Protein AF-A0A7V3W325-F1 (afdb_monomer_lite)

Structure (mmCIF, N/CA/C/O backbone):
data_AF-A0A7V3W325-F1
#
_entry.id   AF-A0A7V3W325-F1
#
loop_
_atom_site.group_PDB
_atom_site.id
_atom_site.type_symbol
_atom_site.label_atom_id
_atom_site.label_alt_id
_atom_site.label_comp_id
_atom_site.label_asym_id
_atom_site.label_entity_id
_atom_site.label_seq_id
_atom_site.pdbx_PDB_ins_code
_atom_site.Cartn_x
_atom_site.Cartn_y
_atom_site.Cartn_z
_atom_site.occupancy
_atom_site.B_iso_or_equiv
_atom_site.auth_seq_id
_atom_site.auth_comp_id
_atom_site.auth_asym_id
_atom_site.auth_atom_id
_atom_site.pdbx_PDB_model_num
ATOM 1 N N . MET A 1 1 ? 2.554 -42.390 23.838 1.00 28.98 1 MET A N 1
ATOM 2 C CA . MET A 1 1 ? 3.824 -42.019 23.165 1.00 28.98 1 MET A CA 1
ATOM 3 C C . MET A 1 1 ? 3.473 -41.106 21.996 1.00 28.98 1 MET A C 1
ATOM 5 O O . MET A 1 1 ? 2.766 -41.558 21.116 1.00 28.98 1 MET A O 1
ATOM 9 N N . LYS A 1 2 ? 3.597 -39.782 22.186 1.00 25.23 2 LYS A N 1
ATOM 10 C CA . LYS A 1 2 ? 4.631 -38.888 21.597 1.00 25.23 2 LYS A CA 1
ATOM 11 C C . LYS A 1 2 ? 4.415 -38.633 20.087 1.00 25.23 2 LYS A C 1
ATOM 13 O O . LYS A 1 2 ? 4.609 -39.554 19.315 1.00 25.23 2 LYS A O 1
ATOM 18 N N . LEU A 1 3 ? 3.896 -37.439 19.730 1.00 23.66 3 LEU A N 1
ATOM 19 C CA . LEU A 1 3 ? 4.595 -36.311 19.038 1.00 23.66 3 LEU A CA 1
ATOM 20 C C . LEU A 1 3 ? 4.677 -36.535 17.504 1.00 23.66 3 LEU A C 1
ATOM 22 O O . LEU A 1 3 ? 4.983 -37.639 17.100 1.00 23.66 3 LEU A O 1
ATOM 26 N N . SER A 1 4 ? 4.444 -35.606 16.566 1.00 24.75 4 SER A N 1
ATOM 27 C CA . SER A 1 4 ? 4.439 -34.134 16.561 1.00 24.75 4 SER A CA 1
ATOM 28 C C . SER A 1 4 ? 4.049 -33.579 15.166 1.00 24.75 4 SER A C 1
ATOM 30 O O . SER A 1 4 ? 4.417 -34.190 14.172 1.00 24.75 4 SER A O 1
ATOM 32 N N . LYS A 1 5 ? 3.475 -32.359 15.139 1.00 27.66 5 LYS A N 1
ATOM 33 C CA . LYS A 1 5 ? 3.610 -31.275 14.124 1.00 27.66 5 LYS A CA 1
ATOM 34 C C . LYS A 1 5 ? 3.146 -31.501 12.666 1.00 27.66 5 LYS A C 1
ATOM 36 O O . LYS A 1 5 ? 3.879 -32.075 11.876 1.00 27.66 5 LYS A O 1
ATOM 41 N N . ALA A 1 6 ? 2.033 -30.852 12.299 1.00 23.52 6 ALA A N 1
ATOM 42 C CA . ALA A 1 6 ? 1.934 -29.870 11.197 1.00 23.52 6 ALA A CA 1
ATOM 43 C C . ALA A 1 6 ? 0.483 -29.347 11.095 1.00 23.52 6 ALA A C 1
ATOM 45 O O . ALA A 1 6 ? -0.369 -29.966 10.472 1.00 23.52 6 ALA A O 1
ATOM 46 N N . PHE A 1 7 ? 0.196 -28.214 11.741 1.00 24.30 7 PHE A N 1
ATOM 47 C CA . PHE A 1 7 ? -1.019 -27.421 11.517 1.00 24.30 7 PHE A CA 1
ATOM 48 C C . PHE A 1 7 ? -0.564 -25.991 11.220 1.00 24.30 7 PHE A C 1
ATOM 50 O O . PHE A 1 7 ? -0.247 -25.228 12.129 1.00 24.30 7 PHE A O 1
ATOM 57 N N . SER A 1 8 ? -0.438 -25.662 9.939 1.00 26.31 8 SER A N 1
ATOM 58 C CA . SER A 1 8 ? -0.272 -24.308 9.403 1.00 26.31 8 SER A CA 1
ATOM 59 C C . SER A 1 8 ? -0.612 -24.362 7.913 1.00 26.31 8 SER A C 1
ATOM 61 O O . SER A 1 8 ? -0.212 -25.309 7.245 1.00 26.31 8 SER A O 1
ATOM 63 N N . LEU A 1 9 ? -1.310 -23.332 7.428 1.00 25.83 9 LEU A N 1
ATOM 64 C CA . LEU A 1 9 ? -1.808 -23.125 6.061 1.00 25.83 9 LEU A CA 1
ATOM 65 C C . LEU A 1 9 ? -3.007 -23.985 5.636 1.00 25.83 9 LEU A C 1
ATOM 67 O O . LEU A 1 9 ? -2.837 -25.030 5.023 1.00 25.83 9 LEU A O 1
ATOM 71 N N . LEU A 1 10 ? -4.222 -23.465 5.850 1.00 26.70 10 LEU A N 1
ATOM 72 C CA . LEU A 1 10 ? -5.262 -23.470 4.811 1.00 26.70 10 LEU A CA 1
ATOM 73 C C . LEU A 1 10 ? -6.407 -22.508 5.186 1.00 26.70 10 LEU A C 1
ATOM 75 O O . LEU A 1 10 ? -7.402 -22.904 5.782 1.00 26.70 10 LEU A O 1
ATOM 79 N N . ALA A 1 11 ? -6.255 -21.228 4.853 1.00 25.11 11 ALA A N 1
ATOM 80 C CA . ALA A 1 11 ? -7.369 -20.322 4.580 1.00 25.11 11 ALA A CA 1
ATOM 81 C C . ALA A 1 11 ? -6.819 -19.091 3.851 1.00 25.11 11 ALA A C 1
ATOM 83 O O . ALA A 1 11 ? -5.850 -18.493 4.304 1.00 25.11 11 ALA A O 1
ATOM 84 N N . VAL A 1 12 ? -7.484 -18.719 2.756 1.00 27.16 12 VAL A N 1
ATOM 85 C CA . VAL A 1 12 ? -7.246 -17.536 1.909 1.00 27.16 12 VAL A CA 1
ATOM 86 C C . VAL A 1 12 ? -6.139 -17.688 0.855 1.00 27.16 12 VAL A C 1
ATOM 88 O O . VAL A 1 12 ? -5.097 -17.047 0.893 1.00 27.16 12 VAL A O 1
ATOM 91 N N . VAL A 1 13 ? -6.425 -18.493 -0.168 1.00 26.89 13 VAL A N 1
ATOM 92 C CA . VAL A 1 13 ? -5.959 -18.232 -1.539 1.00 26.89 13 VAL A CA 1
ATOM 93 C C . VAL A 1 13 ? -7.190 -18.349 -2.441 1.00 26.89 13 VAL A C 1
ATOM 95 O O . VAL A 1 13 ? -7.964 -19.287 -2.271 1.00 26.89 13 VAL A O 1
ATOM 98 N N . LEU A 1 14 ? -7.321 -17.409 -3.387 1.00 26.42 14 LEU A N 1
ATOM 99 C CA . LEU A 1 14 ? -8.343 -17.259 -4.445 1.00 26.42 14 LEU A CA 1
ATOM 100 C C . LEU A 1 14 ? -9.492 -16.271 -4.167 1.00 26.42 14 LEU A C 1
ATOM 102 O O . LEU A 1 14 ? -10.631 -16.670 -3.954 1.00 26.42 14 LEU A O 1
ATOM 106 N N . ALA A 1 15 ? -9.185 -14.973 -4.293 1.00 23.42 15 ALA A N 1
ATOM 107 C CA . ALA A 1 15 ? -9.812 -14.105 -5.305 1.00 23.42 15 ALA A CA 1
ATOM 108 C C . ALA A 1 15 ? -9.054 -12.760 -5.430 1.00 23.42 15 ALA A C 1
ATOM 110 O O . ALA A 1 15 ? -9.415 -11.795 -4.761 1.00 23.42 15 ALA A O 1
ATOM 111 N N . PRO A 1 16 ? -7.995 -12.650 -6.253 1.00 33.56 16 PRO A N 1
ATOM 112 C CA . PRO A 1 16 ? -7.491 -11.354 -6.684 1.00 33.56 16 PRO A CA 1
ATOM 113 C C . PRO A 1 16 ? -8.158 -10.959 -8.016 1.00 33.56 16 PRO A C 1
ATOM 115 O O . PRO A 1 16 ? -8.592 -11.831 -8.765 1.00 33.56 16 PRO A O 1
ATOM 118 N N . TRP A 1 17 ? -8.167 -9.660 -8.330 1.00 32.72 17 TRP A N 1
ATOM 119 C CA . TRP A 1 17 ? -8.527 -9.064 -9.634 1.00 32.72 17 TRP A CA 1
ATOM 120 C C . TRP A 1 17 ? -10.021 -8.741 -9.862 1.00 32.72 17 TRP A C 1
ATOM 122 O O . TRP A 1 17 ? -10.727 -9.503 -10.512 1.00 32.72 17 TRP A O 1
ATOM 132 N N . LEU A 1 18 ? -10.463 -7.576 -9.340 1.00 28.17 18 LEU A N 1
ATOM 133 C CA . LEU A 1 18 ? -11.352 -6.561 -9.980 1.00 28.17 18 LEU A CA 1
ATOM 134 C C . LEU A 1 18 ? -12.060 -5.578 -9.008 1.00 28.17 18 LEU A C 1
ATOM 136 O O . LEU A 1 18 ? -12.894 -4.794 -9.447 1.00 28.17 18 LEU A O 1
ATOM 140 N N . LEU A 1 19 ? -11.728 -5.541 -7.714 1.00 31.95 19 LEU A N 1
ATOM 141 C CA . LEU A 1 19 ? -12.351 -4.613 -6.750 1.00 31.95 19 LEU A CA 1
ATOM 142 C C . LEU A 1 19 ? -11.320 -3.681 -6.100 1.00 31.95 19 LEU A C 1
ATOM 144 O O . LEU A 1 19 ? -11.159 -3.665 -4.886 1.00 31.95 19 LEU A O 1
ATOM 148 N N . SER A 1 20 ? -10.596 -2.900 -6.900 1.00 45.09 20 SER A N 1
ATOM 149 C CA . SER A 1 20 ? -9.891 -1.731 -6.370 1.00 45.09 20 SER A CA 1
ATOM 150 C C . SER A 1 20 ? -10.936 -0.645 -6.092 1.00 45.09 20 SER A C 1
ATOM 152 O O . SER A 1 20 ? -11.499 -0.097 -7.039 1.00 45.09 20 SER A O 1
ATOM 154 N N . PHE A 1 21 ? -11.195 -0.358 -4.812 1.00 49.50 21 PHE A N 1
ATOM 155 C CA . PHE A 1 21 ? -12.005 0.776 -4.338 1.00 49.50 21 PHE A CA 1
ATOM 156 C C . PHE A 1 21 ? -13.526 0.711 -4.580 1.00 49.50 21 PHE A C 1
ATOM 158 O O . PHE A 1 21 ? -14.136 1.682 -5.028 1.00 49.50 21 PHE A O 1
ATOM 165 N N . ALA A 1 22 ? -14.167 -0.416 -4.255 1.00 41.31 22 ALA A N 1
ATOM 166 C CA . ALA A 1 22 ? -15.630 -0.498 -4.169 1.00 41.31 22 ALA A CA 1
ATOM 167 C C . ALA A 1 22 ? -16.089 -0.527 -2.696 1.00 41.31 22 ALA A C 1
ATOM 169 O O . ALA A 1 22 ? -15.417 -1.152 -1.878 1.00 41.31 22 ALA A O 1
ATOM 170 N N . PRO A 1 23 ? -17.234 0.092 -2.337 1.00 50.06 23 PRO A N 1
ATOM 171 C CA . PRO A 1 23 ? -17.772 0.008 -0.981 1.00 50.06 23 PRO A CA 1
ATOM 172 C C . PRO A 1 23 ? -18.016 -1.455 -0.584 1.00 50.06 23 PRO A C 1
ATOM 174 O O . PRO A 1 23 ? -18.707 -2.202 -1.282 1.00 50.06 23 PRO A O 1
ATOM 177 N N . HIS A 1 24 ? -17.458 -1.867 0.552 1.00 54.59 24 HIS A N 1
ATOM 178 C CA . HIS A 1 24 ? -17.595 -3.220 1.075 1.00 54.59 24 HIS A CA 1
ATOM 179 C C . HIS A 1 24 ? -18.985 -3.400 1.714 1.00 54.59 24 HIS A C 1
ATOM 181 O O . HIS A 1 24 ? -19.189 -3.096 2.887 1.00 54.59 24 HIS A O 1
ATOM 187 N N . GLN A 1 25 ? -19.949 -3.927 0.948 1.00 52.50 25 GLN A N 1
ATOM 188 C CA . GLN A 1 25 ? -21.160 -4.590 1.475 1.00 52.50 25 GLN A CA 1
ATOM 189 C C . GLN A 1 25 ? -20.967 -6.108 1.550 1.00 52.50 25 GLN A C 1
ATOM 191 O O . GLN A 1 25 ? -21.835 -6.890 1.160 1.00 52.50 25 GLN A O 1
ATOM 196 N N . THR A 1 26 ? -19.784 -6.564 1.940 1.00 59.22 26 THR A N 1
ATOM 197 C CA . THR A 1 26 ? -19.436 -7.975 1.813 1.00 59.22 26 THR A CA 1
ATOM 198 C C . THR A 1 26 ? -20.134 -8.792 2.899 1.00 59.22 26 THR A C 1
ATOM 200 O O . THR A 1 26 ? -19.628 -8.949 4.006 1.00 59.22 26 THR A O 1
ATOM 203 N N . ILE A 1 27 ? -21.312 -9.335 2.571 1.00 66.81 27 ILE A N 1
ATOM 204 C CA . ILE A 1 27 ? -21.925 -10.434 3.325 1.00 66.81 27 ILE A CA 1
ATOM 205 C C . ILE A 1 27 ? -20.873 -11.539 3.484 1.00 66.81 27 ILE A C 1
ATOM 207 O O . ILE A 1 27 ? -20.213 -11.916 2.515 1.00 66.81 27 ILE A O 1
ATOM 211 N N . GLY A 1 28 ? -20.689 -12.035 4.705 1.00 69.19 28 GLY A N 1
ATOM 212 C CA . GLY A 1 28 ? -19.658 -13.019 5.031 1.00 69.19 28 GLY A CA 1
ATOM 213 C C . GLY A 1 28 ? -18.254 -12.441 5.251 1.00 69.19 28 GLY A C 1
ATOM 214 O O . GLY A 1 28 ? -17.339 -13.205 5.558 1.00 69.19 28 GLY A O 1
ATOM 215 N N . SER A 1 29 ? -18.062 -11.121 5.123 1.00 79.81 29 SER A N 1
ATOM 216 C CA . SER A 1 29 ? -16.813 -10.448 5.502 1.00 79.81 29 SER A CA 1
ATOM 217 C C . SER A 1 29 ? -16.547 -10.622 6.986 1.00 79.81 29 SER A C 1
ATOM 219 O O . SER A 1 29 ? -17.478 -10.532 7.776 1.00 79.81 29 SER A O 1
ATOM 221 N N . PRO A 1 30 ? -15.291 -10.790 7.420 1.00 76.00 30 PRO A N 1
ATOM 222 C CA . PRO A 1 30 ? -15.019 -10.690 8.832 1.00 76.00 30 PRO A CA 1
ATOM 223 C C . PRO A 1 30 ? -15.231 -9.257 9.336 1.00 76.00 30 PRO A C 1
ATOM 225 O O . PRO A 1 30 ? -15.452 -9.138 10.524 1.00 76.00 30 PRO A O 1
ATOM 228 N N . PHE A 1 31 ? -15.132 -8.194 8.526 1.00 88.19 31 PHE A N 1
ATOM 229 C CA . PHE A 1 31 ? -15.140 -6.773 8.943 1.00 88.19 31 PHE A CA 1
ATOM 230 C C . PHE A 1 31 ? -16.527 -6.110 8.911 1.00 88.19 31 PHE A C 1
ATOM 232 O O . PHE A 1 31 ? -17.443 -6.610 8.261 1.00 88.19 31 PHE A O 1
ATOM 239 N N . LEU A 1 32 ? -16.650 -4.946 9.560 1.00 91.31 32 LEU A N 1
ATOM 240 C CA . LEU A 1 32 ? -17.841 -4.099 9.489 1.00 91.31 32 LEU A CA 1
ATOM 241 C C . LEU A 1 32 ? -18.121 -3.649 8.041 1.00 91.31 32 LEU A C 1
ATOM 243 O O . LEU A 1 32 ? -17.187 -3.249 7.339 1.00 91.31 32 LEU A O 1
ATOM 247 N N . PRO A 1 33 ? -19.392 -3.641 7.597 1.00 91.88 33 PRO A N 1
ATOM 248 C CA . PRO A 1 33 ? -19.772 -3.054 6.315 1.00 91.88 33 PRO A CA 1
ATOM 249 C C . PRO A 1 33 ? -19.432 -1.562 6.256 1.00 91.88 33 PRO A C 1
ATOM 251 O O . PRO A 1 33 ? -19.813 -0.805 7.144 1.00 91.88 33 PRO A O 1
ATOM 254 N N . SER A 1 34 ? -18.783 -1.103 5.184 1.00 91.62 34 SER A N 1
ATOM 255 C CA . SER A 1 34 ? -18.386 0.308 5.036 1.00 91.62 34 SER A CA 1
ATOM 256 C C . SER A 1 34 ? -19.514 1.220 4.537 1.00 91.62 34 SER A C 1
ATOM 258 O O . SER A 1 34 ? -19.274 2.379 4.199 1.00 91.62 34 SER A O 1
ATOM 260 N N . CYS A 1 35 ? -20.749 0.720 4.475 1.00 92.00 35 CYS A N 1
ATOM 261 C CA . CYS A 1 35 ? -21.951 1.505 4.216 1.00 92.00 35 CYS A CA 1
ATOM 262 C C . CYS A 1 35 ? -23.197 0.835 4.815 1.00 92.00 35 CYS A C 1
ATOM 264 O O . CYS A 1 35 ? -23.180 -0.341 5.174 1.00 92.00 35 CYS A O 1
ATOM 266 N N . GLY A 1 36 ? -24.289 1.590 4.899 1.00 93.00 36 GLY A N 1
ATOM 267 C CA . GLY A 1 36 ? -25.503 1.197 5.595 1.00 93.00 36 GLY A CA 1
ATOM 268 C C . GLY A 1 36 ? -25.403 1.406 7.104 1.00 93.00 36 GLY A C 1
ATOM 269 O O . GLY A 1 36 ? -24.554 2.145 7.608 1.00 93.00 36 GLY A O 1
ATOM 270 N N . LYS A 1 37 ? -26.319 0.760 7.822 1.00 94.88 37 LYS A N 1
ATOM 271 C CA . LYS A 1 37 ? -26.404 0.824 9.277 1.00 94.88 37 LYS A CA 1
ATOM 272 C C . LYS A 1 37 ? -25.491 -0.222 9.908 1.00 94.88 37 LYS A C 1
ATOM 274 O O . LYS A 1 37 ? -25.583 -1.397 9.564 1.00 94.88 37 LYS A O 1
ATOM 279 N N . VAL A 1 38 ? -24.666 0.211 10.856 1.00 95.56 38 VAL A N 1
ATOM 280 C CA . VAL A 1 38 ? -23.755 -0.635 11.629 1.00 95.56 38 VAL A CA 1
ATOM 281 C C . VAL A 1 38 ? -24.128 -0.556 13.105 1.00 95.56 38 VAL A C 1
ATOM 283 O O . VAL A 1 38 ? -24.116 0.519 13.698 1.00 95.56 38 VAL A O 1
ATOM 286 N N . ASN A 1 39 ? -24.446 -1.701 13.703 1.00 97.12 39 ASN A N 1
ATOM 287 C CA . ASN A 1 39 ? -24.758 -1.851 15.116 1.00 97.12 39 ASN A CA 1
ATOM 288 C C . ASN A 1 39 ? -23.515 -2.273 15.905 1.00 97.12 39 ASN A C 1
ATOM 290 O O . ASN A 1 39 ? -22.938 -3.332 15.654 1.00 97.12 39 ASN A O 1
ATOM 294 N N . LEU A 1 40 ? -23.152 -1.472 16.905 1.00 98.44 40 LEU A N 1
ATOM 295 C CA . LEU A 1 40 ? -22.073 -1.755 17.844 1.00 98.44 40 LEU A CA 1
ATOM 296 C C . LEU A 1 40 ? -22.623 -2.226 19.194 1.00 98.44 40 LEU A C 1
ATOM 298 O O . LEU A 1 40 ? -23.566 -1.637 19.730 1.00 98.44 40 LEU A O 1
ATOM 302 N N . LEU A 1 41 ? -21.994 -3.245 19.774 1.00 98.19 41 LEU A N 1
ATOM 303 C CA . LEU A 1 41 ? -22.171 -3.610 21.174 1.00 98.19 41 LEU A CA 1
ATOM 304 C C . LEU A 1 41 ? -21.027 -3.004 21.976 1.00 98.19 41 LEU A C 1
ATOM 306 O O . LEU A 1 41 ? -19.878 -3.416 21.822 1.00 98.19 41 LEU A O 1
ATOM 310 N N . VAL A 1 42 ? -21.346 -2.043 22.837 1.00 98.69 42 VAL A N 1
ATOM 311 C CA . VAL A 1 42 ? -20.361 -1.338 23.656 1.00 98.69 42 VAL A CA 1
ATOM 312 C C . VAL A 1 42 ? -20.517 -1.760 25.110 1.00 98.69 42 VAL A C 1
ATOM 314 O O . VAL A 1 42 ? -21.559 -1.535 25.723 1.00 98.69 42 VAL A O 1
ATOM 317 N N . LEU A 1 43 ? -19.480 -2.375 25.668 1.00 98.75 43 LEU A N 1
ATOM 318 C CA . LEU A 1 43 ? -19.461 -2.860 27.045 1.00 98.75 43 LEU A CA 1
ATOM 319 C C . LEU A 1 43 ? -18.540 -1.971 27.884 1.00 98.75 43 LEU A C 1
ATOM 321 O O . LEU A 1 43 ? -17.335 -1.919 27.639 1.00 98.75 43 LEU A O 1
ATOM 325 N N . LEU A 1 44 ? -19.099 -1.273 28.870 1.00 98.75 44 LEU A N 1
ATOM 326 C CA . LEU A 1 44 ? -18.344 -0.461 29.821 1.00 98.75 44 LEU A CA 1
ATOM 327 C C . LEU A 1 44 ? -17.863 -1.336 30.984 1.00 98.75 44 LEU A C 1
ATOM 329 O O . LEU A 1 44 ? -18.673 -2.027 31.610 1.00 98.75 44 LEU A O 1
ATOM 333 N N . VAL A 1 45 ? -16.567 -1.298 31.298 1.00 98.69 45 VAL A N 1
ATOM 334 C CA . VAL A 1 45 ? -15.946 -2.157 32.322 1.00 98.69 45 VAL A CA 1
ATOM 335 C C . VAL A 1 45 ? -15.154 -1.353 33.350 1.00 98.69 45 VAL A C 1
ATOM 337 O O . VAL A 1 45 ? -14.221 -0.632 33.008 1.00 98.69 45 VAL A O 1
ATOM 340 N N . SER A 1 46 ? -15.526 -1.479 34.621 1.00 98.38 46 SER A N 1
ATOM 341 C CA . SER A 1 46 ? -14.846 -0.861 35.758 1.00 98.38 46 SER A CA 1
ATOM 342 C C . SER A 1 46 ? -13.930 -1.861 36.451 1.00 98.38 46 SER A C 1
ATOM 344 O O . SER A 1 46 ? -14.162 -3.067 36.398 1.00 98.38 46 SER A O 1
ATOM 346 N N . PHE A 1 47 ? -12.899 -1.366 37.130 1.00 98.56 47 PHE A N 1
ATOM 347 C CA . PHE A 1 47 ? -12.000 -2.193 37.934 1.00 98.56 47 PHE A CA 1
ATOM 348 C C . PHE A 1 47 ? -12.258 -1.960 39.430 1.00 98.56 47 PHE A C 1
ATOM 350 O O . PHE A 1 47 ? -12.744 -0.885 39.797 1.00 98.56 47 PHE A O 1
ATOM 357 N N . PRO A 1 48 ? -11.909 -2.911 40.319 1.00 97.88 48 PRO A N 1
ATOM 358 C CA . PRO A 1 48 ? -12.070 -2.745 41.765 1.00 97.88 48 PRO A CA 1
ATOM 359 C C . PRO A 1 48 ? -11.377 -1.498 42.337 1.00 97.88 48 PRO A C 1
ATOM 361 O O . PRO A 1 48 ? -11.844 -0.929 43.320 1.00 97.88 48 PRO A O 1
ATOM 364 N N . ASP A 1 49 ? -10.274 -1.069 41.723 1.00 95.75 49 ASP A N 1
ATOM 365 C CA . ASP A 1 49 ? -9.473 0.101 42.096 1.00 95.75 49 ASP A CA 1
ATOM 366 C C . ASP A 1 49 ? -9.744 1.338 41.221 1.00 95.75 49 ASP A C 1
ATOM 368 O O . ASP A 1 49 ? -9.188 2.409 41.471 1.00 95.75 49 ASP A O 1
ATOM 372 N N . GLN A 1 50 ? -10.599 1.212 40.202 1.00 96.06 50 GLN A N 1
ATOM 373 C CA . GLN A 1 50 ? -10.829 2.254 39.207 1.00 96.06 50 GLN A CA 1
ATOM 374 C C . GLN A 1 50 ? -12.276 2.211 38.688 1.00 96.06 50 GLN A C 1
ATOM 376 O O . GLN A 1 50 ? -12.561 1.552 37.680 1.00 96.06 50 GLN A O 1
ATOM 381 N N . PRO A 1 51 ? -13.212 2.904 39.365 1.00 96.19 51 PRO A N 1
ATOM 382 C CA . PRO A 1 51 ? -14.586 3.017 38.895 1.00 96.19 51 PRO A CA 1
ATOM 383 C C . PRO A 1 51 ? -14.661 3.859 37.615 1.00 96.19 51 PRO A C 1
ATOM 385 O O . PRO A 1 51 ? -13.871 4.786 37.416 1.00 96.19 51 PRO A O 1
ATOM 388 N N . GLY A 1 52 ? -15.641 3.547 36.765 1.00 96.12 52 GLY A N 1
ATOM 389 C CA . GLY A 1 52 ? -15.983 4.380 35.615 1.00 96.12 52 GLY A CA 1
ATOM 390 C C . GLY A 1 52 ? -16.517 5.744 36.053 1.00 96.12 52 GLY A C 1
ATOM 391 O O . GLY A 1 52 ? -17.161 5.863 37.097 1.00 96.12 52 GLY A O 1
ATOM 392 N N . LYS A 1 53 ? -16.225 6.775 35.265 1.00 96.94 53 LYS A N 1
ATOM 393 C CA . LYS A 1 53 ? -16.610 8.167 35.519 1.00 96.94 53 LYS A CA 1
ATOM 394 C C . LYS A 1 53 ? -17.809 8.620 34.683 1.00 96.94 53 LYS A C 1
ATOM 396 O O . LYS A 1 53 ? -18.599 9.415 35.179 1.00 96.94 53 LYS A O 1
ATOM 401 N N . ALA A 1 54 ? -17.937 8.157 33.441 1.00 95.94 54 ALA A N 1
ATOM 402 C CA . ALA A 1 54 ? -19.080 8.451 32.583 1.00 95.94 54 ALA A CA 1
ATOM 403 C C . ALA A 1 54 ? -20.304 7.642 33.018 1.00 95.94 54 ALA A C 1
ATOM 405 O O . ALA A 1 54 ? -20.219 6.442 33.279 1.00 95.94 54 ALA A O 1
ATOM 406 N N . SER A 1 55 ? -21.469 8.273 33.027 1.00 96.75 55 SER A N 1
ATOM 407 C CA . SER A 1 55 ? -22.744 7.558 33.032 1.00 96.75 55 SER A CA 1
ATOM 408 C C . SER A 1 55 ? -22.971 6.813 31.707 1.00 96.75 55 SER A C 1
ATOM 410 O O . SER A 1 55 ? -22.351 7.117 30.684 1.00 96.75 55 SER A O 1
ATOM 412 N N . LEU A 1 56 ? -23.898 5.846 31.708 1.00 95.94 56 LEU A N 1
ATOM 413 C CA . LEU A 1 56 ? -24.319 5.163 30.478 1.00 95.94 56 LEU A CA 1
ATOM 414 C C . LEU A 1 56 ? -24.845 6.151 29.435 1.00 95.94 56 LEU A C 1
ATOM 416 O O . LEU A 1 56 ? -24.462 6.065 28.275 1.00 95.94 56 LEU A O 1
ATOM 420 N N . GLU A 1 57 ? -25.658 7.121 29.857 1.00 95.75 57 GLU A N 1
ATOM 421 C CA . GLU A 1 57 ? -26.207 8.142 28.964 1.00 95.75 57 GLU A CA 1
ATOM 422 C C . GLU A 1 57 ? -25.098 9.014 28.359 1.00 95.75 57 GLU A C 1
ATOM 424 O O . GLU A 1 57 ? -25.100 9.272 27.158 1.00 95.75 57 GLU A O 1
ATOM 429 N N . GLU A 1 58 ? -24.102 9.435 29.145 1.00 96.06 58 GLU A N 1
ATOM 430 C CA . GLU A 1 58 ? -22.964 10.195 28.614 1.00 96.06 58 GLU A CA 1
ATOM 431 C C . GLU A 1 58 ? -22.152 9.383 27.599 1.00 96.06 58 GLU A C 1
ATOM 433 O O . GLU A 1 58 ? -21.753 9.932 26.567 1.00 96.06 58 GLU A O 1
ATOM 438 N N . ALA A 1 59 ? -21.936 8.088 27.858 1.00 97.06 59 ALA A N 1
ATOM 439 C CA . ALA A 1 59 ? -21.290 7.176 26.918 1.00 97.06 59 ALA A CA 1
ATOM 440 C C . ALA A 1 59 ? -22.114 7.005 25.632 1.00 97.06 59 ALA A C 1
ATOM 442 O O . ALA A 1 59 ? -21.575 7.148 24.534 1.00 97.06 59 ALA A O 1
ATOM 443 N N . GLU A 1 60 ? -23.425 6.796 25.744 1.00 96.88 60 GLU A N 1
ATOM 444 C CA . GLU A 1 60 ? -24.340 6.743 24.600 1.00 96.88 60 GLU A CA 1
ATOM 445 C C . GLU A 1 60 ? -24.311 8.040 23.791 1.00 96.88 60 GLU A C 1
ATOM 447 O O . GLU A 1 60 ? -24.226 7.997 22.563 1.00 96.88 60 GLU A O 1
ATOM 452 N N . GLN A 1 61 ? -24.308 9.204 24.448 1.00 96.06 61 GLN A N 1
ATOM 453 C CA . GLN A 1 61 ? -24.184 10.478 23.748 1.00 96.06 61 GLN A CA 1
ATOM 454 C C . GLN A 1 61 ? -22.825 10.585 23.041 1.00 96.06 61 GLN A C 1
ATOM 456 O O . GLN A 1 61 ? -22.780 11.035 21.895 1.00 96.06 61 GLN A O 1
ATOM 461 N N . MET A 1 62 ? -21.721 10.180 23.679 1.00 96.38 62 MET A N 1
ATOM 462 C CA . MET A 1 62 ? -20.379 10.193 23.074 1.00 96.38 62 MET A CA 1
ATOM 463 C C . MET A 1 62 ? -20.288 9.348 21.803 1.00 96.38 62 MET A C 1
ATOM 465 O O . MET A 1 62 ? -19.561 9.722 20.883 1.00 96.38 62 MET A O 1
ATOM 469 N N . ILE A 1 63 ? -21.030 8.245 21.731 1.00 97.75 63 ILE A N 1
ATOM 470 C CA . ILE A 1 63 ? -20.902 7.278 20.639 1.00 97.75 63 ILE A CA 1
ATOM 471 C C . ILE A 1 63 ? -21.984 7.497 19.576 1.00 97.75 63 ILE A C 1
ATOM 473 O O . ILE A 1 63 ? -21.660 7.633 18.401 1.00 97.75 63 ILE A O 1
ATOM 477 N N . PHE A 1 64 ? -23.257 7.578 19.967 1.00 97.88 64 PHE A N 1
ATOM 478 C CA . PHE A 1 64 ? -24.396 7.439 19.050 1.00 97.88 64 PHE A CA 1
ATOM 479 C C . PHE A 1 64 ? -25.205 8.724 18.812 1.00 97.88 64 PHE A C 1
ATOM 481 O O . PHE A 1 64 ? -26.124 8.723 17.993 1.00 97.88 64 PHE A O 1
ATOM 488 N N . SER A 1 65 ? -24.919 9.832 19.507 1.00 95.88 65 SER A N 1
ATOM 489 C CA . SER A 1 65 ? -25.669 11.080 19.273 1.00 95.88 65 SER A CA 1
ATOM 490 C C . SER A 1 65 ? -25.365 11.702 17.904 1.00 95.88 65 SER A C 1
ATOM 492 O O . SER A 1 65 ? -24.315 11.452 17.325 1.00 95.88 65 SER A O 1
ATOM 494 N N . ARG A 1 66 ? -26.277 12.524 17.371 1.00 94.00 66 ARG A N 1
ATOM 495 C CA . ARG A 1 66 ? -26.115 13.218 16.081 1.00 94.00 66 ARG A CA 1
ATOM 496 C C . ARG A 1 66 ? -26.409 14.706 16.235 1.00 94.00 66 ARG A C 1
ATOM 498 O O . ARG A 1 66 ? -27.525 15.062 16.608 1.00 94.00 66 ARG A O 1
ATOM 505 N N . GLY A 1 67 ? -25.428 15.568 15.979 1.00 89.69 67 GLY A N 1
ATOM 506 C CA . GLY A 1 67 ? -25.559 17.028 16.025 1.00 89.69 67 GLY A CA 1
ATOM 507 C C . GLY A 1 67 ? -25.846 17.606 17.416 1.00 89.69 67 GLY A C 1
ATOM 508 O O . GLY A 1 67 ? -26.349 18.722 17.518 1.00 89.69 67 GLY A O 1
ATOM 509 N N . ARG A 1 68 ? -25.576 16.850 18.490 1.00 87.12 68 ARG A N 1
ATOM 510 C CA . ARG A 1 68 ? -25.893 17.248 19.878 1.00 87.12 68 ARG A CA 1
ATOM 511 C C . ARG A 1 68 ? -24.676 17.661 20.696 1.00 87.12 68 ARG A C 1
ATOM 513 O O . ARG A 1 68 ? -24.825 18.388 21.673 1.00 87.12 68 ARG A O 1
ATOM 520 N N . ARG A 1 69 ? -23.482 17.183 20.333 1.00 88.00 69 ARG A N 1
ATOM 521 C CA . ARG A 1 69 ? -22.262 17.356 21.128 1.00 88.00 69 ARG A CA 1
ATOM 522 C C . ARG A 1 69 ? -21.308 18.355 20.498 1.00 88.00 69 ARG A C 1
ATOM 524 O O . ARG A 1 69 ? -20.927 18.228 19.336 1.00 88.00 69 ARG A O 1
ATOM 531 N N . THR A 1 70 ? -20.829 19.290 21.309 1.00 81.50 70 THR A N 1
ATOM 532 C CA . THR A 1 70 ? -19.677 20.125 20.961 1.00 81.50 70 THR A CA 1
ATOM 533 C C . THR A 1 70 ? -18.449 19.232 20.773 1.00 81.50 70 THR A C 1
ATOM 535 O O . THR A 1 70 ? -18.098 18.470 21.669 1.00 81.50 70 THR A O 1
ATOM 538 N N . GLY A 1 71 ? -17.815 19.304 19.601 1.00 79.50 71 GLY A N 1
ATOM 539 C CA . GLY A 1 71 ? -16.704 18.420 19.217 1.00 79.50 71 GLY A CA 1
ATOM 540 C C . GLY A 1 71 ? -17.121 17.140 18.479 1.00 79.50 71 GLY A C 1
ATOM 541 O O . GLY A 1 71 ? -16.256 16.510 17.881 1.00 79.50 71 GLY A O 1
ATOM 542 N N . GLY A 1 72 ? -18.420 16.818 18.437 1.00 91.19 72 GLY A N 1
ATOM 543 C CA . GLY A 1 72 ? -18.973 15.644 17.753 1.00 91.19 72 GLY A CA 1
ATOM 544 C C . GLY A 1 72 ? -18.926 14.351 18.579 1.00 91.19 72 GLY A C 1
ATOM 545 O O . GLY A 1 72 ? -18.107 14.187 19.485 1.00 91.19 72 GLY A O 1
ATOM 546 N N . SER A 1 73 ? -19.852 13.440 18.290 1.00 96.12 73 SER A N 1
ATOM 547 C CA . SER A 1 73 ? -19.806 12.029 18.694 1.00 96.12 73 SER A CA 1
ATOM 548 C C . SER A 1 73 ? -19.064 11.159 17.660 1.00 96.12 73 SER A C 1
ATOM 550 O O . SER A 1 73 ? -18.706 11.625 16.575 1.00 96.12 73 SER A O 1
ATOM 552 N N . VAL A 1 74 ? -18.903 9.865 17.951 1.00 97.44 74 VAL A N 1
ATOM 553 C CA . VAL A 1 74 ? -18.436 8.873 16.960 1.00 97.44 74 VAL A CA 1
ATOM 554 C C . VAL A 1 74 ? -19.387 8.820 15.751 1.00 97.44 74 VAL A C 1
ATOM 556 O O . VAL A 1 74 ? -18.943 8.883 14.605 1.00 97.44 74 VAL A O 1
ATOM 559 N N . ALA A 1 75 ? -20.702 8.791 15.976 1.00 97.75 75 ALA A N 1
ATOM 560 C CA . ALA A 1 75 ? -21.703 8.830 14.909 1.00 97.75 75 ALA A CA 1
ATOM 561 C C . ALA A 1 75 ? -21.726 10.166 14.137 1.00 97.75 75 ALA A C 1
ATOM 563 O O . ALA A 1 75 ? -22.073 10.188 12.954 1.00 97.75 75 ALA A O 1
ATOM 564 N N . ASP A 1 76 ? -21.347 11.287 14.759 1.00 96.56 76 ASP A N 1
ATOM 565 C CA . ASP A 1 76 ? -21.125 12.554 14.055 1.00 96.56 76 ASP A CA 1
ATOM 566 C C . ASP A 1 76 ? -19.974 12.444 13.065 1.00 96.56 76 ASP A C 1
ATOM 568 O O . ASP A 1 76 ? -20.147 12.763 11.886 1.00 96.56 76 ASP A O 1
ATOM 572 N N . TYR A 1 77 ? -18.844 11.929 13.546 1.00 96.38 77 TYR A N 1
ATOM 573 C CA . TYR A 1 77 ? -17.632 11.743 12.765 1.00 96.38 77 TYR A CA 1
ATOM 574 C C . TYR A 1 77 ? -17.857 10.852 11.539 1.00 96.38 77 TYR A C 1
ATOM 576 O O . TYR A 1 77 ? -17.708 11.324 10.412 1.00 96.38 77 TYR A O 1
ATOM 584 N N . PHE A 1 78 ? -18.276 9.595 11.732 1.00 97.00 78 PHE A N 1
ATOM 585 C CA . PHE A 1 78 ? -18.378 8.628 10.630 1.00 97.00 78 PHE A CA 1
ATOM 586 C C . PHE A 1 78 ? -19.429 9.002 9.588 1.00 97.00 78 PHE A C 1
ATOM 588 O O . PHE A 1 78 ? -19.224 8.765 8.400 1.00 97.00 78 PHE A O 1
ATOM 595 N N . PHE A 1 79 ? -20.534 9.626 9.988 1.00 95.62 79 PHE A N 1
ATOM 596 C CA . PHE A 1 79 ? -21.519 10.102 9.021 1.00 95.62 79 PHE A CA 1
ATOM 597 C C . PHE A 1 79 ? -20.970 11.258 8.176 1.00 95.62 79 PHE A C 1
ATOM 599 O O . PHE A 1 79 ? -21.233 11.299 6.979 1.00 95.62 79 PHE A O 1
ATOM 606 N N . GLU A 1 80 ? -20.220 12.198 8.767 1.00 94.81 80 GLU A N 1
ATOM 607 C CA . GLU A 1 80 ? -19.624 13.305 8.011 1.00 94.81 80 GLU A CA 1
ATOM 608 C C . GLU A 1 80 ? -18.584 12.778 7.014 1.00 94.81 80 GLU A C 1
ATOM 610 O O . GLU A 1 80 ? -18.724 12.993 5.810 1.00 94.81 80 GLU A O 1
ATOM 615 N N . VAL A 1 81 ? -17.587 12.025 7.491 1.00 94.88 81 VAL A N 1
ATOM 616 C CA . VAL A 1 81 ? -16.444 11.606 6.658 1.00 94.88 81 VAL A CA 1
ATOM 617 C C . VAL A 1 81 ? -16.800 10.531 5.625 1.00 94.88 81 VAL A C 1
ATOM 619 O O . VAL A 1 81 ? -16.087 10.372 4.634 1.00 94.88 81 VAL A O 1
ATOM 622 N N . SER A 1 82 ? -17.917 9.815 5.819 1.00 94.88 82 SER A N 1
ATOM 623 C CA . SER A 1 82 ? -18.459 8.867 4.835 1.00 94.88 82 SER A CA 1
ATOM 624 C C . SER A 1 82 ? -19.445 9.495 3.842 1.00 94.88 82 SER A C 1
ATOM 626 O O . SER A 1 82 ? -19.932 8.801 2.942 1.00 94.88 82 SER A O 1
ATOM 628 N N . GLY A 1 83 ? -19.781 10.783 3.990 1.00 93.19 83 GLY A N 1
ATOM 629 C CA . GLY A 1 83 ? -20.826 11.441 3.199 1.00 93.19 83 GLY A CA 1
ATOM 630 C C . GLY A 1 83 ? -22.219 10.837 3.427 1.00 93.19 83 GLY A C 1
ATOM 631 O O . GLY A 1 83 ? -23.012 10.742 2.493 1.00 93.19 83 GLY A O 1
ATOM 632 N N . GLY A 1 84 ? -22.494 10.366 4.645 1.00 93.38 84 GLY A N 1
ATOM 633 C CA . GLY A 1 84 ? -23.747 9.716 5.035 1.00 93.38 84 GLY A CA 1
ATOM 634 C C . GLY A 1 84 ? -23.888 8.262 4.578 1.00 93.38 84 GLY A C 1
ATOM 635 O O . GLY A 1 84 ? -24.975 7.700 4.686 1.00 93.38 84 GLY A O 1
ATOM 636 N N . ARG A 1 85 ? -22.821 7.639 4.058 1.00 93.56 85 ARG A N 1
ATOM 637 C CA . ARG A 1 85 ? -22.862 6.235 3.620 1.00 93.56 85 ARG A CA 1
ATOM 638 C C . ARG A 1 85 ? -22.914 5.260 4.785 1.00 93.56 85 ARG A C 1
ATOM 640 O O . ARG A 1 85 ? -23.500 4.201 4.609 1.00 93.56 85 ARG A O 1
ATOM 647 N N . VAL A 1 86 ? -22.315 5.593 5.929 1.00 94.69 86 VAL A N 1
ATOM 648 C CA . VAL A 1 86 ? -22.343 4.775 7.151 1.00 94.69 86 VAL A CA 1
ATOM 649 C C . VAL A 1 86 ? -23.153 5.474 8.230 1.00 94.69 86 VAL A C 1
ATOM 651 O O . VAL A 1 86 ? -22.946 6.654 8.514 1.00 94.69 86 VAL A O 1
ATOM 654 N N . GLU A 1 87 ? -24.024 4.712 8.881 1.00 95.88 87 GLU A N 1
ATOM 655 C CA . GLU A 1 87 ? -24.733 5.121 10.087 1.00 95.88 87 GLU A CA 1
ATOM 656 C C . GLU A 1 87 ? -24.291 4.242 11.264 1.00 95.88 87 GLU A C 1
ATOM 658 O O . GLU A 1 87 ? -24.553 3.039 11.282 1.00 95.88 87 GLU A O 1
ATOM 663 N N . ILE A 1 88 ? -23.613 4.842 12.248 1.00 97.81 88 ILE A N 1
ATOM 664 C CA . ILE A 1 88 ? -23.184 4.150 13.470 1.00 97.81 88 ILE A CA 1
ATOM 665 C C . ILE A 1 88 ? -24.311 4.192 14.500 1.00 97.81 88 ILE A C 1
ATOM 667 O O . ILE A 1 88 ? -24.699 5.261 14.972 1.00 97.81 88 ILE A O 1
ATOM 671 N N . THR A 1 89 ? -24.797 3.019 14.885 1.00 97.19 89 THR A N 1
ATOM 672 C CA . THR A 1 89 ? -25.803 2.817 15.931 1.00 97.19 89 THR A CA 1
ATOM 673 C C . THR A 1 89 ? -25.377 1.682 16.854 1.00 97.19 89 THR A C 1
ATOM 675 O O . THR A 1 89 ? -24.338 1.061 16.644 1.00 97.19 89 THR A O 1
ATOM 678 N N . GLY A 1 90 ? -26.149 1.382 17.895 1.00 97.12 90 GLY A N 1
ATOM 679 C CA . GLY A 1 90 ? -25.801 0.279 18.781 1.00 97.12 90 GLY A CA 1
ATOM 680 C C . GLY A 1 90 ? -26.406 0.393 20.165 1.00 97.12 90 GLY A C 1
ATOM 681 O O . GLY A 1 90 ? -27.427 1.054 20.358 1.00 97.12 90 GLY A O 1
ATOM 682 N N . LYS A 1 91 ? -25.757 -0.275 21.116 1.00 97.69 91 LYS A N 1
ATOM 683 C CA . LYS A 1 91 ? -26.177 -0.358 22.513 1.00 97.69 91 LYS A CA 1
ATOM 684 C C . LYS A 1 91 ? -24.975 -0.223 23.438 1.00 97.69 91 LYS A C 1
ATOM 686 O O . LYS A 1 91 ? -23.928 -0.810 23.167 1.00 97.69 91 LYS A O 1
ATOM 691 N N . VAL A 1 92 ? -25.144 0.514 24.535 1.00 98.50 92 VAL A N 1
ATOM 692 C CA . VAL A 1 92 ? -24.164 0.586 25.624 1.00 98.50 92 VAL A CA 1
ATOM 693 C C . VAL A 1 92 ? -24.684 -0.213 26.818 1.00 98.50 92 VAL A C 1
ATOM 695 O O . VAL A 1 92 ? -25.833 -0.061 27.223 1.00 98.50 92 VAL A O 1
ATOM 698 N N . LEU A 1 93 ? -23.843 -1.075 27.385 1.00 98.38 93 LEU A N 1
ATOM 699 C CA . LEU A 1 93 ? -24.130 -1.862 28.585 1.00 98.38 93 LEU A CA 1
ATOM 700 C C . LEU A 1 93 ? -23.018 -1.678 29.620 1.00 98.38 93 LEU A C 1
ATOM 702 O O . LEU A 1 93 ? -21.860 -1.494 29.256 1.00 98.38 93 LEU A O 1
ATOM 706 N N . GLY A 1 94 ? -23.350 -1.791 30.906 1.00 95.62 94 GLY A N 1
ATOM 707 C CA . GLY A 1 94 ? -22.396 -1.695 32.015 1.00 95.62 94 GLY A CA 1
ATOM 708 C C . GLY A 1 94 ? -22.809 -0.642 33.050 1.00 95.62 94 GLY A C 1
ATOM 709 O O . GLY A 1 94 ? -23.966 -0.248 33.110 1.00 95.62 94 GLY A O 1
ATOM 710 N N . TRP A 1 95 ? -21.919 -0.163 33.916 1.00 97.81 95 TRP A N 1
ATOM 711 C CA . TRP A 1 95 ? -20.541 -0.614 34.118 1.00 97.81 95 TRP A CA 1
ATOM 712 C C . TRP A 1 95 ? -20.490 -2.019 34.726 1.00 97.81 95 TRP A C 1
ATOM 714 O O . TRP A 1 95 ? -21.010 -2.244 35.817 1.00 97.81 95 TRP A O 1
ATOM 724 N N . PHE A 1 96 ? -19.835 -2.958 34.048 1.00 98.38 96 PHE A N 1
ATOM 725 C CA . PHE A 1 96 ? -19.535 -4.272 34.612 1.00 98.38 96 PHE A CA 1
ATOM 726 C C . PHE A 1 96 ? -18.258 -4.209 35.439 1.00 98.38 96 PHE A C 1
ATOM 728 O O . PHE A 1 96 ? -17.267 -3.645 34.989 1.00 98.38 96 PHE A O 1
ATOM 735 N N . SER A 1 97 ? -18.258 -4.805 36.627 1.00 97.31 97 SER A N 1
ATOM 736 C CA . SER A 1 97 ? -17.053 -4.875 37.454 1.00 97.31 97 SER A CA 1
ATOM 737 C C . SER A 1 97 ? -16.171 -6.047 37.031 1.00 97.31 97 SER A C 1
ATOM 739 O O . SER A 1 97 ? -16.586 -7.204 37.118 1.00 97.31 97 SER A O 1
ATOM 741 N N . ALA A 1 98 ? -14.949 -5.740 36.604 1.00 98.25 98 ALA A N 1
ATOM 742 C CA . ALA A 1 98 ? -13.885 -6.707 36.386 1.00 98.25 98 ALA A CA 1
ATOM 743 C C . ALA A 1 98 ? -13.476 -7.372 37.710 1.00 98.25 98 ALA A C 1
ATOM 745 O O . ALA A 1 98 ? -13.564 -6.769 38.784 1.00 98.25 98 ALA A O 1
ATOM 746 N N . ALA A 1 99 ? -13.007 -8.618 37.641 1.00 98.38 99 ALA A N 1
ATOM 747 C CA . ALA A 1 99 ? -12.622 -9.372 38.834 1.00 98.38 99 ALA A CA 1
ATOM 748 C C . ALA A 1 99 ? -11.309 -8.887 39.477 1.00 98.38 99 ALA A C 1
ATOM 750 O O . ALA A 1 99 ? -11.087 -9.122 40.665 1.00 98.38 99 ALA A O 1
ATOM 751 N N . GLN A 1 100 ? -10.426 -8.257 38.699 1.00 98.56 100 GLN A N 1
ATOM 752 C CA . GLN A 1 100 ? -9.091 -7.832 39.127 1.00 98.56 100 GLN A CA 1
ATOM 753 C C . GLN A 1 100 ? -8.834 -6.345 38.815 1.00 98.56 100 GLN A C 1
ATOM 755 O O . GLN A 1 100 ? -9.556 -5.754 38.014 1.00 98.56 100 GLN A O 1
ATOM 760 N N . PRO A 1 101 ? -7.817 -5.715 39.432 1.00 98.31 101 PRO A N 1
ATOM 761 C CA . PRO A 1 101 ? -7.349 -4.379 39.052 1.00 98.31 101 PRO A CA 1
ATOM 762 C C . PRO A 1 101 ? -6.870 -4.295 37.597 1.00 98.31 101 PRO A C 1
ATOM 764 O O . PRO A 1 101 ? -6.416 -5.295 37.039 1.00 98.31 101 PRO A O 1
ATOM 767 N N . GLU A 1 102 ? -6.860 -3.099 36.998 1.00 97.75 102 GLU A N 1
ATOM 768 C CA . GLU A 1 102 ? -6.407 -2.897 35.605 1.00 97.75 102 GLU A CA 1
ATOM 769 C C . GLU A 1 102 ? -5.004 -3.479 35.356 1.00 97.75 102 GLU A C 1
ATOM 771 O O . GLU A 1 102 ? -4.775 -4.179 34.368 1.00 97.75 102 GLU A O 1
ATOM 776 N N . ALA A 1 103 ? -4.079 -3.262 36.299 1.00 97.69 103 ALA A N 1
ATOM 777 C CA . ALA A 1 103 ? -2.694 -3.718 36.200 1.00 97.69 103 ALA A CA 1
ATOM 778 C C . ALA A 1 103 ? -2.560 -5.245 36.034 1.00 97.69 103 ALA A C 1
ATOM 780 O O . ALA A 1 103 ? -1.595 -5.708 35.425 1.00 97.69 103 ALA A O 1
ATOM 781 N N . TYR A 1 104 ? -3.527 -6.033 36.525 1.00 98.31 104 TYR A N 1
ATOM 782 C CA . TYR A 1 104 ? -3.567 -7.483 36.308 1.00 98.31 104 TYR A CA 1
ATOM 783 C C . TYR A 1 104 ? -3.772 -7.820 34.827 1.00 98.31 104 TYR A C 1
ATOM 785 O O . TYR A 1 104 ? -3.054 -8.657 34.283 1.00 98.31 104 TYR A O 1
ATOM 793 N N . TYR A 1 105 ? -4.724 -7.152 34.168 1.00 98.00 105 TYR A N 1
ATOM 794 C CA . TYR A 1 105 ? -5.020 -7.363 32.749 1.00 98.00 105 TYR A CA 1
ATOM 795 C C . TYR A 1 105 ? -4.000 -6.677 31.839 1.00 98.00 105 TYR A C 1
ATOM 797 O O . TYR A 1 105 ? -3.763 -7.141 30.731 1.00 98.00 105 TYR A O 1
ATOM 805 N N . ALA A 1 106 ? -3.371 -5.586 32.276 1.00 97.19 106 ALA A N 1
ATOM 806 C CA . ALA A 1 106 ? -2.276 -4.969 31.533 1.00 97.19 106 ALA A CA 1
ATOM 807 C C . ALA A 1 106 ? -0.974 -5.786 31.631 1.00 97.19 106 ALA A C 1
ATOM 809 O O . ALA A 1 106 ? -0.143 -5.740 30.723 1.00 97.19 106 ALA A O 1
ATOM 810 N N . ASN A 1 107 ? -0.782 -6.512 32.741 1.00 96.62 107 ASN A N 1
ATOM 811 C CA . ASN A 1 107 ? 0.394 -7.334 33.039 1.00 96.62 107 ASN A CA 1
ATOM 812 C C . ASN A 1 107 ? 1.732 -6.598 32.833 1.00 96.62 107 ASN A C 1
ATOM 814 O O . ASN A 1 107 ? 2.722 -7.187 32.409 1.00 96.62 107 ASN A O 1
ATOM 818 N N . TYR A 1 108 ? 1.761 -5.286 33.098 1.00 93.69 108 TYR A N 1
ATOM 819 C CA . TYR A 1 108 ? 2.930 -4.424 32.865 1.00 93.69 108 TYR A CA 1
ATOM 820 C C . TYR A 1 108 ? 3.497 -4.506 31.431 1.00 93.69 108 TYR A C 1
ATOM 822 O O . TYR A 1 108 ? 4.676 -4.228 31.195 1.00 93.69 108 TYR A O 1
ATOM 830 N N . ALA A 1 109 ? 2.648 -4.880 30.475 1.00 93.94 109 ALA A N 1
ATOM 831 C CA . ALA A 1 109 ? 2.954 -5.038 29.062 1.00 93.94 109 ALA A CA 1
ATOM 832 C C . ALA A 1 109 ? 1.734 -4.667 28.206 1.00 93.94 109 ALA A C 1
ATOM 834 O O . ALA A 1 109 ? 1.469 -5.297 27.187 1.00 93.94 109 ALA A O 1
ATOM 835 N N . PHE A 1 110 ? 0.963 -3.664 28.641 1.00 95.50 110 PHE A N 1
ATOM 836 C CA . PHE A 1 110 ? -0.183 -3.118 27.912 1.00 95.50 110 PHE A CA 1
ATOM 837 C C . PHE A 1 110 ? -1.344 -4.091 27.611 1.00 95.50 110 PHE A C 1
ATOM 839 O O . PHE A 1 110 ? -2.308 -3.713 26.948 1.00 95.50 110 PHE A O 1
ATOM 846 N N . GLY A 1 111 ? -1.284 -5.327 28.111 1.00 94.19 111 GLY A N 1
ATOM 847 C CA . GLY A 1 111 ? -2.323 -6.346 27.963 1.00 94.19 111 GLY A CA 1
ATOM 848 C C . GLY A 1 111 ? -2.376 -7.058 26.607 1.00 94.19 111 GLY A C 1
ATOM 849 O O . GLY A 1 111 ? -3.396 -7.695 26.330 1.00 94.19 111 GLY A O 1
ATOM 850 N N . HIS A 1 112 ? -1.319 -6.980 25.786 1.00 89.75 112 HIS A N 1
ATOM 851 C CA . HIS A 1 112 ? -1.261 -7.603 24.449 1.00 89.75 112 HIS A CA 1
ATOM 852 C C . HIS A 1 112 ? -0.485 -8.932 24.381 1.00 89.75 112 HIS A C 1
ATOM 854 O O . HIS A 1 112 ? -0.351 -9.520 23.311 1.00 89.75 112 HIS A O 1
ATOM 860 N N . GLN A 1 113 ? 0.062 -9.409 25.503 1.00 90.31 113 GLN A N 1
ATOM 861 C CA . GLN A 1 113 ? 0.818 -10.665 25.551 1.00 90.31 113 GLN A CA 1
ATOM 862 C C . GLN A 1 113 ? -0.128 -11.867 25.642 1.00 90.31 113 GLN A C 1
ATOM 864 O O . GLN A 1 113 ? -0.797 -12.084 26.658 1.00 90.31 113 GLN A O 1
ATOM 869 N N . ALA A 1 114 ? -0.171 -12.674 24.586 1.00 90.06 114 ALA A N 1
ATOM 870 C CA . ALA A 1 114 ? -1.024 -13.856 24.507 1.00 90.06 114 ALA A CA 1
ATOM 871 C C . ALA A 1 114 ? -0.648 -14.907 25.562 1.00 90.06 114 ALA A C 1
ATOM 873 O O . ALA A 1 114 ? -1.506 -15.474 26.236 1.00 90.06 114 ALA A O 1
ATOM 874 N N . GLU A 1 115 ? 0.652 -15.121 25.751 1.00 93.12 115 GLU A N 1
ATOM 875 C CA . GLU A 1 115 ? 1.245 -16.056 26.705 1.00 93.12 115 GLU A CA 1
ATOM 876 C C . GLU A 1 115 ? 0.987 -15.683 28.169 1.00 93.12 115 GLU A C 1
ATOM 878 O O . GLU A 1 115 ? 1.136 -16.523 29.057 1.00 93.12 115 GLU A O 1
ATOM 883 N N . ALA A 1 116 ? 0.591 -14.434 28.430 1.00 93.81 116 ALA A N 1
ATOM 884 C CA . ALA A 1 116 ? 0.270 -13.965 29.767 1.00 93.81 116 ALA A CA 1
ATOM 885 C C . ALA A 1 116 ? -1.147 -14.353 30.212 1.00 93.81 116 ALA A C 1
ATOM 887 O O . ALA A 1 116 ? -1.448 -14.205 31.398 1.00 93.81 116 ALA A O 1
ATOM 888 N N . TYR A 1 117 ? -2.001 -14.861 29.313 1.00 95.50 117 TYR A N 1
ATOM 889 C CA . TYR A 1 117 ? -3.371 -15.268 29.631 1.00 95.50 117 TYR A CA 1
ATOM 890 C C . TYR A 1 117 ? -3.425 -16.163 30.892 1.00 95.50 117 TYR A C 1
ATOM 892 O O . TYR A 1 117 ? -2.652 -17.121 30.996 1.00 95.50 117 TYR A O 1
ATOM 900 N N . PRO A 1 118 ? -4.317 -15.893 31.871 1.00 96.25 118 PRO A N 1
ATOM 901 C CA . PRO A 1 118 ? -5.413 -14.914 31.852 1.00 96.25 118 PRO A CA 1
ATOM 902 C C . PRO A 1 118 ? -5.043 -13.483 32.303 1.00 96.25 118 PRO A C 1
ATOM 904 O O . PRO A 1 118 ? -5.927 -12.656 32.494 1.00 96.25 118 PRO A O 1
ATOM 907 N N . ARG A 1 119 ? -3.761 -13.148 32.473 1.00 97.12 119 ARG A N 1
ATOM 908 C CA . ARG A 1 119 ? -3.280 -11.787 32.788 1.00 97.12 119 ARG A CA 1
ATOM 909 C C . ARG A 1 119 ? -3.083 -10.962 31.516 1.00 97.12 119 ARG A C 1
ATOM 911 O O . ARG A 1 119 ? -1.969 -10.567 31.189 1.00 97.12 119 ARG A O 1
ATOM 918 N N . ASN A 1 120 ? -4.145 -10.775 30.744 1.00 96.69 120 ASN A N 1
ATOM 919 C CA . ASN A 1 120 ? -4.120 -9.937 29.546 1.00 96.69 120 ASN A CA 1
ATOM 920 C C . ASN A 1 120 ? -5.506 -9.338 29.249 1.00 96.69 120 ASN A C 1
ATOM 922 O O . ASN A 1 120 ? -6.488 -9.632 29.939 1.00 96.69 120 ASN A O 1
ATOM 926 N N . SER A 1 121 ? -5.598 -8.510 28.206 1.00 95.81 121 SER A N 1
ATOM 927 C CA . SER A 1 121 ? -6.859 -7.878 27.797 1.00 95.81 121 SER A CA 1
ATOM 928 C C . SER A 1 121 ? -7.929 -8.881 27.351 1.00 95.81 121 SER A C 1
ATOM 930 O O . SER A 1 121 ? -9.112 -8.637 27.572 1.00 95.81 121 SER A O 1
ATOM 932 N N . GLY A 1 122 ? -7.537 -10.036 26.799 1.00 96.06 122 GLY A N 1
ATOM 933 C CA . GLY A 1 122 ? -8.473 -11.080 26.374 1.00 96.06 122 GLY A CA 1
ATOM 934 C C . GLY A 1 122 ? -9.361 -11.555 27.523 1.00 96.06 122 GLY A C 1
ATOM 935 O O . GLY A 1 122 ? -10.578 -11.632 27.372 1.00 96.06 122 GLY A O 1
ATOM 936 N N . ARG A 1 123 ? -8.780 -11.764 28.711 1.00 97.56 123 ARG A N 1
ATOM 937 C CA . ARG A 1 123 ? -9.544 -12.148 29.905 1.00 97.56 123 ARG A CA 1
ATOM 938 C C . ARG A 1 123 ? -10.553 -11.083 30.349 1.00 97.56 123 ARG A C 1
ATOM 940 O O . ARG A 1 123 ? -11.653 -11.431 30.770 1.00 97.56 123 ARG A O 1
ATOM 947 N N . LEU A 1 124 ? -10.197 -9.800 30.260 1.00 97.94 124 LEU A N 1
ATOM 948 C CA . LEU A 1 124 ? -11.112 -8.699 30.588 1.00 97.94 124 LEU A CA 1
ATOM 949 C C . LEU A 1 124 ? -12.339 -8.713 29.668 1.00 97.94 124 LEU A C 1
ATOM 951 O O . LEU A 1 124 ? -13.473 -8.571 30.127 1.00 97.94 124 LEU A O 1
ATOM 955 N N . VAL A 1 125 ? -12.109 -8.913 28.368 1.00 97.44 125 VAL A N 1
ATOM 956 C CA . VAL A 1 125 ? -13.176 -8.958 27.363 1.00 97.44 125 VAL A CA 1
ATOM 957 C C . VAL A 1 125 ? -14.095 -10.158 27.585 1.00 97.44 125 VAL A C 1
ATOM 959 O O . VAL A 1 125 ? -15.310 -10.006 27.490 1.00 97.44 125 VAL A O 1
ATOM 962 N N . GLU A 1 126 ? -13.564 -11.328 27.951 1.00 96.75 126 GLU A N 1
ATOM 963 C CA . GLU A 1 126 ? -14.399 -12.479 28.325 1.00 96.75 126 GLU A CA 1
ATOM 964 C C . GLU A 1 126 ? -15.343 -12.171 29.484 1.00 96.75 126 GLU A C 1
ATOM 966 O O . GLU A 1 126 ? -16.517 -12.529 29.433 1.00 96.75 126 GLU A O 1
ATOM 971 N N . GLU A 1 127 ? -14.838 -11.519 30.535 1.00 97.56 127 GLU A N 1
ATOM 972 C CA . GLU A 1 127 ? -15.638 -11.165 31.708 1.00 97.56 127 GLU A CA 1
ATOM 973 C C . GLU A 1 127 ? -16.766 -10.196 31.333 1.00 97.56 127 GLU A C 1
ATOM 975 O O . GLU A 1 127 ? -17.905 -10.384 31.767 1.00 97.56 127 GLU A O 1
ATOM 980 N N . ALA A 1 128 ? -16.480 -9.224 30.463 1.00 97.69 128 ALA A N 1
ATOM 981 C CA . ALA A 1 128 ? -17.473 -8.290 29.941 1.00 97.69 128 ALA A CA 1
ATOM 982 C C . ALA A 1 128 ? -18.536 -8.985 29.070 1.00 97.69 128 ALA A C 1
ATOM 984 O O . ALA A 1 128 ? -19.735 -8.777 29.266 1.00 97.69 128 ALA A O 1
ATOM 985 N N . VAL A 1 129 ? -18.114 -9.843 28.135 1.00 97.19 129 VAL A N 1
ATOM 986 C CA . VAL A 1 129 ? -19.015 -10.599 27.246 1.00 97.19 129 VAL A CA 1
ATOM 987 C C . VAL A 1 129 ? -19.897 -11.551 28.051 1.00 97.19 129 VAL A C 1
ATOM 989 O O . VAL A 1 129 ? -21.100 -11.638 27.812 1.00 97.19 129 VAL A O 1
ATOM 992 N N . GLU A 1 130 ? -19.332 -12.233 29.044 1.00 96.12 130 GLU A N 1
ATOM 993 C CA . GLU A 1 130 ? -20.076 -13.114 29.940 1.00 96.12 130 GLU A CA 1
ATOM 994 C C . GLU A 1 130 ? -21.090 -12.338 30.793 1.00 96.12 130 GLU A C 1
ATOM 996 O O . GLU A 1 130 ? -22.204 -12.818 31.015 1.00 96.12 130 GLU A O 1
ATOM 1001 N N . ALA A 1 131 ? -20.753 -11.125 31.241 1.00 97.19 131 ALA A N 1
ATOM 1002 C CA . ALA A 1 131 ? -21.691 -10.261 31.951 1.00 97.19 131 ALA A CA 1
ATOM 1003 C C . ALA A 1 131 ? -22.862 -9.825 31.052 1.00 97.19 131 ALA A C 1
ATOM 1005 O O . ALA A 1 131 ? -24.020 -9.953 31.455 1.00 97.19 131 ALA A O 1
ATOM 1006 N N . ALA A 1 132 ? -22.588 -9.411 29.811 1.00 97.00 132 ALA A N 1
ATOM 1007 C CA . ALA A 1 132 ? -23.625 -9.101 28.825 1.00 97.00 132 ALA A CA 1
ATOM 1008 C C . ALA A 1 132 ? -24.501 -10.328 28.505 1.00 97.00 132 ALA A C 1
ATOM 1010 O O . ALA A 1 132 ? -25.728 -10.230 28.455 1.00 97.00 132 ALA A O 1
ATOM 1011 N N . ARG A 1 133 ? -23.897 -11.519 28.392 1.00 95.12 133 ARG A N 1
ATOM 1012 C CA . ARG A 1 133 ? -24.625 -12.780 28.189 1.00 95.12 133 ARG A CA 1
ATOM 1013 C C . ARG A 1 133 ? -25.560 -13.102 29.355 1.00 95.12 133 ARG A C 1
ATOM 1015 O O . ARG A 1 133 ? -26.684 -13.541 29.124 1.00 95.12 133 ARG A O 1
ATOM 1022 N N . LYS A 1 134 ? -25.134 -12.872 30.602 1.00 95.06 134 LYS A N 1
ATOM 1023 C CA . LYS A 1 134 ? -25.978 -13.062 31.799 1.00 95.06 134 LYS A CA 1
ATOM 1024 C C . LYS A 1 134 ? -27.162 -12.096 31.859 1.00 95.06 134 LYS A C 1
ATOM 1026 O O . LYS A 1 134 ? -28.183 -12.455 32.435 1.00 95.06 134 LYS A O 1
ATOM 1031 N N . LEU A 1 135 ? -27.047 -10.913 31.252 1.00 95.38 135 LEU A N 1
ATOM 1032 C CA . LEU A 1 135 ? -28.170 -9.987 31.070 1.00 95.38 135 LEU A CA 1
ATOM 1033 C C . LEU A 1 135 ? -29.135 -10.409 29.948 1.00 95.38 135 LEU A C 1
ATOM 1035 O O . LEU A 1 135 ? -30.176 -9.779 29.784 1.00 95.38 135 LEU A O 1
ATOM 1039 N N . GLY A 1 136 ? -28.816 -11.467 29.195 1.00 94.12 136 GLY A N 1
ATOM 1040 C CA . GLY A 1 136 ? -29.633 -11.945 28.082 1.00 94.12 136 GLY A CA 1
ATOM 1041 C C . GLY A 1 136 ? -29.446 -11.152 26.789 1.00 94.12 136 GLY A C 1
ATOM 1042 O O . GLY A 1 136 ? -30.376 -11.099 25.990 1.00 94.12 136 GLY A O 1
ATOM 1043 N N . GLU A 1 137 ? -28.283 -10.521 26.581 1.00 95.31 137 GLU A N 1
ATOM 1044 C CA . GLU A 1 137 ? -28.004 -9.783 25.343 1.00 95.31 137 GLU A CA 1
ATOM 1045 C C . GLU A 1 137 ? -28.031 -10.702 24.111 1.00 95.31 137 GLU A C 1
ATOM 1047 O O . GLU A 1 137 ? -27.435 -11.785 24.109 1.00 95.31 137 GLU A O 1
ATOM 1052 N N . ASP A 1 138 ? -28.697 -10.245 23.047 1.00 93.94 138 ASP A N 1
ATOM 1053 C CA . ASP A 1 138 ? -28.742 -10.948 21.768 1.00 93.94 138 ASP A CA 1
ATOM 1054 C C . ASP A 1 138 ? -27.592 -10.504 20.858 1.00 93.94 138 ASP A C 1
ATOM 1056 O O . ASP A 1 138 ? -27.673 -9.521 20.113 1.00 93.94 138 ASP A O 1
ATOM 1060 N N . PHE A 1 139 ? -26.517 -11.289 20.892 1.00 95.75 139 PHE A N 1
ATOM 1061 C CA . PHE A 1 139 ? -25.316 -11.046 20.101 1.00 95.75 139 PHE A CA 1
ATOM 1062 C C . PHE A 1 139 ? -25.543 -11.127 18.583 1.00 95.75 139 PHE A C 1
ATOM 1064 O O . PHE A 1 139 ? -24.722 -10.606 17.828 1.00 95.75 139 PHE A O 1
ATOM 1071 N N . ALA A 1 140 ? -26.642 -11.729 18.108 1.00 94.06 140 ALA A N 1
ATOM 1072 C CA . ALA A 1 140 ? -26.929 -11.819 16.677 1.00 94.06 140 ALA A CA 1
ATOM 1073 C C . ALA A 1 140 ? -27.147 -10.452 16.013 1.00 94.06 140 ALA A C 1
ATOM 1075 O O . ALA A 1 140 ? -26.867 -10.312 14.824 1.00 94.06 140 ALA A O 1
ATOM 1076 N N . THR A 1 141 ? -27.559 -9.440 16.782 1.00 94.00 141 THR A N 1
ATOM 1077 C CA . THR A 1 141 ? -27.775 -8.059 16.310 1.00 94.00 141 THR A CA 1
ATOM 1078 C C . THR A 1 141 ? -26.483 -7.362 15.858 1.00 94.00 141 THR A C 1
ATOM 1080 O O . THR A 1 141 ? -26.539 -6.385 15.111 1.00 94.00 141 THR A O 1
ATOM 1083 N N . PHE A 1 142 ? -25.324 -7.863 16.298 1.00 95.62 142 PHE A N 1
ATOM 1084 C CA . PHE A 1 142 ? -24.005 -7.254 16.084 1.00 95.62 142 PHE A CA 1
ATOM 1085 C C . PHE A 1 142 ? -23.113 -8.063 15.125 1.00 95.62 142 PHE A C 1
ATOM 1087 O O . PHE A 1 142 ? -21.902 -7.857 15.089 1.00 95.62 142 PHE A O 1
ATOM 1094 N N . ASP A 1 143 ? -23.702 -9.003 14.380 1.00 94.75 143 ASP A N 1
ATOM 1095 C CA . ASP A 1 143 ? -23.108 -9.658 13.206 1.00 94.75 143 ASP A CA 1
ATOM 1096 C C . ASP A 1 143 ? -23.551 -8.889 11.951 1.00 94.75 143 ASP A C 1
ATOM 1098 O O . ASP A 1 143 ? -24.446 -9.316 11.214 1.00 94.75 143 ASP A O 1
ATOM 1102 N N . ASN A 1 144 ? -22.988 -7.691 11.765 1.00 93.88 144 ASN A N 1
ATOM 1103 C CA . ASN A 1 144 ? -23.418 -6.733 10.742 1.00 93.88 144 ASN A CA 1
ATOM 1104 C C . ASN A 1 144 ? -23.179 -7.258 9.320 1.00 93.88 144 ASN A C 1
ATOM 1106 O O . ASN A 1 144 ? -23.948 -6.974 8.402 1.00 93.88 144 ASN A O 1
ATOM 1110 N N . SER A 1 145 ? -22.118 -8.041 9.149 1.00 89.56 145 SER A N 1
ATOM 1111 C CA . SER A 1 145 ? -21.721 -8.695 7.902 1.00 89.56 145 SER A CA 1
ATOM 1112 C C . SER A 1 145 ? -22.417 -10.035 7.645 1.00 89.56 145 SER A C 1
ATOM 1114 O O . SER A 1 145 ? -22.238 -10.605 6.571 1.00 89.56 145 SER A O 1
ATOM 1116 N N . GLN A 1 146 ? -23.203 -10.568 8.587 1.00 91.12 146 GLN A N 1
ATOM 1117 C CA . GLN A 1 146 ? -23.801 -11.912 8.502 1.00 91.12 146 GLN A CA 1
ATOM 1118 C C . GLN A 1 146 ? -22.758 -13.026 8.279 1.00 91.12 146 GLN A C 1
ATOM 1120 O O . GLN A 1 146 ? -23.015 -14.027 7.608 1.00 91.12 146 GLN A O 1
ATOM 1125 N N . SER A 1 147 ? -21.563 -12.861 8.843 1.00 89.75 147 SER A N 1
ATOM 1126 C CA . SER A 1 147 ? -20.465 -13.833 8.775 1.00 89.75 147 SER A CA 1
ATOM 1127 C C . SER A 1 147 ? -20.601 -14.973 9.786 1.00 89.75 147 SER A C 1
ATOM 1129 O O . SER A 1 147 ? -19.798 -15.909 9.793 1.00 89.75 147 SER A O 1
ATOM 1131 N N . GLY A 1 148 ? -21.596 -14.898 10.673 1.00 92.88 148 GLY A N 1
ATOM 1132 C CA . GLY A 1 148 ? -21.715 -15.776 11.832 1.00 92.88 148 GLY A CA 1
ATOM 1133 C C . GLY A 1 148 ? -20.837 -15.335 13.006 1.00 92.88 148 GLY A C 1
ATOM 1134 O O . GLY A 1 148 ? -20.751 -16.061 13.999 1.00 92.88 148 GLY A O 1
ATOM 1135 N N . SER A 1 149 ? -20.196 -14.164 12.919 1.00 94.50 149 SER A N 1
ATOM 1136 C CA . SER A 1 149 ? -19.343 -13.607 13.971 1.00 94.50 149 SER A CA 1
ATOM 1137 C C . SER A 1 149 ? -19.785 -12.199 14.357 1.00 94.50 149 SER A C 1
ATOM 1139 O O . SER A 1 149 ? -20.191 -11.425 13.504 1.00 94.50 149 SER A O 1
ATOM 1141 N N . VAL A 1 150 ? -19.670 -11.846 15.636 1.00 96.00 150 VAL A N 1
ATOM 1142 C CA . VAL A 1 150 ? -19.857 -10.457 16.075 1.00 96.00 150 VAL A CA 1
ATOM 1143 C C . VAL A 1 150 ? -18.685 -9.623 15.563 1.00 96.00 150 VAL A C 1
ATOM 1145 O O . VAL A 1 150 ? -17.534 -9.902 15.903 1.00 96.00 150 VAL A O 1
ATOM 1148 N N . ASP A 1 151 ? -18.975 -8.610 14.750 1.00 91.81 151 ASP A N 1
ATOM 1149 C CA . ASP A 1 151 ? -17.981 -7.742 14.108 1.00 91.81 151 ASP A CA 1
ATOM 1150 C C . ASP A 1 151 ? -17.962 -6.310 14.669 1.00 91.81 151 ASP A C 1
ATOM 1152 O O . ASP A 1 151 ? -17.009 -5.578 14.394 1.00 91.81 151 ASP A O 1
ATOM 1156 N N . GLY A 1 152 ? -18.943 -5.949 15.507 1.00 92.31 152 GLY A N 1
ATOM 1157 C CA . GLY A 1 152 ? -19.089 -4.641 16.160 1.00 92.31 152 GLY A CA 1
ATOM 1158 C C . GLY A 1 152 ? -18.908 -4.636 17.685 1.00 92.31 152 GLY A C 1
ATOM 1159 O O . GLY A 1 152 ? -19.619 -3.897 18.363 1.00 92.31 152 GLY A O 1
ATOM 1160 N N . LEU A 1 153 ? -18.022 -5.464 18.256 1.00 97.81 153 LEU A N 1
ATOM 1161 C CA . LEU A 1 153 ? -17.773 -5.491 19.708 1.00 97.81 153 LEU A CA 1
ATOM 1162 C C . LEU A 1 153 ? -16.730 -4.447 20.137 1.00 97.81 153 LEU A C 1
ATOM 1164 O O . LEU A 1 153 ? -15.583 -4.471 19.686 1.00 97.81 153 LEU A O 1
ATOM 1168 N N . VAL A 1 154 ? -17.114 -3.592 21.084 1.00 98.56 154 VAL A N 1
ATOM 1169 C CA . VAL A 1 154 ? -16.259 -2.568 21.691 1.00 98.56 154 VAL A CA 1
ATOM 1170 C C . VAL A 1 154 ? -16.276 -2.705 23.208 1.00 98.56 154 VAL A C 1
ATOM 1172 O O . VAL A 1 154 ? -17.342 -2.780 23.818 1.00 98.56 154 VAL A O 1
ATOM 1175 N N . VAL A 1 155 ? -15.103 -2.694 23.836 1.00 98.56 155 VAL A N 1
ATOM 1176 C CA . VAL A 1 155 ? -14.973 -2.656 25.296 1.00 98.56 155 VAL A CA 1
ATOM 1177 C C . VAL A 1 155 ? -14.337 -1.336 25.709 1.00 98.56 155 VAL A C 1
ATOM 1179 O O . VAL A 1 155 ? -13.190 -1.055 25.366 1.00 98.56 155 VAL A O 1
ATOM 1182 N N . VAL A 1 156 ? -15.081 -0.525 26.461 1.00 98.69 156 VAL A N 1
ATOM 1183 C CA . VAL A 1 156 ? -14.567 0.717 27.046 1.00 98.69 156 VAL A CA 1
ATOM 1184 C C . VAL A 1 156 ? -14.218 0.449 28.501 1.00 98.69 156 VAL A C 1
ATOM 1186 O O . VAL A 1 156 ? -15.096 0.147 29.309 1.00 98.69 156 VAL A O 1
ATOM 1189 N N . PHE A 1 157 ? -12.941 0.544 28.849 1.00 98.25 157 PHE A N 1
ATOM 1190 C CA . PHE A 1 157 ? -12.487 0.320 30.218 1.00 98.25 157 PHE A CA 1
ATOM 1191 C C . PHE A 1 157 ? -12.343 1.643 30.977 1.00 98.25 157 PHE A C 1
ATOM 1193 O O . PHE A 1 157 ? -11.963 2.669 30.409 1.00 98.25 157 PHE A O 1
ATOM 1200 N N . ALA A 1 158 ? -12.658 1.623 32.272 1.00 98.00 158 ALA A N 1
ATOM 1201 C CA . ALA A 1 158 ? -12.545 2.786 33.143 1.00 98.00 158 ALA A CA 1
ATOM 1202 C C . ALA A 1 158 ? -11.089 3.260 33.206 1.00 98.00 158 ALA A C 1
ATOM 1204 O O . ALA A 1 158 ? -10.190 2.437 33.360 1.00 98.00 158 ALA A O 1
ATOM 1205 N N . GLY A 1 159 ? -10.860 4.576 33.155 1.00 96.25 159 GLY A N 1
ATOM 1206 C CA . GLY A 1 159 ? -9.515 5.171 33.207 1.00 96.25 159 GLY A CA 1
ATOM 1207 C C . GLY A 1 159 ? -8.875 5.542 31.867 1.00 96.25 159 GLY A C 1
ATOM 1208 O O . GLY A 1 159 ? -9.501 5.424 30.815 1.00 96.25 159 GLY A O 1
ATOM 1209 N N . PRO A 1 160 ? -7.634 6.066 31.898 1.00 95.56 160 PRO A N 1
ATOM 1210 C CA . PRO A 1 160 ? -6.888 6.404 30.691 1.00 95.56 160 PRO A CA 1
ATOM 1211 C C . PRO A 1 160 ? -6.268 5.154 30.058 1.00 95.56 160 PRO A C 1
ATOM 1213 O O . PRO A 1 160 ? -5.807 4.260 30.764 1.00 95.56 160 PRO A O 1
ATOM 1216 N N . GLY A 1 161 ? -6.182 5.127 28.728 1.00 94.12 161 GLY A N 1
ATOM 1217 C CA . GLY A 1 161 ? -5.413 4.100 28.025 1.00 94.12 161 GLY A CA 1
ATOM 1218 C C . GLY A 1 161 ? -3.899 4.301 28.145 1.00 94.12 161 GLY A C 1
ATOM 1219 O O . GLY A 1 161 ? -3.415 5.403 28.407 1.00 94.12 161 GLY A O 1
ATOM 1220 N N . GLY A 1 162 ? -3.130 3.238 27.905 1.00 92.88 162 GLY A N 1
ATOM 1221 C CA . GLY A 1 162 ? -1.662 3.252 27.911 1.00 92.88 162 GLY A CA 1
ATOM 1222 C C . GLY A 1 162 ? -1.040 4.173 26.856 1.00 92.88 162 GLY A C 1
ATOM 1223 O O . GLY A 1 162 ? 0.084 4.642 27.042 1.00 92.88 162 GLY A O 1
ATOM 1224 N N . ASN A 1 163 ? -1.790 4.510 25.802 1.00 88.88 163 ASN A N 1
ATOM 1225 C CA . ASN A 1 163 ? -1.433 5.535 24.818 1.00 88.88 163 ASN A CA 1
ATOM 1226 C C . ASN A 1 163 ? -1.264 6.929 25.455 1.00 88.88 163 ASN A C 1
ATOM 1228 O O . ASN A 1 163 ? -0.530 7.770 24.938 1.00 88.88 163 ASN A O 1
ATOM 1232 N N . LEU A 1 164 ? -1.897 7.173 26.606 1.00 90.12 164 LEU A N 1
ATOM 1233 C CA . LEU A 1 164 ? -1.743 8.391 27.390 1.00 90.12 164 LEU A CA 1
ATOM 1234 C C . LEU A 1 164 ? -0.626 8.203 28.425 1.00 90.12 164 LEU A C 1
ATOM 1236 O O . LEU A 1 164 ? -0.833 7.725 29.539 1.00 90.12 164 LEU A O 1
ATOM 1240 N N . GLY A 1 165 ? 0.591 8.595 28.049 1.00 84.06 165 GLY A N 1
ATOM 1241 C CA . GLY A 1 165 ? 1.751 8.612 28.946 1.00 84.06 165 GLY A CA 1
ATOM 1242 C C . GLY A 1 165 ? 2.583 7.325 28.980 1.00 84.06 165 GLY A C 1
ATOM 1243 O O . GLY A 1 165 ? 3.556 7.272 29.728 1.00 84.06 165 GLY A O 1
ATOM 1244 N N . GLY A 1 166 ? 2.250 6.303 28.181 1.00 88.19 166 GLY A N 1
ATOM 1245 C CA . GLY A 1 166 ? 3.122 5.142 27.937 1.00 88.19 166 GLY A CA 1
ATOM 1246 C C . GLY A 1 166 ? 3.308 4.209 29.138 1.00 88.19 166 GLY A C 1
ATOM 1247 O O . GLY A 1 166 ? 4.270 3.441 29.201 1.00 88.19 166 GLY A O 1
ATOM 1248 N N . ARG A 1 167 ? 2.407 4.281 30.118 1.00 92.75 167 ARG A N 1
ATOM 1249 C CA . ARG A 1 167 ? 2.447 3.463 31.330 1.00 92.75 167 ARG A CA 1
ATOM 1250 C C . ARG A 1 167 ? 2.079 2.012 31.028 1.00 92.75 167 ARG A C 1
ATOM 1252 O O . ARG A 1 167 ? 0.938 1.719 30.691 1.00 92.75 167 ARG A O 1
ATOM 1259 N N . LYS A 1 168 ? 3.038 1.096 31.185 1.00 93.25 168 LYS A N 1
ATOM 1260 C CA . LYS A 1 168 ? 2.865 -0.319 30.808 1.00 93.25 168 LYS A CA 1
ATOM 1261 C C . LYS A 1 168 ? 1.871 -1.096 31.674 1.00 93.25 168 LYS A C 1
ATOM 1263 O O . LYS A 1 168 ? 1.419 -2.161 31.268 1.00 93.25 168 LYS A O 1
ATOM 1268 N N . ASP A 1 169 ? 1.552 -0.584 32.858 1.00 94.50 169 ASP A N 1
ATOM 1269 C CA . ASP A 1 169 ? 0.538 -1.127 33.766 1.00 94.50 169 ASP A CA 1
ATOM 1270 C C . ASP A 1 169 ? -0.894 -0.689 33.412 1.00 94.50 169 ASP A C 1
ATOM 1272 O O . ASP A 1 169 ? -1.825 -1.015 34.144 1.00 94.50 169 ASP A O 1
ATOM 1276 N N . ARG A 1 170 ? -1.070 0.031 32.298 1.00 96.56 170 ARG A N 1
ATOM 1277 C CA . ARG A 1 170 ? -2.365 0.404 31.719 1.00 96.56 170 ARG A CA 1
ATOM 1278 C C . ARG A 1 170 ? -2.652 -0.399 30.460 1.00 96.56 170 ARG A C 1
ATOM 1280 O O . ARG A 1 170 ? -1.723 -0.755 29.740 1.00 96.56 170 ARG A O 1
ATOM 1287 N N . LEU A 1 171 ? -3.922 -0.646 30.165 1.00 97.06 171 LEU A N 1
ATOM 1288 C CA . LEU A 1 171 ? -4.335 -1.304 28.921 1.00 97.06 171 LEU A CA 1
ATOM 1289 C C . LEU A 1 171 ? -4.164 -0.359 27.728 1.00 97.06 171 LEU A C 1
ATOM 1291 O O . LEU A 1 171 ? -4.509 0.820 27.805 1.00 97.06 171 LEU A O 1
ATOM 1295 N N . TRP A 1 172 ? -3.629 -0.856 26.615 1.00 95.56 172 TRP A N 1
ATOM 1296 C CA . TRP A 1 172 ? -3.497 -0.066 25.388 1.00 95.56 172 TRP A CA 1
ATOM 1297 C C . TRP A 1 172 ? -4.767 -0.181 24.528 1.00 95.56 172 TRP A C 1
ATOM 1299 O O . TRP A 1 172 ? -5.267 -1.297 24.366 1.00 95.56 172 TRP A O 1
ATOM 1309 N N . PRO A 1 173 ? -5.321 0.932 24.006 1.00 95.00 173 PRO A N 1
ATOM 1310 C CA . PRO A 1 173 ? -6.385 0.873 23.006 1.00 95.00 173 PRO A CA 1
ATOM 1311 C C . PRO A 1 173 ? -5.891 0.181 21.738 1.00 95.00 173 PRO A C 1
ATOM 1313 O O . PRO A 1 173 ? -4.835 0.545 21.235 1.00 95.00 173 PRO A O 1
ATOM 1316 N N . TRP A 1 174 ? -6.596 -0.853 21.289 1.00 92.81 174 TRP A N 1
ATOM 1317 C CA . TRP A 1 174 ? -6.208 -1.638 20.115 1.00 92.81 174 TRP A CA 1
ATOM 1318 C C . TRP A 1 174 ? -7.346 -2.546 19.648 1.00 92.81 174 TRP A C 1
ATOM 1320 O O . TRP A 1 174 ? -8.240 -2.904 20.431 1.00 92.81 174 TRP A O 1
ATOM 1330 N N . LEU A 1 175 ? -7.240 -3.011 18.404 1.00 92.88 175 LEU A N 1
ATOM 1331 C CA . LEU A 1 175 ? -7.954 -4.174 17.896 1.00 92.88 175 LEU A CA 1
ATOM 1332 C C . LEU A 1 175 ? -7.226 -5.468 18.266 1.00 92.88 175 LEU A C 1
ATOM 1334 O O . LEU A 1 175 ? -6.018 -5.605 18.076 1.00 92.88 175 LEU A O 1
ATOM 1338 N N . SER A 1 176 ? -7.978 -6.470 18.722 1.00 92.50 176 SER A N 1
ATOM 1339 C CA . SER A 1 176 ? -7.433 -7.811 18.914 1.00 92.50 176 SER A CA 1
ATOM 1340 C C . SER A 1 176 ? -8.483 -8.910 18.776 1.00 92.50 176 SER A C 1
ATOM 1342 O O . SER A 1 176 ? -9.651 -8.655 18.480 1.00 92.50 176 SER A O 1
ATOM 1344 N N . TYR A 1 177 ? -8.038 -10.149 18.982 1.00 94.00 177 TYR A N 1
ATOM 1345 C CA . TYR A 1 177 ? -8.866 -11.348 18.954 1.00 94.00 177 TYR A CA 1
ATOM 1346 C C . TYR A 1 177 ? -8.682 -12.130 20.254 1.00 94.00 177 TYR A C 1
ATOM 1348 O O . TYR A 1 177 ? -7.552 -12.291 20.724 1.00 94.00 177 TYR A O 1
ATOM 1356 N N . LEU A 1 178 ? -9.760 -12.683 20.810 1.00 94.00 178 LEU A N 1
ATOM 1357 C CA . LEU A 1 178 ? -9.688 -13.601 21.950 1.00 94.00 178 LEU A CA 1
ATOM 1358 C C . LEU A 1 178 ? -8.767 -14.782 21.625 1.00 94.00 178 LEU A C 1
ATOM 1360 O O . LEU A 1 178 ? -7.917 -15.142 22.442 1.00 94.00 178 LEU A O 1
ATOM 1364 N N . SER A 1 179 ? -8.868 -15.319 20.404 1.00 92.50 179 SER A N 1
ATOM 1365 C CA . SER A 1 179 ? -8.005 -16.395 19.913 1.00 92.50 179 SER A CA 1
ATOM 1366 C C . SER A 1 179 ? -6.526 -16.014 19.810 1.00 92.50 179 SER A C 1
ATOM 1368 O O . SER A 1 179 ? -5.663 -16.881 19.932 1.00 92.50 179 SER A O 1
ATOM 1370 N N . MET A 1 180 ? -6.217 -14.736 19.565 1.00 88.38 180 MET A N 1
ATOM 1371 C CA . MET A 1 180 ? -4.837 -14.237 19.495 1.00 88.38 180 MET A CA 1
ATOM 1372 C C . MET A 1 180 ? -4.287 -13.851 20.867 1.00 88.38 180 MET A C 1
ATOM 1374 O O . MET A 1 180 ? -3.078 -13.875 21.040 1.00 88.38 180 MET A O 1
ATOM 1378 N N . ASN A 1 181 ? -5.143 -13.585 21.858 1.00 87.94 181 ASN A N 1
ATOM 1379 C CA . ASN A 1 181 ? -4.752 -13.309 23.244 1.00 87.94 181 ASN A CA 1
ATOM 1380 C C . ASN A 1 181 ? -4.765 -14.556 24.142 1.00 87.94 181 ASN A C 1
ATOM 1382 O O . ASN A 1 181 ? -5.026 -14.467 25.341 1.00 87.94 181 ASN A O 1
ATOM 1386 N N . GLY A 1 182 ? -4.477 -15.731 23.578 1.00 85.06 182 GLY A N 1
ATOM 1387 C CA . GLY A 1 182 ? -4.316 -16.971 24.343 1.00 85.06 182 GLY A CA 1
ATOM 1388 C C . GLY A 1 182 ? -5.619 -17.600 24.847 1.00 85.06 182 GLY A C 1
ATOM 1389 O O . GLY A 1 182 ? -5.557 -18.625 25.529 1.00 85.06 182 GLY A O 1
ATOM 1390 N N . SER A 1 183 ? -6.781 -17.041 24.491 1.00 89.44 183 SER A N 1
ATOM 1391 C CA . SER A 1 183 ? -8.083 -17.630 24.798 1.00 89.44 183 SER A CA 1
ATOM 1392 C C . SER A 1 183 ? -8.734 -18.302 23.579 1.00 89.44 183 SER A C 1
ATOM 1394 O O . SER A 1 183 ? -8.104 -18.529 22.547 1.00 89.44 183 SER A O 1
ATOM 1396 N N . ARG A 1 184 ? -10.001 -18.703 23.710 1.00 90.50 184 ARG A N 1
ATOM 1397 C CA . ARG A 1 184 ? -10.849 -19.236 22.646 1.00 90.50 184 ARG A CA 1
ATOM 1398 C C . ARG A 1 184 ? -11.971 -18.246 22.335 1.00 90.50 184 ARG A C 1
ATOM 1400 O O . ARG A 1 184 ? -12.449 -17.582 23.252 1.00 90.50 184 ARG A O 1
ATOM 1407 N N . PRO A 1 185 ? -12.450 -18.205 21.081 1.00 93.19 185 PRO A N 1
ATOM 1408 C CA . PRO A 1 185 ? -13.670 -17.483 20.756 1.00 93.19 185 PRO A CA 1
ATOM 1409 C C . PRO A 1 185 ? -14.834 -17.927 21.650 1.00 93.19 185 PRO A C 1
ATOM 1411 O O . PRO A 1 185 ? -15.022 -19.126 21.884 1.00 93.19 185 PRO A O 1
ATOM 1414 N N . VAL A 1 186 ? -15.638 -16.974 22.114 1.00 93.75 186 VAL A N 1
ATOM 1415 C CA . VAL A 1 186 ? -16.863 -17.255 22.872 1.00 93.75 186 VAL A CA 1
ATOM 1416 C C . VAL A 1 186 ? -17.995 -17.530 21.886 1.00 93.75 186 VAL A C 1
ATOM 1418 O O . VAL A 1 186 ? -18.179 -16.796 20.918 1.00 93.75 186 VAL A O 1
ATOM 1421 N N . LEU A 1 187 ? -18.771 -18.587 22.126 1.00 92.75 187 LEU A N 1
ATOM 1422 C CA . LEU A 1 187 ? -19.990 -18.868 21.368 1.00 92.75 187 LEU A CA 1
ATOM 1423 C C . LEU A 1 187 ? -21.206 -18.434 22.187 1.00 92.75 187 LEU A C 1
ATOM 1425 O O . LEU A 1 187 ? -21.467 -18.994 23.252 1.00 92.75 187 LEU A O 1
ATOM 1429 N N . ALA A 1 188 ? -21.960 -17.458 21.685 1.00 87.56 188 ALA A N 1
ATOM 1430 C CA . ALA A 1 188 ? -23.171 -16.956 22.332 1.00 87.56 188 ALA A CA 1
ATOM 1431 C C . ALA A 1 188 ? -24.256 -16.688 21.283 1.00 87.56 188 ALA A C 1
ATOM 1433 O O . ALA A 1 188 ? -23.993 -16.065 20.258 1.00 87.56 188 ALA A O 1
ATOM 1434 N N . GLY A 1 189 ? -25.469 -17.208 21.505 1.00 80.56 189 GLY A N 1
ATOM 1435 C CA . GLY A 1 189 ? -26.594 -17.012 20.577 1.00 80.56 189 GLY A CA 1
ATOM 1436 C C . GLY A 1 189 ? -26.344 -17.540 19.156 1.00 80.56 189 GLY A C 1
ATOM 1437 O O . GLY A 1 189 ? -26.852 -16.980 18.193 1.00 80.56 189 GLY A O 1
ATOM 1438 N N . GLY A 1 190 ? -25.509 -18.575 18.997 1.00 88.12 190 GLY A N 1
ATOM 1439 C CA . GLY A 1 190 ? -25.119 -19.096 17.679 1.00 88.12 190 GLY A CA 1
ATOM 1440 C C . GLY A 1 190 ? -24.119 -18.220 16.911 1.00 88.12 190 GLY A C 1
ATOM 1441 O O . GLY A 1 190 ? -23.808 -18.533 15.765 1.00 88.12 190 GLY A O 1
ATOM 1442 N N . LYS A 1 191 ? -23.595 -17.153 17.527 1.00 94.25 191 LYS A N 1
ATOM 1443 C CA . LYS A 1 191 ? -22.550 -16.295 16.962 1.00 94.25 191 LYS A CA 1
ATOM 1444 C C . LYS A 1 191 ? -21.201 -16.552 17.617 1.00 94.25 191 LYS A C 1
ATOM 1446 O O . LYS A 1 191 ? -21.121 -16.862 18.809 1.00 94.25 191 LYS A O 1
ATOM 1451 N N . LYS A 1 192 ? -20.139 -16.388 16.830 1.00 96.06 192 LYS A N 1
ATOM 1452 C CA . LYS A 1 192 ? -18.754 -16.389 17.303 1.00 96.06 192 LYS A CA 1
ATOM 1453 C C . LYS A 1 192 ? -18.342 -14.980 17.724 1.00 96.06 192 LYS A C 1
ATOM 1455 O O . LYS A 1 192 ? -18.397 -14.052 16.927 1.00 96.06 192 LYS A O 1
ATOM 1460 N N . ILE A 1 193 ? -17.879 -14.829 18.953 1.00 96.44 193 ILE A N 1
ATOM 1461 C CA . ILE A 1 193 ? -17.295 -13.594 19.472 1.00 96.44 193 ILE A CA 1
ATOM 1462 C C . ILE A 1 193 ? -15.802 -13.842 19.596 1.00 96.44 193 ILE A C 1
ATOM 1464 O O . ILE A 1 193 ? -15.377 -14.738 20.322 1.00 96.44 193 ILE A O 1
ATOM 1468 N N . ASP A 1 194 ? -15.015 -13.086 18.846 1.00 95.06 194 ASP A N 1
ATOM 1469 C CA . ASP A 1 194 ? -13.569 -13.282 18.792 1.00 95.06 194 ASP A CA 1
ATOM 1470 C C . ASP A 1 194 ? -12.855 -11.944 18.678 1.00 95.06 194 ASP A C 1
ATOM 1472 O O . ASP A 1 194 ? -12.033 -11.620 19.526 1.00 95.06 194 ASP A O 1
ATOM 1476 N N . ARG A 1 195 ? -13.232 -11.135 17.683 1.00 95.00 195 ARG A N 1
ATOM 1477 C CA . ARG A 1 195 ? -12.657 -9.812 17.464 1.00 95.00 195 ARG A CA 1
ATOM 1478 C C . ARG A 1 195 ? -13.324 -8.757 18.335 1.00 95.00 195 ARG A C 1
ATOM 1480 O O . ARG A 1 195 ? -14.544 -8.748 18.483 1.00 95.00 195 ARG A O 1
ATOM 1487 N N . TYR A 1 196 ? -12.520 -7.848 18.861 1.00 95.94 196 TYR A N 1
ATOM 1488 C CA . TYR A 1 196 ? -12.971 -6.701 19.637 1.00 95.94 196 TYR A CA 1
ATOM 1489 C C . TYR A 1 196 ? -11.993 -5.540 19.479 1.00 95.94 196 TYR A C 1
ATOM 1491 O O . TYR A 1 196 ? -10.835 -5.738 19.103 1.00 95.94 196 TYR A O 1
ATOM 1499 N N . ILE A 1 197 ? -12.449 -4.345 19.842 1.00 97.50 197 ILE A N 1
ATOM 1500 C CA . ILE A 1 197 ? -11.566 -3.216 20.144 1.00 97.50 197 ILE A CA 1
ATOM 1501 C C . ILE A 1 197 ? -11.647 -2.854 21.628 1.00 97.50 197 ILE A C 1
ATOM 1503 O O . ILE A 1 197 ? -12.711 -2.980 22.243 1.00 97.50 197 ILE A O 1
ATOM 1507 N N . LEU A 1 198 ? -10.531 -2.404 22.201 1.00 96.75 198 LEU A N 1
ATOM 1508 C CA . LEU A 1 198 ? -10.496 -1.770 23.522 1.00 96.75 198 LEU A CA 1
ATOM 1509 C C . LEU A 1 198 ? -10.261 -0.274 23.399 1.00 96.75 198 LEU A C 1
ATOM 1511 O O . LEU A 1 198 ? -9.435 0.161 22.604 1.00 96.75 198 LEU A O 1
ATOM 1515 N N . VAL A 1 199 ? -10.918 0.500 24.259 1.00 97.38 199 VAL A N 1
ATOM 1516 C CA . VAL A 1 199 ? -10.713 1.946 24.361 1.00 97.38 199 VAL A CA 1
ATOM 1517 C C . VAL A 1 199 ? -10.726 2.367 25.831 1.00 97.38 199 VAL A C 1
ATOM 1519 O O . VAL A 1 199 ? -11.583 1.934 26.596 1.00 97.38 199 VAL A O 1
ATOM 1522 N N . GLY A 1 200 ? -9.782 3.215 26.239 1.00 96.94 200 GLY A N 1
ATOM 1523 C CA . GLY A 1 200 ? -9.797 3.816 27.575 1.00 96.94 200 GLY A CA 1
ATOM 1524 C C . GLY A 1 200 ? -10.793 4.970 27.644 1.00 96.94 200 GLY A C 1
ATOM 1525 O O . GLY A 1 200 ? -10.850 5.790 26.733 1.00 96.94 200 GLY A O 1
ATOM 1526 N N . GLU A 1 201 ? -11.560 5.051 28.725 1.00 97.25 201 GLU A N 1
ATOM 1527 C CA . GLU A 1 201 ? -12.600 6.060 28.951 1.00 97.25 201 GLU A CA 1
ATOM 1528 C C . GLU A 1 201 ? -12.086 7.515 28.925 1.00 97.25 201 GLU A C 1
ATOM 1530 O O . GLU A 1 201 ? -12.818 8.434 28.540 1.00 97.25 201 GLU A O 1
ATOM 1535 N N . GLN A 1 202 ? -10.857 7.754 29.388 1.00 95.12 202 GLN A N 1
ATOM 1536 C CA . GLN A 1 202 ? -10.400 9.102 29.741 1.00 95.12 202 GLN A CA 1
ATOM 1537 C C . GLN A 1 202 ? -9.447 9.719 28.717 1.00 95.12 202 GLN A C 1
ATOM 1539 O O . GLN A 1 202 ? -8.591 9.045 28.149 1.00 95.12 202 GLN A O 1
ATOM 1544 N N . ASN A 1 203 ? -9.552 11.040 28.553 1.00 91.94 203 ASN A N 1
ATOM 1545 C CA . ASN A 1 203 ? -8.583 11.854 27.822 1.00 91.94 203 ASN A CA 1
ATOM 1546 C C . ASN A 1 203 ? -7.346 12.188 28.688 1.00 91.94 203 ASN A C 1
ATOM 1548 O O . ASN A 1 203 ? -7.265 11.844 29.868 1.00 91.94 203 ASN A O 1
ATOM 1552 N N . ALA A 1 204 ? -6.388 12.935 28.128 1.00 89.38 204 ALA A N 1
ATOM 1553 C CA . ALA A 1 204 ? -5.165 13.344 28.833 1.00 89.38 204 ALA A CA 1
ATOM 1554 C C . ALA A 1 204 ? -5.397 14.241 30.073 1.00 89.38 204 ALA A C 1
ATOM 1556 O O . ALA A 1 204 ? -4.489 14.403 30.884 1.00 89.38 204 ALA A O 1
ATOM 1557 N N . ARG A 1 205 ? -6.593 14.826 30.233 1.00 91.06 205 ARG A N 1
ATOM 1558 C CA . ARG A 1 205 ? -6.997 15.613 31.413 1.00 91.06 205 ARG A CA 1
ATOM 1559 C C . ARG A 1 205 ? -7.687 14.757 32.482 1.00 91.06 205 ARG A C 1
ATOM 1561 O O . ARG A 1 205 ? -8.046 15.274 33.534 1.00 91.06 205 ARG A O 1
ATOM 1568 N N . GLY A 1 206 ? -7.873 13.460 32.228 1.00 92.06 206 GLY A N 1
ATOM 1569 C CA . GLY A 1 206 ? -8.595 12.551 33.117 1.00 92.06 206 GLY A CA 1
ATOM 1570 C C . GLY A 1 206 ? -10.119 12.704 33.056 1.00 92.06 206 GLY A C 1
ATOM 1571 O O . GLY A 1 206 ? -10.812 12.217 33.953 1.00 92.06 206 GLY A O 1
ATOM 1572 N N . GLU A 1 207 ? -10.646 13.384 32.036 1.00 93.31 207 GLU A N 1
ATOM 1573 C CA . GLU A 1 207 ? -12.085 13.562 31.810 1.00 93.31 207 GLU A CA 1
ATOM 1574 C C . GLU A 1 207 ? -12.621 12.432 30.916 1.00 93.31 207 GLU A C 1
ATOM 1576 O O . GLU A 1 207 ? -11.887 11.991 30.025 1.00 93.31 207 GLU A O 1
ATOM 1581 N N . PRO A 1 208 ? -13.880 11.985 31.085 1.00 92.94 208 PRO A N 1
ATOM 1582 C CA . PRO A 1 208 ? -14.482 10.986 30.206 1.00 92.94 208 PRO A CA 1
ATOM 1583 C C . PRO A 1 208 ? -14.676 11.551 28.796 1.00 92.94 208 PRO A C 1
ATOM 1585 O O . PRO A 1 208 ? -15.587 12.339 28.537 1.00 92.94 208 PRO A O 1
ATOM 1588 N N . ASN A 1 209 ? -13.779 11.183 27.886 1.00 92.19 209 ASN A N 1
ATOM 1589 C CA . ASN A 1 209 ? -13.857 11.534 26.475 1.00 92.19 209 ASN A CA 1
ATOM 1590 C C . ASN A 1 209 ? -12.943 10.611 25.668 1.00 92.19 209 ASN A C 1
ATOM 1592 O O . ASN A 1 209 ? -11.751 10.873 25.496 1.00 92.19 209 ASN A O 1
ATOM 1596 N N . PHE A 1 210 ? -13.544 9.548 25.151 1.00 94.25 210 PHE A N 1
ATOM 1597 C CA . PHE A 1 210 ? -12.871 8.502 24.392 1.00 94.25 210 PHE A CA 1
ATOM 1598 C C . PHE A 1 210 ? -13.209 8.535 22.895 1.00 94.25 210 PHE A C 1
ATOM 1600 O O . PHE A 1 210 ? -12.814 7.632 22.168 1.00 94.25 210 PHE A O 1
ATOM 1607 N N . VAL A 1 211 ? -13.908 9.575 22.414 1.00 94.94 211 VAL A N 1
ATOM 1608 C CA . VAL A 1 211 ? -14.373 9.678 21.014 1.00 94.94 211 VAL A CA 1
ATOM 1609 C C . VAL A 1 211 ? -13.216 9.543 20.030 1.00 94.94 211 VAL A C 1
ATOM 1611 O O . VAL A 1 211 ? -13.320 8.800 19.064 1.00 94.94 211 VAL A O 1
ATOM 1614 N N . MET A 1 212 ? -12.101 10.227 20.300 1.00 93.00 212 MET A N 1
ATOM 1615 C CA . MET A 1 212 ? -10.918 10.177 19.444 1.00 93.00 212 MET A CA 1
ATOM 1616 C C . MET A 1 212 ? -10.391 8.741 19.291 1.00 93.00 212 MET A C 1
ATOM 1618 O O . MET A 1 212 ? -10.503 8.210 18.184 1.00 93.00 212 MET A O 1
ATOM 1622 N N . PRO A 1 213 ? -9.842 8.085 20.339 1.00 94.19 213 PRO A N 1
ATOM 1623 C CA . PRO A 1 213 ? -9.302 6.735 20.185 1.00 94.19 213 PRO A CA 1
ATOM 1624 C C . PRO A 1 213 ? -10.370 5.743 19.711 1.00 94.19 213 PRO A C 1
ATOM 1626 O O . PRO A 1 213 ? -10.060 4.886 18.898 1.00 94.19 213 PRO A O 1
ATOM 1629 N N . PHE A 1 214 ? -11.641 5.910 20.095 1.00 97.12 214 PHE A N 1
ATOM 1630 C CA . PHE A 1 214 ? -12.729 5.086 19.564 1.00 97.12 214 PHE A CA 1
ATOM 1631 C C . PHE A 1 214 ? -12.838 5.186 18.039 1.00 97.12 214 PHE A C 1
ATOM 1633 O O . PHE A 1 214 ? -12.965 4.157 17.385 1.00 97.12 214 PHE A O 1
ATOM 1640 N N . CYS A 1 215 ? -12.773 6.386 17.451 1.00 97.12 215 CYS A N 1
ATOM 1641 C CA . CYS A 1 215 ? -12.837 6.532 15.996 1.00 97.12 215 CYS A CA 1
ATOM 1642 C C . CYS A 1 215 ? -11.678 5.823 15.284 1.00 97.12 215 CYS A C 1
ATOM 1644 O O . CYS A 1 215 ? -11.913 5.172 14.270 1.00 97.12 215 CYS A O 1
ATOM 1646 N N . HIS A 1 216 ? -10.457 5.923 15.814 1.00 96.06 216 HIS A N 1
ATOM 1647 C CA . HIS A 1 216 ? -9.290 5.231 15.259 1.00 96.06 216 HIS A CA 1
ATOM 1648 C C . HIS A 1 216 ? -9.461 3.709 15.323 1.00 96.06 216 HIS A C 1
ATOM 1650 O O . HIS A 1 216 ? -9.413 3.036 14.296 1.00 96.06 216 HIS A O 1
ATOM 1656 N N . GLU A 1 217 ? -9.786 3.178 16.502 1.00 96.44 217 GLU A N 1
ATOM 1657 C CA . GLU A 1 217 ? -9.972 1.739 16.693 1.00 96.44 217 GLU A CA 1
ATOM 1658 C C . GLU A 1 217 ? -11.144 1.181 15.874 1.00 96.44 217 GLU A C 1
ATOM 1660 O O . GLU A 1 217 ? -11.067 0.088 15.308 1.00 96.44 217 GLU A O 1
ATOM 1665 N N . LEU A 1 218 ? -12.234 1.944 15.747 1.00 97.00 218 LEU A N 1
ATOM 1666 C CA . LEU A 1 218 ? -13.356 1.558 14.894 1.00 97.00 218 LEU A CA 1
ATOM 1667 C C . LEU A 1 218 ? -12.935 1.478 13.416 1.00 97.00 218 LEU A C 1
ATOM 1669 O O . LEU A 1 218 ? -13.448 0.627 12.691 1.00 97.00 218 LEU A O 1
ATOM 1673 N N . GLY A 1 219 ? -11.962 2.287 12.983 1.00 95.25 219 GLY A N 1
ATOM 1674 C CA . GLY A 1 219 ? -11.327 2.180 11.668 1.00 95.25 219 GLY A CA 1
ATOM 1675 C C . GLY A 1 219 ? -10.770 0.780 11.383 1.00 95.25 219 GLY A C 1
ATOM 1676 O O . GLY A 1 219 ? -10.996 0.235 10.300 1.00 95.25 219 GLY A O 1
ATOM 1677 N N . HIS A 1 220 ? -10.147 0.132 12.370 1.00 92.94 220 HIS A N 1
ATOM 1678 C CA . HIS A 1 220 ? -9.666 -1.246 12.226 1.00 92.94 220 HIS A CA 1
ATOM 1679 C C . HIS A 1 220 ? -10.798 -2.270 12.086 1.00 92.94 220 HIS A C 1
ATOM 1681 O O . HIS A 1 220 ? -10.649 -3.261 11.368 1.00 92.94 220 HIS A O 1
ATOM 1687 N N . LEU A 1 221 ? -11.958 -2.038 12.712 1.00 92.94 221 LEU A N 1
ATOM 1688 C CA . LEU A 1 221 ? -13.131 -2.895 12.504 1.00 92.94 221 LEU A CA 1
ATOM 1689 C C . LEU A 1 221 ? -13.702 -2.773 11.082 1.00 92.94 221 LEU A C 1
ATOM 1691 O O . LEU A 1 221 ? -14.310 -3.735 10.614 1.00 92.94 221 LEU A O 1
ATOM 1695 N N . PHE A 1 222 ? -13.442 -1.669 10.371 1.00 91.25 222 PHE A N 1
ATOM 1696 C CA . PHE A 1 222 ? -13.689 -1.524 8.926 1.00 91.25 222 PHE A CA 1
ATOM 1697 C C . PHE A 1 222 ? -12.571 -2.111 8.040 1.00 91.25 222 PHE A C 1
ATOM 1699 O O . PHE A 1 222 ? -12.672 -2.063 6.816 1.00 91.25 222 PHE A O 1
ATOM 1706 N N . GLY A 1 223 ? -11.518 -2.683 8.630 1.00 87.19 223 GLY A N 1
ATOM 1707 C CA . GLY A 1 223 ? -10.415 -3.316 7.904 1.00 87.19 223 GLY A CA 1
ATOM 1708 C C . GLY A 1 223 ? -9.295 -2.365 7.480 1.00 87.19 223 GLY A C 1
ATOM 1709 O O . GLY A 1 223 ? -8.537 -2.707 6.575 1.00 87.19 223 GLY A O 1
ATOM 1710 N N . LEU A 1 224 ? -9.188 -1.186 8.104 1.00 89.56 224 LEU A N 1
ATOM 1711 C CA . LEU A 1 224 ? -8.079 -0.262 7.863 1.00 89.56 224 LEU A CA 1
ATOM 1712 C C . LEU A 1 224 ? -6.821 -0.662 8.654 1.00 89.56 224 LEU A C 1
ATOM 1714 O O . LEU A 1 224 ? -6.937 -1.004 9.836 1.00 89.56 224 LEU A O 1
ATOM 1718 N N . PRO A 1 225 ? -5.620 -0.589 8.052 1.00 89.62 225 PRO A N 1
ATOM 1719 C CA . PRO A 1 225 ? -4.361 -0.709 8.777 1.00 89.62 225 PRO A CA 1
ATOM 1720 C C . PRO A 1 225 ? -4.000 0.604 9.486 1.00 89.62 225 PRO A C 1
ATOM 1722 O O . PRO A 1 225 ? -4.503 1.672 9.134 1.00 89.62 225 PRO A O 1
ATOM 1725 N N . ASP A 1 226 ? -3.071 0.531 10.438 1.00 90.06 226 ASP A N 1
ATOM 1726 C CA . ASP A 1 226 ? -2.363 1.719 10.919 1.00 90.06 226 ASP A CA 1
ATOM 1727 C C . ASP A 1 226 ? -1.540 2.346 9.791 1.00 90.06 226 ASP A C 1
ATOM 1729 O O . ASP A 1 226 ? -0.816 1.653 9.069 1.00 90.06 226 ASP A O 1
ATOM 1733 N N . LEU A 1 227 ? -1.630 3.670 9.666 1.00 92.88 227 LEU A N 1
ATOM 1734 C CA . LEU A 1 227 ? -0.866 4.465 8.704 1.00 92.88 227 LEU A CA 1
ATOM 1735 C C . LEU A 1 227 ? 0.210 5.342 9.365 1.00 92.88 227 LEU A C 1
ATOM 1737 O O . LEU A 1 227 ? 0.924 6.072 8.669 1.00 92.88 227 LEU A O 1
ATOM 1741 N N . TYR A 1 228 ? 0.361 5.267 10.689 1.00 89.31 228 TYR A N 1
ATOM 1742 C CA . TYR A 1 228 ? 1.567 5.722 11.383 1.00 89.31 228 TYR A CA 1
ATOM 1743 C C . TYR A 1 228 ? 2.613 4.601 11.468 1.00 89.31 228 TYR A C 1
ATOM 1745 O O . TYR A 1 228 ? 2.336 3.420 11.260 1.00 89.31 228 TYR A O 1
ATOM 1753 N N . ASP A 1 229 ? 3.832 4.990 11.820 1.00 86.38 229 ASP A N 1
ATOM 1754 C CA . ASP A 1 229 ? 4.951 4.079 12.011 1.00 86.38 229 ASP A CA 1
ATOM 1755 C C . ASP A 1 229 ? 5.025 3.576 13.465 1.00 86.38 229 ASP A C 1
ATOM 1757 O O . ASP A 1 229 ? 5.417 4.305 14.383 1.00 86.38 229 ASP A O 1
ATOM 1761 N N . TRP A 1 230 ? 4.663 2.307 13.678 1.00 74.75 230 TRP A N 1
ATOM 1762 C CA . TRP A 1 230 ? 4.698 1.637 14.986 1.00 74.75 230 TRP A CA 1
ATOM 1763 C C . TRP A 1 230 ? 6.121 1.422 15.523 1.00 74.75 230 TRP A C 1
ATOM 1765 O O . TRP A 1 230 ? 6.313 1.374 16.740 1.00 74.75 230 TRP A O 1
ATOM 1775 N N . SER A 1 231 ? 7.137 1.370 14.651 1.00 74.94 231 SER A N 1
ATOM 1776 C CA . SER A 1 231 ? 8.549 1.315 15.060 1.00 74.94 231 SER A CA 1
ATOM 1777 C C . SER A 1 231 ? 9.034 2.642 15.657 1.00 74.94 231 SER A C 1
ATOM 1779 O O . SER A 1 231 ? 10.105 2.709 16.264 1.00 74.94 231 SER A O 1
ATOM 1781 N N . SER A 1 232 ? 8.215 3.697 15.541 1.00 72.62 232 SER A N 1
ATOM 1782 C CA . SER A 1 232 ? 8.519 5.059 15.971 1.00 72.62 232 SER A CA 1
ATOM 1783 C C . SER A 1 232 ? 9.687 5.698 15.210 1.00 72.62 232 SER A C 1
ATOM 1785 O O . SER A 1 232 ? 10.289 6.643 15.730 1.00 72.62 232 SER A O 1
ATOM 1787 N N . GLY A 1 233 ? 10.023 5.224 14.009 1.00 83.19 233 GLY A N 1
ATOM 1788 C CA . GLY A 1 233 ? 11.054 5.817 13.153 1.00 83.19 233 GLY A CA 1
ATOM 1789 C C . GLY A 1 233 ? 10.617 7.124 12.481 1.00 83.19 233 GLY A C 1
ATOM 1790 O O . GLY A 1 233 ? 11.451 7.986 12.222 1.00 83.19 233 GLY A O 1
ATOM 1791 N N . SER A 1 234 ? 9.311 7.302 12.277 1.00 90.25 234 SER A N 1
ATOM 1792 C CA . SER A 1 234 ? 8.696 8.395 11.514 1.00 90.25 234 SER A CA 1
ATOM 1793 C C . SER A 1 234 ? 7.273 8.720 11.995 1.00 90.25 234 SER A C 1
ATOM 1795 O O . SER A 1 234 ? 6.804 8.168 12.992 1.00 90.25 234 SER A O 1
ATOM 1797 N N . PHE A 1 235 ? 6.583 9.642 11.317 1.00 92.81 235 PHE A N 1
ATOM 1798 C CA . PHE A 1 235 ? 5.164 9.941 11.550 1.00 92.81 235 PHE A CA 1
ATOM 1799 C C . PHE A 1 235 ? 4.207 9.245 10.562 1.00 92.81 235 PHE A C 1
ATOM 1801 O O . PHE A 1 235 ? 2.996 9.447 10.675 1.00 92.81 235 PHE A O 1
ATOM 1808 N N . GLY A 1 236 ? 4.711 8.426 9.625 1.00 93.88 236 GLY A N 1
ATOM 1809 C CA . GLY A 1 236 ? 3.903 7.830 8.551 1.00 93.88 236 GLY A CA 1
ATOM 1810 C C . GLY A 1 236 ? 3.148 8.908 7.765 1.00 93.88 236 GLY A C 1
ATOM 1811 O O . GLY A 1 236 ? 3.727 9.929 7.408 1.00 93.88 236 GLY A O 1
ATOM 1812 N N . VAL A 1 237 ? 1.832 8.751 7.583 1.00 94.94 237 VAL A N 1
ATOM 1813 C CA . VAL A 1 237 ? 0.983 9.784 6.942 1.00 94.94 237 VAL A CA 1
ATOM 1814 C C . VAL A 1 237 ? 0.712 11.018 7.817 1.00 94.94 237 VAL A C 1
ATOM 1816 O O . VAL A 1 237 ? 0.022 11.941 7.390 1.00 94.94 237 VAL A O 1
ATOM 1819 N N . GLY A 1 238 ? 1.199 11.058 9.060 1.00 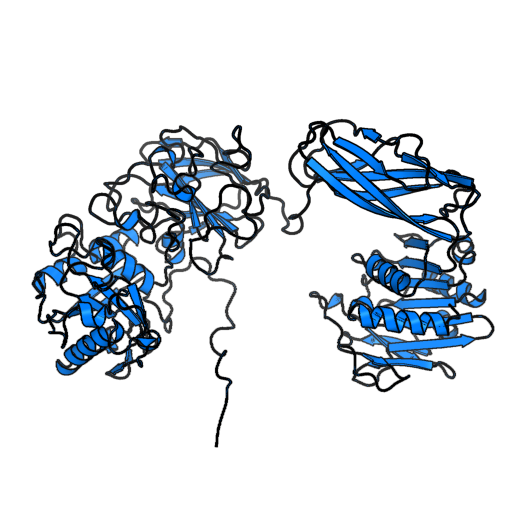95.50 238 GLY A N 1
ATOM 1820 C CA . GLY A 1 238 ? 1.005 12.192 9.961 1.00 95.50 238 GLY A CA 1
ATOM 1821 C C . GLY A 1 238 ? -0.469 12.524 10.198 1.00 95.50 238 GLY A C 1
ATOM 1822 O O . GLY A 1 238 ? -1.320 11.644 10.324 1.00 95.50 238 GLY A O 1
ATOM 1823 N N . LYS A 1 239 ? -0.784 13.816 10.293 1.00 96.19 239 LYS A N 1
ATOM 1824 C CA . LYS A 1 239 ? -2.133 14.330 10.562 1.00 96.19 239 LYS A CA 1
ATOM 1825 C C . LYS A 1 239 ? -3.073 14.289 9.354 1.00 96.19 239 LYS A C 1
ATOM 1827 O O . LYS A 1 239 ? -4.206 14.750 9.465 1.00 96.19 239 LYS A O 1
ATOM 1832 N N . PHE A 1 240 ? -2.632 13.730 8.229 1.00 97.12 240 PHE A N 1
ATOM 1833 C CA . PHE A 1 240 ? -3.431 13.625 7.012 1.00 97.12 240 PHE A CA 1
ATOM 1834 C C . PHE A 1 240 ? -4.403 12.432 7.015 1.00 97.12 240 PHE A C 1
ATOM 1836 O O . PHE A 1 240 ? -5.276 12.370 6.154 1.00 97.12 240 PHE A O 1
ATOM 1843 N N . ASP A 1 241 ? -4.327 11.522 7.993 1.00 97.06 241 ASP A N 1
ATOM 1844 C CA . ASP A 1 241 ? -5.272 10.404 8.126 1.00 97.06 241 ASP A CA 1
ATOM 1845 C C . ASP A 1 241 ? -5.663 10.123 9.588 1.00 97.06 241 ASP A C 1
ATOM 1847 O O . ASP A 1 241 ? -4.859 10.301 10.509 1.00 97.06 241 ASP A O 1
ATOM 1851 N N . LEU A 1 242 ? -6.891 9.632 9.790 1.00 96.56 242 LEU A N 1
ATOM 1852 C CA . LEU A 1 242 ? -7.403 9.099 11.057 1.00 96.56 242 LEU A CA 1
ATOM 1853 C C . LEU A 1 242 ? -6.547 7.948 11.601 1.00 96.56 242 LEU A C 1
ATOM 1855 O O . LEU A 1 242 ? -6.300 7.880 12.804 1.00 96.56 242 LEU A O 1
ATOM 1859 N N . MET A 1 243 ? -6.088 7.067 10.714 1.00 94.81 243 MET A N 1
ATOM 1860 C CA . MET A 1 243 ? -5.209 5.935 11.007 1.00 94.81 243 MET A CA 1
ATOM 1861 C C . MET A 1 243 ? -3.750 6.366 11.213 1.00 94.81 243 MET A C 1
ATOM 1863 O O . MET A 1 243 ? -2.878 5.528 11.417 1.00 94.81 243 MET A O 1
ATOM 1867 N N . GLY A 1 244 ? -3.468 7.671 11.149 1.00 94.50 244 GLY A N 1
ATOM 1868 C CA . GLY A 1 244 ? -2.200 8.288 11.519 1.00 94.50 244 GLY A CA 1
ATOM 1869 C C . GLY A 1 244 ? -2.350 9.199 12.743 1.00 94.50 244 GLY A C 1
ATOM 1870 O O . GLY A 1 244 ? -3.121 8.947 13.667 1.00 94.50 244 GLY A O 1
ATOM 1871 N N . ALA A 1 245 ? -1.632 10.321 12.745 1.00 93.69 245 ALA A N 1
ATOM 1872 C CA . ALA A 1 245 ? -1.732 11.338 13.792 1.00 93.69 245 ALA A CA 1
ATOM 1873 C C . ALA A 1 245 ? -2.976 12.244 13.661 1.00 93.69 245 ALA A C 1
ATOM 1875 O O . ALA A 1 245 ? -3.198 13.097 14.527 1.00 93.69 245 ALA A O 1
ATOM 1876 N N . GLY A 1 246 ? -3.795 12.080 12.610 1.00 94.44 246 GLY A N 1
ATOM 1877 C CA . GLY A 1 246 ? -5.008 12.877 12.373 1.00 94.44 246 GLY A CA 1
ATOM 1878 C C . GLY A 1 246 ? -6.068 12.666 13.453 1.00 94.44 246 GLY A C 1
ATOM 1879 O O . GLY A 1 246 ? -6.898 13.541 13.692 1.00 94.44 246 GLY A O 1
ATOM 1880 N N . LEU A 1 247 ? -5.958 11.563 14.193 1.00 91.44 247 LEU A N 1
ATOM 1881 C CA . LEU A 1 247 ? -6.649 11.298 15.449 1.00 91.44 247 LEU A CA 1
ATOM 1882 C C . LEU A 1 247 ? -6.646 12.488 16.432 1.00 91.44 247 LEU A C 1
ATOM 1884 O O . LEU A 1 247 ? -7.645 12.736 17.105 1.00 91.44 247 LEU A O 1
ATOM 1888 N N . TYR A 1 248 ? -5.542 13.239 16.510 1.00 87.44 248 TYR A N 1
ATOM 1889 C CA . TYR A 1 248 ? -5.339 14.328 17.477 1.00 87.44 248 TYR A CA 1
ATOM 1890 C C . TYR A 1 248 ? -5.600 15.728 16.880 1.00 87.44 248 TYR A C 1
ATOM 1892 O O . TYR A 1 248 ? -4.933 16.709 17.226 1.00 87.44 248 TYR A O 1
ATOM 1900 N N . GLY A 1 249 ? -6.562 15.832 15.963 1.00 78.31 249 GLY A N 1
ATOM 1901 C CA . GLY A 1 249 ? -6.860 17.021 15.163 1.00 78.31 249 GLY A CA 1
ATOM 1902 C C . GLY A 1 249 ? -7.547 18.184 15.900 1.00 78.31 249 GLY A C 1
ATOM 1903 O O . GLY A 1 249 ? -8.744 18.423 15.772 1.00 78.31 249 GLY A O 1
ATOM 1904 N N . GLY A 1 250 ? -6.801 18.974 16.676 1.00 71.69 250 GLY A N 1
ATOM 1905 C CA . GLY A 1 250 ? -7.333 20.227 17.245 1.00 71.69 250 GLY A CA 1
ATOM 1906 C C . GLY A 1 250 ? -8.528 20.038 18.199 1.00 71.69 250 GLY A C 1
ATOM 1907 O O . GLY A 1 250 ? -9.360 20.932 18.332 1.00 71.69 250 GLY A O 1
ATOM 1908 N N . GLY A 1 251 ? -8.616 18.875 18.857 1.00 79.25 251 GLY A N 1
ATOM 1909 C CA . GLY A 1 251 ? -9.672 18.520 19.816 1.00 79.25 251 GLY A CA 1
ATOM 1910 C C . GLY A 1 251 ? -10.697 17.492 19.317 1.00 79.25 251 GLY A C 1
ATOM 1911 O O . GLY A 1 251 ? -11.540 17.070 20.107 1.00 79.25 251 GLY A O 1
ATOM 1912 N N . LYS A 1 252 ? -10.618 17.075 18.049 1.00 87.56 252 LYS A N 1
ATOM 1913 C CA . LYS A 1 252 ? -11.415 16.000 17.432 1.00 87.56 252 LYS A CA 1
ATOM 1914 C C . LYS A 1 252 ? -10.601 15.310 16.323 1.00 87.56 252 LYS A C 1
ATOM 1916 O O . LYS A 1 252 ? -9.576 15.854 15.931 1.00 87.56 252 LYS A O 1
ATOM 1921 N N . PRO A 1 253 ? -10.986 14.134 15.810 1.00 93.62 253 PRO A N 1
ATOM 1922 C CA . PRO A 1 253 ? -10.246 13.529 14.707 1.00 93.62 253 PRO A CA 1
ATOM 1923 C C . PRO A 1 253 ? -10.440 14.327 13.410 1.00 93.62 253 PRO A C 1
ATOM 1925 O O . PRO A 1 253 ? -11.548 14.778 13.117 1.00 93.62 253 PRO A O 1
ATOM 1928 N N . PHE A 1 254 ? -9.376 14.474 12.624 1.00 95.25 254 PHE A N 1
ATOM 1929 C CA . PHE A 1 254 ? -9.443 14.992 11.257 1.00 95.25 254 PHE A CA 1
ATOM 1930 C C . PHE A 1 254 ? -10.034 13.964 10.284 1.00 95.25 254 PHE A C 1
ATOM 1932 O O . PHE A 1 254 ? -10.200 12.785 10.612 1.00 95.25 254 PHE A O 1
ATOM 1939 N N . TRP A 1 255 ? -10.369 14.418 9.076 1.00 95.06 255 TRP A N 1
ATOM 1940 C CA . TRP A 1 255 ? -10.826 13.565 7.982 1.00 95.06 255 TRP A CA 1
ATOM 1941 C C . TRP A 1 255 ? -9.778 12.492 7.632 1.00 95.06 255 TRP A C 1
ATOM 1943 O O . TRP A 1 255 ? -8.575 12.789 7.658 1.00 95.06 255 TRP A O 1
ATOM 1953 N N . PRO A 1 256 ? -10.213 11.270 7.262 1.00 96.12 256 PRO A N 1
ATOM 1954 C CA . PRO A 1 256 ? -9.335 10.261 6.684 1.00 96.12 256 PRO A CA 1
ATOM 1955 C C . PRO A 1 256 ? -8.783 10.710 5.325 1.00 96.12 256 PRO A C 1
ATOM 1957 O O . PRO A 1 256 ? -9.426 11.489 4.614 1.00 96.12 256 PRO A O 1
ATOM 1960 N N . SER A 1 257 ? -7.623 10.176 4.947 1.00 96.88 257 SER A N 1
ATOM 1961 C CA . SER A 1 257 ? -6.950 10.499 3.688 1.00 96.88 257 SER A CA 1
ATOM 1962 C C . SER A 1 257 ? -7.752 10.061 2.464 1.00 96.88 257 SER A C 1
ATOM 1964 O O . SER A 1 257 ? -8.691 9.257 2.533 1.00 96.88 257 SER A O 1
ATOM 1966 N N . ALA A 1 258 ? -7.307 10.533 1.300 1.00 97.12 258 ALA A N 1
ATOM 1967 C CA . ALA A 1 258 ? -7.777 10.071 0.002 1.00 97.12 258 ALA A CA 1
ATOM 1968 C C . ALA A 1 258 ? -7.749 8.539 -0.128 1.00 97.12 258 ALA A C 1
ATOM 1970 O O . ALA A 1 258 ? -8.693 7.960 -0.665 1.00 97.12 258 ALA A O 1
ATOM 1971 N N . TRP A 1 259 ? -6.696 7.887 0.382 1.00 95.19 259 TRP A N 1
ATOM 1972 C CA . TRP A 1 259 ? -6.558 6.432 0.334 1.00 95.19 259 TRP A CA 1
ATOM 1973 C C . TRP A 1 259 ? -7.633 5.746 1.173 1.00 95.19 259 TRP A C 1
ATOM 1975 O O . TRP A 1 259 ? -8.382 4.934 0.639 1.00 95.19 259 TRP A O 1
ATOM 1985 N N . THR A 1 260 ? -7.791 6.140 2.439 1.00 94.44 260 THR A N 1
ATOM 1986 C CA . THR A 1 260 ? -8.791 5.552 3.345 1.00 94.44 260 THR A CA 1
ATOM 1987 C C . THR A 1 260 ? -10.213 5.739 2.818 1.00 94.44 260 THR A C 1
ATOM 1989 O O . THR A 1 260 ? -11.009 4.797 2.792 1.00 94.44 260 THR A O 1
ATOM 1992 N N . ARG A 1 261 ? -10.546 6.946 2.341 1.00 94.62 261 ARG A N 1
ATOM 1993 C CA . ARG A 1 261 ? -11.883 7.223 1.795 1.00 94.62 261 ARG A CA 1
ATOM 1994 C C . ARG A 1 261 ? -12.147 6.464 0.500 1.00 94.62 261 ARG A C 1
ATOM 1996 O O . ARG A 1 261 ? -13.278 6.031 0.289 1.00 94.62 261 ARG A O 1
ATOM 2003 N N . ALA A 1 262 ? -11.143 6.298 -0.360 1.00 92.00 262 ALA A N 1
ATOM 2004 C CA . ALA A 1 262 ? -11.275 5.460 -1.544 1.00 92.00 262 ALA A CA 1
ATOM 2005 C C . ALA A 1 262 ? -11.440 3.985 -1.143 1.00 92.00 262 ALA A C 1
ATOM 2007 O O . ALA A 1 262 ? -12.359 3.332 -1.634 1.00 92.00 262 ALA A O 1
ATOM 2008 N N . TYR A 1 263 ? -10.601 3.474 -0.230 1.00 88.69 263 TYR A N 1
ATOM 2009 C CA . TYR A 1 263 ? -10.590 2.075 0.229 1.00 88.69 263 TYR A CA 1
ATOM 2010 C C . TYR A 1 263 ? -11.953 1.648 0.774 1.00 88.69 263 TYR A C 1
ATOM 2012 O O . TYR A 1 263 ? -12.479 0.604 0.401 1.00 88.69 263 TYR A O 1
ATOM 2020 N N . LEU A 1 264 ? -12.585 2.507 1.575 1.00 90.44 264 LEU A N 1
ATOM 2021 C CA . LEU A 1 264 ? -13.904 2.240 2.150 1.00 90.44 264 LEU A CA 1
ATOM 2022 C C . LEU A 1 264 ? -15.080 2.587 1.223 1.00 90.44 264 LEU A C 1
ATOM 2024 O O . LEU A 1 264 ? -16.236 2.356 1.590 1.00 90.44 264 LEU A O 1
ATOM 2028 N N . GLY A 1 265 ? -14.827 3.143 0.034 1.00 90.62 265 GLY A N 1
ATOM 2029 C CA . GLY A 1 265 ? -15.875 3.606 -0.881 1.00 90.62 265 GLY A CA 1
ATOM 2030 C C . GLY A 1 265 ? -16.651 4.827 -0.364 1.00 90.62 265 GLY A C 1
ATOM 2031 O O . GLY A 1 265 ? -17.811 5.039 -0.718 1.00 90.62 265 GLY A O 1
ATOM 2032 N N . TRP A 1 266 ? -16.030 5.632 0.498 1.00 92.94 266 TRP A N 1
ATOM 2033 C CA . TRP A 1 266 ? -16.587 6.859 1.081 1.00 92.94 266 TRP A CA 1
ATOM 2034 C C . TRP A 1 266 ? -16.415 8.097 0.204 1.00 92.94 266 TRP A C 1
ATOM 2036 O O . TRP A 1 266 ? -17.032 9.133 0.456 1.00 92.94 266 TRP A O 1
ATOM 2046 N N . SER A 1 267 ? -15.621 7.996 -0.855 1.00 91.00 267 SER A N 1
ATOM 2047 C CA . SER A 1 267 ? -15.509 9.029 -1.879 1.00 91.00 267 SER A CA 1
ATOM 2048 C C . SER A 1 267 ? -15.586 8.416 -3.271 1.00 91.00 267 SER A C 1
ATOM 2050 O O . SER A 1 267 ? -15.250 7.250 -3.466 1.00 91.00 267 SER A O 1
ATOM 2052 N N . GLU A 1 268 ? -16.032 9.207 -4.244 1.00 90.06 268 GLU A N 1
ATOM 2053 C CA . GLU A 1 268 ? -15.931 8.835 -5.653 1.00 90.06 268 GLU A CA 1
ATOM 2054 C C . GLU A 1 268 ? -14.453 8.810 -6.050 1.00 90.06 268 GLU A C 1
ATOM 2056 O O . GLU A 1 268 ? -13.758 9.821 -5.919 1.00 90.06 268 GLU A O 1
ATOM 2061 N N . LEU A 1 269 ? -13.978 7.667 -6.543 1.00 91.12 269 LEU A N 1
ATOM 2062 C CA . LEU A 1 269 ? -12.647 7.543 -7.118 1.00 91.12 269 LEU A CA 1
ATOM 2063 C C . LEU A 1 269 ? -12.718 7.770 -8.626 1.00 91.12 269 LEU A C 1
ATOM 2065 O O . LEU A 1 269 ? -13.321 6.981 -9.352 1.00 91.12 269 LEU A O 1
ATOM 2069 N N . ARG A 1 270 ? -12.064 8.824 -9.106 1.00 94.81 270 ARG A N 1
ATOM 2070 C CA . ARG A 1 270 ? -11.971 9.126 -10.533 1.00 94.81 270 ARG A CA 1
ATOM 2071 C C . ARG A 1 270 ? -10.544 8.949 -11.020 1.00 94.81 270 ARG A C 1
ATOM 2073 O O . ARG A 1 270 ? -9.638 9.664 -10.594 1.00 94.81 270 ARG A O 1
ATOM 2080 N N . GLU A 1 271 ? -10.361 8.027 -11.951 1.00 92.50 271 GLU A N 1
ATOM 2081 C CA . GLU A 1 271 ? -9.076 7.821 -12.607 1.00 92.50 271 GLU A CA 1
ATOM 2082 C C . GLU A 1 271 ? -8.789 8.936 -13.623 1.00 92.50 271 GLU A C 1
ATOM 2084 O O . GLU A 1 271 ? -9.677 9.375 -14.358 1.00 92.50 271 GLU A O 1
ATOM 2089 N N . LEU A 1 272 ? -7.551 9.433 -13.623 1.00 92.12 272 LEU A N 1
ATOM 2090 C CA . LEU A 1 272 ? -7.048 10.449 -14.541 1.00 92.12 272 LEU A CA 1
ATOM 2091 C C . LEU A 1 272 ? -5.979 9.832 -15.451 1.00 92.12 272 LEU A C 1
ATOM 2093 O O . LEU A 1 272 ? -4.783 9.897 -15.168 1.00 92.12 272 LEU A O 1
ATOM 2097 N N . ASP A 1 273 ? -6.425 9.262 -16.562 1.00 83.50 273 ASP A N 1
ATOM 2098 C CA . ASP A 1 273 ? -5.616 8.577 -17.580 1.00 83.50 273 ASP A CA 1
ATOM 2099 C C . ASP A 1 273 ? -5.349 9.440 -18.830 1.00 83.50 273 ASP A C 1
ATOM 2101 O O . ASP A 1 273 ? -4.721 9.002 -19.797 1.00 83.50 273 ASP A O 1
ATOM 2105 N N . THR A 1 274 ? -5.807 10.696 -18.818 1.00 84.56 274 THR A N 1
ATOM 2106 C CA . THR A 1 274 ? -5.736 11.609 -19.962 1.00 84.56 274 THR A CA 1
ATOM 2107 C C . THR A 1 274 ? -5.205 12.992 -19.594 1.00 84.56 274 THR A C 1
ATOM 2109 O O . THR A 1 274 ? -5.499 13.572 -18.542 1.00 84.56 274 THR A O 1
ATOM 2112 N N . ASP A 1 275 ? -4.424 13.560 -20.513 1.00 91.62 275 ASP A N 1
ATOM 2113 C CA . ASP A 1 275 ? -3.964 14.946 -20.459 1.00 91.62 275 ASP A CA 1
ATOM 2114 C C . ASP A 1 275 ? -5.143 15.918 -20.363 1.00 91.62 275 ASP A C 1
ATOM 2116 O O . ASP A 1 275 ? -6.093 15.848 -21.142 1.00 91.62 275 ASP A O 1
ATOM 2120 N N . GLY A 1 276 ? -5.055 16.911 -19.479 1.00 93.81 276 GLY A N 1
ATOM 2121 C CA . GLY A 1 276 ? -6.174 17.832 -19.329 1.00 93.81 276 GLY A CA 1
ATOM 2122 C C . GLY A 1 276 ? -6.012 18.880 -18.248 1.00 93.81 276 GLY A C 1
ATOM 2123 O O . GLY A 1 276 ? -4.953 19.048 -17.642 1.00 93.81 276 GLY A O 1
ATOM 2124 N N . ARG A 1 277 ? -7.094 19.625 -18.024 1.00 97.88 277 ARG A N 1
ATOM 2125 C CA . ARG A 1 277 ? -7.235 20.529 -16.883 1.00 97.88 277 ARG A CA 1
ATOM 2126 C C . ARG A 1 277 ? -8.316 19.993 -15.972 1.00 97.88 277 ARG A C 1
ATOM 2128 O O . ARG A 1 277 ? -9.422 19.728 -16.430 1.00 97.88 277 ARG A O 1
ATOM 2135 N N . TYR A 1 278 ? -7.990 19.914 -14.695 1.00 97.81 278 TYR A N 1
ATOM 2136 C CA . TYR A 1 278 ? -8.841 19.317 -13.684 1.00 97.81 278 TYR A CA 1
ATOM 2137 C C . TYR A 1 278 ? -9.104 20.320 -12.565 1.00 97.81 278 TYR A C 1
ATOM 2139 O O . TYR A 1 278 ? -8.281 21.199 -12.287 1.00 97.81 278 TYR A O 1
ATOM 2147 N N . GLN A 1 279 ? -10.279 20.199 -11.958 1.00 97.31 279 GLN A N 1
ATOM 2148 C CA . GLN A 1 279 ? -10.696 20.951 -10.781 1.00 97.31 279 GLN A CA 1
ATOM 2149 C C . GLN A 1 279 ? -11.142 19.965 -9.712 1.00 97.31 279 GLN A C 1
ATOM 2151 O O . GLN A 1 279 ? -11.726 18.933 -10.037 1.00 97.31 279 GLN A O 1
ATOM 2156 N N . LEU A 1 280 ? -10.869 20.301 -8.457 1.00 96.94 280 LEU A N 1
ATOM 2157 C CA . LEU A 1 280 ? -11.123 19.440 -7.317 1.00 96.94 280 LEU A CA 1
ATOM 2158 C C . LEU A 1 280 ? -11.699 20.277 -6.176 1.00 96.94 280 LEU A C 1
ATOM 2160 O O . LEU A 1 280 ? -11.045 21.189 -5.663 1.00 96.94 280 LEU A O 1
ATOM 2164 N N . ALA A 1 281 ? -12.957 20.011 -5.829 1.00 96.94 281 ALA A N 1
ATOM 2165 C CA . ALA A 1 281 ? -13.585 20.603 -4.653 1.00 96.94 281 ALA A CA 1
ATOM 2166 C C . ALA A 1 281 ? -12.955 20.028 -3.369 1.00 96.94 281 ALA A C 1
ATOM 2168 O O . ALA A 1 281 ? -12.365 18.949 -3.429 1.00 96.94 281 ALA A O 1
ATOM 2169 N N . PRO A 1 282 ? -13.040 20.731 -2.226 1.00 96.75 282 PRO A N 1
ATOM 2170 C CA . PRO A 1 282 ? -12.609 20.181 -0.944 1.00 96.75 282 PRO A CA 1
ATOM 2171 C C . PRO A 1 282 ? -13.308 18.856 -0.614 1.00 96.75 282 PRO A C 1
ATOM 2173 O O . PRO A 1 282 ? -14.500 18.703 -0.902 1.00 96.75 282 PRO A O 1
ATOM 2176 N N . ALA A 1 283 ? -12.590 17.923 0.007 1.00 95.19 283 ALA A N 1
ATOM 2177 C CA . ALA A 1 283 ? -13.102 16.644 0.493 1.00 95.19 283 ALA A CA 1
ATOM 2178 C C . ALA A 1 283 ? -14.329 16.840 1.395 1.00 95.19 283 ALA A C 1
ATOM 2180 O O . ALA A 1 283 ? -15.346 16.172 1.223 1.00 95.19 283 ALA A O 1
ATOM 2181 N N . GLU A 1 284 ? -14.273 17.863 2.245 1.00 94.12 284 GLU A N 1
ATOM 2182 C CA . GLU A 1 284 ? -15.295 18.270 3.209 1.00 94.12 284 GLU A CA 1
ATOM 2183 C C . GLU A 1 284 ? -16.575 18.803 2.536 1.00 94.12 284 GLU A C 1
ATOM 2185 O O . GLU A 1 284 ? -17.609 18.981 3.178 1.00 94.12 284 GLU A O 1
ATOM 2190 N N . LYS A 1 285 ? -16.525 19.050 1.219 1.00 93.75 285 LYS A N 1
ATOM 2191 C CA . LYS A 1 285 ? -17.665 19.410 0.361 1.00 93.75 285 LYS A CA 1
ATOM 2192 C C . LYS A 1 285 ? -17.968 18.329 -0.682 1.00 93.75 285 LYS A C 1
ATOM 2194 O O . LYS A 1 285 ? -18.447 18.649 -1.769 1.00 93.75 285 LYS A O 1
ATOM 2199 N N . ASN A 1 286 ? -17.697 17.063 -0.359 1.00 89.44 286 ASN A N 1
ATOM 2200 C CA . ASN A 1 286 ? -17.874 15.906 -1.244 1.00 89.44 286 ASN A CA 1
ATOM 2201 C C . ASN A 1 286 ? -17.006 15.954 -2.515 1.00 89.44 286 ASN A C 1
ATOM 2203 O O . ASN A 1 286 ? -17.408 15.464 -3.570 1.00 89.44 286 ASN A O 1
ATOM 2207 N N . GLY A 1 287 ? -15.818 16.558 -2.438 1.00 94.19 287 GLY A N 1
ATOM 2208 C CA . GLY A 1 287 ? -14.832 16.471 -3.511 1.00 94.19 287 GLY A CA 1
ATOM 2209 C C . GLY A 1 287 ? -14.391 15.019 -3.755 1.00 94.19 287 GLY A C 1
ATOM 2210 O O . GLY A 1 287 ? -14.141 14.300 -2.777 1.00 94.19 287 GLY A O 1
ATOM 2211 N N . PRO A 1 288 ? -14.274 14.578 -5.026 1.00 95.06 288 PRO A N 1
ATOM 2212 C CA . PRO A 1 288 ? -13.829 13.224 -5.349 1.00 95.06 288 PRO A CA 1
ATOM 2213 C C . PRO A 1 288 ? -12.368 12.999 -4.937 1.00 95.06 288 PRO A C 1
ATOM 2215 O O . PRO A 1 288 ? -11.635 13.936 -4.622 1.00 95.06 288 PRO A O 1
ATOM 2218 N N . VAL A 1 289 ? -11.930 11.745 -4.966 1.00 97.56 289 VAL A N 1
ATOM 2219 C CA . VAL A 1 289 ? -10.509 11.387 -4.974 1.00 97.56 289 VAL A CA 1
ATOM 2220 C C . VAL A 1 289 ? -10.089 11.176 -6.423 1.00 97.56 289 VAL A C 1
ATOM 2222 O O . VAL A 1 289 ? -10.744 10.447 -7.166 1.00 97.56 289 VAL A O 1
ATOM 2225 N N . PHE A 1 290 ? -8.996 11.804 -6.844 1.00 98.12 290 PHE A N 1
ATOM 2226 C CA . PHE A 1 290 ? -8.422 11.562 -8.166 1.00 98.12 290 PHE A CA 1
ATOM 2227 C C . PHE A 1 290 ? -7.279 10.554 -8.070 1.00 98.12 290 PHE A C 1
ATOM 2229 O O . PHE A 1 290 ? -6.345 10.769 -7.306 1.00 98.12 290 PHE A O 1
ATOM 2236 N N . LYS A 1 291 ? -7.335 9.479 -8.861 1.00 96.19 291 LYS A N 1
ATOM 2237 C CA . LYS A 1 291 ? -6.256 8.491 -8.998 1.00 96.19 291 LYS A CA 1
ATOM 2238 C C . LYS A 1 291 ? -5.490 8.750 -10.284 1.00 96.19 291 LYS A C 1
ATOM 2240 O O . LYS A 1 291 ? -6.089 8.777 -11.353 1.00 96.19 291 LYS A O 1
ATOM 2245 N N . ILE A 1 292 ? -4.177 8.913 -10.195 1.00 95.62 292 ILE A N 1
ATOM 2246 C CA . ILE A 1 292 ? -3.293 8.956 -11.359 1.00 95.62 292 ILE A CA 1
ATOM 2247 C C . ILE A 1 292 ? -2.519 7.634 -11.373 1.00 95.62 292 ILE A C 1
ATOM 2249 O O . ILE A 1 292 ? -1.603 7.477 -10.560 1.00 95.62 292 ILE A O 1
ATOM 2253 N N . PRO A 1 293 ? -2.899 6.670 -12.233 1.00 87.38 293 PRO A N 1
ATOM 2254 C CA . PRO A 1 293 ? -2.219 5.382 -12.304 1.00 87.38 293 PRO A CA 1
ATOM 2255 C C . PRO A 1 293 ? -0.778 5.576 -12.779 1.00 87.38 293 PRO A C 1
ATOM 2257 O O . PRO A 1 293 ? -0.476 6.570 -13.439 1.00 87.38 293 PRO A O 1
ATOM 2260 N N . THR A 1 294 ? 0.108 4.632 -12.474 1.00 83.81 294 THR A N 1
ATOM 2261 C CA . THR A 1 294 ? 1.431 4.543 -13.110 1.00 83.81 294 THR A CA 1
ATOM 2262 C C . THR A 1 294 ? 1.498 3.285 -13.978 1.00 83.81 294 THR A C 1
ATOM 2264 O O . THR A 1 294 ? 0.554 2.495 -14.034 1.00 83.81 294 THR A O 1
ATOM 2267 N N . PHE A 1 295 ? 2.624 3.070 -14.659 1.00 69.38 295 PHE A N 1
ATOM 2268 C CA . PHE A 1 295 ? 2.871 1.821 -15.383 1.00 69.38 295 PHE A CA 1
ATOM 2269 C C . PHE A 1 295 ? 3.122 0.621 -14.454 1.00 69.38 295 PHE A C 1
ATOM 2271 O O . PHE A 1 295 ? 3.130 -0.511 -14.934 1.00 69.38 295 PHE A O 1
ATOM 2278 N N . VAL A 1 296 ? 3.302 0.841 -13.146 1.00 75.12 296 VAL A N 1
ATOM 2279 C CA . VAL A 1 296 ? 3.272 -0.204 -12.118 1.00 75.12 296 VAL A CA 1
ATOM 2280 C C . VAL A 1 296 ? 1.860 -0.217 -11.520 1.00 75.12 296 VAL A C 1
ATOM 2282 O O . VAL A 1 296 ? 1.508 0.704 -10.793 1.00 75.12 296 VAL A O 1
ATOM 2285 N N . PRO A 1 297 ? 1.015 -1.230 -11.791 1.00 72.69 297 PRO A N 1
ATOM 2286 C CA . PRO A 1 297 ? -0.415 -1.147 -11.468 1.00 72.69 297 PRO A CA 1
ATOM 2287 C C . PRO A 1 297 ? -0.746 -0.950 -9.980 1.00 72.69 297 PRO A C 1
ATOM 2289 O O . PRO A 1 297 ? -1.778 -0.365 -9.659 1.00 72.69 297 PRO A O 1
ATOM 2292 N N . GLN A 1 298 ? 0.113 -1.449 -9.085 1.00 80.69 298 GLN A N 1
ATOM 2293 C CA . GLN A 1 298 ? -0.051 -1.339 -7.630 1.00 80.69 298 GLN A CA 1
ATOM 2294 C C . GLN A 1 298 ? 0.487 -0.023 -7.059 1.00 80.69 298 GLN A C 1
ATOM 2296 O O . GLN A 1 298 ? 0.213 0.275 -5.902 1.00 80.69 298 GLN A O 1
ATOM 2301 N N . GLU A 1 299 ? 1.223 0.756 -7.855 1.00 89.19 299 GLU A N 1
ATOM 2302 C CA . GLU A 1 299 ? 1.869 1.990 -7.427 1.00 89.19 299 GLU A CA 1
ATOM 2303 C C . GLU A 1 299 ? 1.268 3.190 -8.166 1.00 89.19 299 GLU A C 1
ATOM 2305 O O . GLU A 1 299 ? 1.227 3.233 -9.397 1.00 89.19 299 GLU A O 1
ATOM 2310 N N . TYR A 1 300 ? 0.737 4.166 -7.440 1.00 93.75 300 TYR A N 1
ATOM 2311 C CA . TYR A 1 300 ? 0.008 5.285 -8.039 1.00 93.75 300 TYR A CA 1
ATOM 2312 C C . TYR A 1 300 ? -0.067 6.490 -7.110 1.00 93.75 300 TYR A C 1
ATOM 2314 O O . TYR A 1 300 ? 0.264 6.415 -5.929 1.00 93.75 300 TYR A O 1
ATOM 2322 N N . PHE A 1 301 ? -0.552 7.609 -7.651 1.00 97.75 301 PHE A N 1
ATOM 2323 C CA . PHE A 1 301 ? -0.772 8.824 -6.876 1.00 97.75 301 PHE A CA 1
ATOM 2324 C C . PHE A 1 301 ? -2.263 9.072 -6.658 1.00 97.75 301 PHE A C 1
ATOM 2326 O O . PHE A 1 301 ? -3.050 9.018 -7.609 1.00 97.75 301 PHE A O 1
ATOM 2333 N N . LEU A 1 302 ? -2.657 9.374 -5.421 1.00 98.44 302 LEU A N 1
ATOM 2334 C CA . LEU A 1 302 ? -3.996 9.858 -5.089 1.00 98.44 302 LEU A CA 1
ATOM 2335 C C . LEU A 1 302 ? -3.953 11.345 -4.769 1.00 98.44 302 LEU A C 1
ATOM 2337 O O . LEU A 1 302 ? -3.060 11.828 -4.083 1.00 98.44 302 LEU A O 1
ATOM 2341 N N . LEU A 1 303 ? -4.937 12.077 -5.265 1.00 98.62 303 LEU A N 1
ATOM 2342 C CA . LEU A 1 303 ? -5.072 13.511 -5.085 1.00 98.62 303 LEU A CA 1
ATOM 2343 C C . LEU A 1 303 ? -6.394 13.793 -4.381 1.00 98.62 303 LEU A C 1
ATOM 2345 O O . LEU A 1 303 ? -7.458 13.364 -4.836 1.00 98.62 303 LEU A O 1
ATOM 2349 N N . GLU A 1 304 ? -6.332 14.603 -3.335 1.00 98.06 304 GLU A N 1
ATOM 2350 C CA . GLU A 1 304 ? -7.503 15.245 -2.746 1.00 98.06 304 GLU A CA 1
ATOM 2351 C C . GLU A 1 304 ? -7.220 16.718 -2.480 1.00 98.06 304 GLU A C 1
ATOM 2353 O O . GLU A 1 304 ? -6.074 17.153 -2.439 1.00 98.06 304 GLU A O 1
ATOM 2358 N N . ASN A 1 305 ? -8.269 17.503 -2.291 1.00 98.00 305 ASN A N 1
ATOM 2359 C CA . ASN A 1 305 ? -8.154 18.879 -1.837 1.00 98.00 305 ASN A CA 1
ATOM 2360 C C . ASN A 1 305 ? -8.794 18.973 -0.454 1.00 98.00 305 ASN A C 1
ATOM 2362 O O . ASN A 1 305 ? -9.907 18.484 -0.289 1.00 98.00 305 ASN A O 1
ATOM 2366 N N . ARG A 1 306 ? -8.117 19.584 0.517 1.00 97.00 306 ARG A N 1
ATOM 2367 C CA . ARG A 1 306 ? -8.612 19.732 1.894 1.00 97.00 306 ARG A CA 1
ATOM 2368 C C . ARG A 1 306 ? -8.702 21.188 2.298 1.00 97.00 306 ARG A C 1
ATOM 2370 O O . ARG A 1 306 ? -7.938 22.030 1.807 1.00 97.00 306 ARG A O 1
ATOM 2377 N N . ALA A 1 307 ? -9.632 21.489 3.190 1.00 95.88 307 ALA A N 1
ATOM 2378 C CA . ALA A 1 307 ? -9.852 22.832 3.699 1.00 95.88 307 ALA A CA 1
ATOM 2379 C C . ALA A 1 307 ? -10.327 22.799 5.159 1.00 95.88 307 ALA A C 1
ATOM 2381 O O . ALA A 1 307 ? -11.076 21.903 5.532 1.00 95.88 307 ALA A O 1
ATOM 2382 N N . PRO A 1 308 ? -9.967 23.804 5.983 1.00 94.62 308 PRO A N 1
ATOM 2383 C CA . PRO A 1 308 ? -10.241 23.788 7.414 1.00 94.62 308 PRO A CA 1
ATOM 2384 C C . PRO A 1 308 ? -11.725 24.039 7.725 1.00 94.62 308 PRO A C 1
ATOM 2386 O O . PRO A 1 308 ? -12.136 25.149 8.069 1.00 94.62 308 PRO A O 1
ATOM 2389 N N . MET A 1 309 ? -12.558 23.012 7.569 1.00 93.19 309 MET A N 1
ATOM 2390 C CA . MET A 1 309 ? -13.999 23.041 7.822 1.00 93.19 309 MET A CA 1
ATOM 2391 C C . MET A 1 309 ? -14.502 21.676 8.304 1.00 93.19 309 MET A C 1
ATOM 2393 O O . MET A 1 309 ? -13.814 20.674 8.167 1.00 93.19 309 MET A O 1
ATOM 2397 N N . GLY A 1 310 ? -15.699 21.622 8.896 1.00 91.00 310 GLY A N 1
ATOM 2398 C CA . GLY A 1 310 ? -16.243 20.359 9.419 1.00 91.00 310 GLY A CA 1
ATOM 2399 C C . GLY A 1 310 ? -15.329 19.737 10.482 1.00 91.00 310 GLY A C 1
ATOM 2400 O O . GLY A 1 310 ? -14.828 20.449 11.363 1.00 91.00 310 GLY A O 1
ATOM 2401 N N . MET A 1 311 ? -15.092 18.426 10.415 1.00 91.81 311 MET A N 1
ATOM 2402 C CA . MET A 1 311 ? -14.112 17.705 11.244 1.00 91.81 311 MET A CA 1
ATOM 2403 C C . MET A 1 311 ? -12.679 18.224 11.048 1.00 91.81 311 MET A C 1
ATOM 2405 O O . MET A 1 311 ? -11.914 18.244 12.006 1.00 91.81 311 MET A O 1
ATOM 2409 N N . ASP A 1 312 ? -12.371 18.801 9.888 1.00 93.75 312 ASP A N 1
ATOM 2410 C CA . ASP A 1 312 ? -11.094 19.452 9.586 1.00 93.75 312 ASP A CA 1
ATOM 2411 C C . ASP A 1 312 ? -11.012 20.916 10.030 1.00 93.75 312 ASP A C 1
ATOM 2413 O O . ASP A 1 312 ? -10.051 21.598 9.707 1.00 93.75 312 ASP A O 1
ATOM 2417 N N . ALA A 1 313 ? -11.957 21.447 10.812 1.00 92.56 313 ALA A N 1
ATOM 2418 C CA . ALA A 1 313 ? -11.923 22.856 11.239 1.00 92.56 313 ALA A CA 1
ATOM 2419 C C . ALA A 1 313 ? -10.605 23.298 11.922 1.00 92.56 313 ALA A C 1
ATOM 2421 O O . ALA A 1 313 ? -10.289 24.485 11.916 1.00 92.56 313 ALA A O 1
ATOM 2422 N N . GLY A 1 314 ? -9.853 22.361 12.513 1.00 92.06 314 GLY A N 1
ATOM 2423 C CA . GLY A 1 314 ? -8.532 22.604 13.105 1.00 92.06 314 GLY A CA 1
ATOM 2424 C C . GLY A 1 314 ? -7.339 22.271 12.199 1.00 92.06 314 GLY A C 1
ATOM 2425 O O . GLY A 1 314 ? -6.209 22.297 12.687 1.00 92.06 314 GLY A O 1
ATOM 2426 N N . LEU A 1 315 ? -7.567 21.906 10.931 1.00 94.38 315 LEU A N 1
ATOM 2427 C CA . LEU A 1 315 ? -6.522 21.539 9.978 1.00 94.38 315 LEU A CA 1
ATOM 2428 C C . LEU A 1 315 ? -5.562 22.717 9.794 1.00 94.38 315 LEU A C 1
ATOM 2430 O O . LEU A 1 315 ? -5.970 23.860 9.601 1.00 94.38 315 LEU A O 1
ATOM 2434 N N . PHE A 1 316 ? -4.271 22.421 9.867 1.00 94.19 316 PHE A N 1
ATOM 2435 C CA . PHE A 1 316 ? -3.198 23.414 9.880 1.00 94.19 316 PHE A CA 1
ATOM 2436 C C . PHE A 1 316 ? -2.979 24.080 8.519 1.00 94.19 316 PHE A C 1
ATOM 2438 O O . PHE A 1 316 ? -2.341 25.113 8.458 1.00 94.19 316 PHE A O 1
ATOM 2445 N N . GLY A 1 317 ? -3.523 23.549 7.426 1.00 94.06 317 GLY A N 1
ATOM 2446 C CA . GLY A 1 317 ? -3.380 24.151 6.105 1.00 94.06 317 GLY A CA 1
ATOM 2447 C C . GLY A 1 317 ? -4.564 23.862 5.195 1.00 94.06 317 GLY A C 1
ATOM 2448 O O . GLY A 1 317 ? -5.608 23.371 5.623 1.00 94.06 317 GLY A O 1
ATOM 2449 N N . LYS A 1 318 ? -4.412 24.219 3.918 1.00 96.25 318 LYS A N 1
ATOM 2450 C CA . LYS A 1 318 ? -5.407 23.939 2.882 1.00 96.25 318 LYS A CA 1
ATOM 2451 C C . LYS A 1 318 ? -4.795 23.852 1.499 1.00 96.25 318 LYS A C 1
ATOM 2453 O O . LYS A 1 318 ? -3.836 24.559 1.181 1.00 96.25 318 LYS A O 1
ATOM 2458 N N . GLY A 1 319 ? -5.434 23.073 0.641 1.00 97.44 319 GLY A N 1
ATOM 2459 C CA . GLY A 1 319 ? -5.032 22.888 -0.743 1.00 97.44 319 GLY A CA 1
ATOM 2460 C C . GLY A 1 319 ? -4.999 21.424 -1.140 1.00 97.44 319 GLY A C 1
ATOM 2461 O O . GLY A 1 319 ? -5.569 20.562 -0.474 1.00 97.44 319 GLY A O 1
ATOM 2462 N N . LEU A 1 320 ? -4.328 21.166 -2.257 1.00 98.25 320 LEU A N 1
ATOM 2463 C CA . LEU A 1 320 ? -4.169 19.830 -2.801 1.00 98.25 320 LEU A CA 1
ATOM 2464 C C . LEU A 1 320 ? -3.147 19.050 -1.961 1.00 98.25 320 LEU A C 1
ATOM 2466 O O . LEU A 1 320 ? -2.034 19.530 -1.765 1.00 98.25 320 LEU A O 1
ATOM 2470 N N . VAL A 1 321 ? -3.519 17.857 -1.513 1.00 98.38 321 VAL A N 1
ATOM 2471 C CA . VAL A 1 321 ? -2.629 16.861 -0.911 1.00 98.38 321 VAL A CA 1
ATOM 2472 C C . VAL A 1 321 ? -2.440 15.745 -1.932 1.00 98.38 321 VAL A C 1
ATOM 2474 O O . VAL A 1 321 ? -3.398 15.336 -2.598 1.00 98.38 321 VAL A O 1
ATOM 2477 N N . ILE A 1 322 ? -1.199 15.297 -2.094 1.00 98.31 322 ILE A N 1
ATOM 2478 C CA . ILE A 1 322 ? -0.833 14.216 -3.005 1.00 98.31 322 ILE A CA 1
ATOM 2479 C C . ILE A 1 322 ? -0.304 13.068 -2.151 1.00 98.31 322 ILE A C 1
ATOM 2481 O O . ILE A 1 322 ? 0.585 13.270 -1.328 1.00 98.31 322 ILE A O 1
ATOM 2485 N N . TYR A 1 323 ? -0.861 11.880 -2.350 1.00 97.81 323 TYR A N 1
ATOM 2486 C CA . TYR A 1 323 ? -0.425 10.654 -1.699 1.00 97.81 323 TYR A CA 1
ATOM 2487 C C . TYR A 1 323 ? 0.254 9.748 -2.715 1.00 97.81 323 TYR A C 1
ATOM 2489 O O . TYR A 1 323 ? -0.303 9.540 -3.794 1.00 97.81 323 TYR A O 1
ATOM 2497 N N . HIS A 1 324 ? 1.402 9.181 -2.365 1.00 95.31 324 HIS A N 1
ATOM 2498 C CA . HIS A 1 324 ? 2.069 8.126 -3.127 1.00 95.31 324 HIS A CA 1
ATOM 2499 C C . HIS A 1 324 ? 1.741 6.786 -2.475 1.00 95.31 324 HIS A C 1
ATOM 2501 O O . HIS A 1 324 ? 1.990 6.587 -1.288 1.00 95.31 324 HIS A O 1
ATOM 2507 N N . VAL A 1 325 ? 1.101 5.901 -3.233 1.00 94.25 325 VAL A N 1
ATOM 2508 C CA . VAL A 1 325 ? 0.576 4.623 -2.747 1.00 94.25 325 VAL A CA 1
ATOM 2509 C C . VAL A 1 325 ? 1.298 3.476 -3.440 1.00 94.25 325 VAL A C 1
ATOM 2511 O O . VAL A 1 325 ? 1.451 3.537 -4.657 1.00 94.25 325 VAL A O 1
ATOM 2514 N N . ASP A 1 326 ? 1.683 2.434 -2.696 1.00 90.81 326 ASP A N 1
ATOM 2515 C CA . ASP A 1 326 ? 2.092 1.131 -3.245 1.00 90.81 326 ASP A CA 1
ATOM 2516 C C . ASP A 1 326 ? 1.426 -0.030 -2.489 1.00 90.81 326 ASP A C 1
ATOM 2518 O O . ASP A 1 326 ? 1.816 -0.399 -1.380 1.00 90.81 326 ASP A O 1
ATOM 2522 N N . GLU A 1 327 ? 0.434 -0.654 -3.124 1.00 81.88 327 GLU A N 1
ATOM 2523 C CA . GLU A 1 327 ? -0.340 -1.761 -2.550 1.00 81.88 327 GLU A CA 1
ATOM 2524 C C . GLU A 1 327 ? 0.442 -3.087 -2.448 1.00 81.88 327 GLU A C 1
ATOM 2526 O O . GLU A 1 327 ? -0.076 -4.066 -1.905 1.00 81.88 327 GLU A O 1
ATOM 2531 N N . LYS A 1 328 ? 1.694 -3.162 -2.930 1.00 78.06 328 LYS A N 1
ATOM 2532 C CA . LYS A 1 328 ? 2.582 -4.307 -2.642 1.00 78.06 328 LYS A CA 1
ATOM 2533 C C . LYS A 1 328 ? 3.063 -4.325 -1.196 1.00 78.06 328 LYS A C 1
ATOM 2535 O O . LYS A 1 328 ? 3.500 -5.376 -0.719 1.00 78.06 328 LYS A O 1
ATOM 2540 N N . VAL A 1 329 ? 3.001 -3.194 -0.496 1.00 75.94 329 VAL A N 1
ATOM 2541 C CA . VAL A 1 329 ? 3.326 -3.119 0.929 1.00 75.94 329 VAL A CA 1
ATOM 2542 C C . VAL A 1 329 ? 2.143 -3.679 1.718 1.00 75.94 329 VAL A C 1
ATOM 2544 O O . VAL A 1 329 ? 1.208 -2.979 2.086 1.00 75.94 329 VAL A O 1
ATOM 2547 N N . LEU A 1 330 ? 2.170 -4.993 1.948 1.00 59.69 330 LEU A N 1
ATOM 2548 C CA . LEU A 1 330 ? 1.063 -5.723 2.578 1.00 59.69 330 LEU A CA 1
ATOM 2549 C C . LEU A 1 330 ? 1.025 -5.596 4.112 1.00 59.69 330 LEU A C 1
ATOM 2551 O O . LEU A 1 330 ? 0.076 -6.072 4.734 1.00 59.69 330 LEU A O 1
ATOM 2555 N N . THR A 1 331 ? 2.049 -5.007 4.743 1.00 50.72 331 THR A N 1
ATOM 2556 C CA . THR A 1 331 ? 2.172 -4.951 6.208 1.00 50.72 331 THR A CA 1
ATOM 2557 C C . THR A 1 331 ? 2.770 -3.631 6.686 1.00 50.72 331 THR A C 1
ATOM 2559 O O . THR A 1 331 ? 3.951 -3.400 6.447 1.00 50.72 331 THR A O 1
ATOM 2562 N N . ALA A 1 332 ? 1.970 -2.869 7.442 1.00 64.75 332 ALA A N 1
ATOM 2563 C CA . ALA A 1 332 ? 2.329 -1.651 8.175 1.00 64.75 332 ALA A CA 1
ATOM 2564 C C . ALA A 1 332 ? 2.865 -0.475 7.329 1.00 64.75 332 ALA A C 1
ATOM 2566 O O . ALA A 1 332 ? 3.424 -0.636 6.250 1.00 64.75 332 ALA A O 1
ATOM 2567 N N . ASN A 1 333 ? 2.675 0.745 7.837 1.00 82.38 333 ASN A N 1
ATOM 2568 C CA . ASN A 1 333 ? 3.187 1.976 7.231 1.00 82.38 333 ASN A CA 1
ATOM 2569 C C . ASN A 1 333 ? 4.426 2.491 7.990 1.00 82.38 333 ASN A C 1
ATOM 2571 O O . ASN A 1 333 ? 4.498 3.647 8.400 1.00 82.38 333 ASN A O 1
ATOM 2575 N N . ASP A 1 334 ? 5.379 1.593 8.244 1.00 76.50 334 ASP A N 1
ATOM 2576 C CA . ASP A 1 334 ? 6.466 1.741 9.225 1.00 76.50 334 ASP A CA 1
ATOM 2577 C C . ASP A 1 334 ? 7.867 1.876 8.623 1.00 76.50 334 ASP A C 1
ATOM 2579 O O . ASP A 1 334 ? 8.852 2.053 9.336 1.00 76.50 334 ASP A O 1
ATOM 2583 N N . ARG A 1 335 ? 7.979 1.799 7.298 1.00 80.62 335 ARG A N 1
ATOM 2584 C CA . ARG A 1 335 ? 9.255 1.878 6.583 1.00 80.62 335 ARG A CA 1
ATOM 2585 C C . ARG A 1 335 ? 9.413 3.236 5.928 1.00 80.62 335 ARG A C 1
ATOM 2587 O O . ARG A 1 335 ? 9.143 3.397 4.741 1.00 80.62 335 ARG A O 1
ATOM 2594 N N . ALA A 1 336 ? 9.861 4.206 6.722 1.00 82.19 336 ALA A N 1
ATOM 2595 C CA . ALA A 1 336 ? 10.166 5.541 6.227 1.00 82.19 336 ALA A CA 1
ATOM 2596 C C . ALA A 1 336 ? 11.151 5.497 5.060 1.00 82.19 336 ALA A C 1
ATOM 2598 O O . ALA A 1 336 ? 12.213 4.879 5.157 1.00 82.19 336 ALA A O 1
ATOM 2599 N N . CYS A 1 337 ? 10.804 6.192 3.981 1.00 75.25 337 CYS A N 1
ATOM 2600 C CA . CYS A 1 337 ? 11.646 6.316 2.806 1.00 75.25 337 CYS A CA 1
ATOM 2601 C C . CYS A 1 337 ? 11.817 7.783 2.433 1.00 75.25 337 CYS A C 1
ATOM 2603 O O . CYS A 1 337 ? 10.840 8.494 2.233 1.00 75.25 337 CYS A O 1
ATOM 2605 N N . ILE A 1 338 ? 13.069 8.211 2.275 1.00 76.31 338 ILE A N 1
ATOM 2606 C CA . ILE A 1 338 ? 13.406 9.483 1.637 1.00 76.31 338 ILE A CA 1
ATOM 2607 C C . ILE A 1 338 ? 14.212 9.147 0.387 1.00 76.31 338 ILE A C 1
ATOM 2609 O O . ILE A 1 338 ? 15.329 8.632 0.473 1.00 76.31 338 ILE A O 1
ATOM 2613 N N . GLY A 1 339 ? 13.643 9.439 -0.778 1.00 66.62 339 GLY A N 1
ATOM 2614 C CA . GLY A 1 339 ? 14.301 9.239 -2.061 1.00 66.62 339 GLY A CA 1
ATOM 2615 C C . GLY A 1 339 ? 14.120 7.839 -2.649 1.00 66.62 339 GLY A C 1
ATOM 2616 O O . GLY A 1 339 ? 13.006 7.445 -2.968 1.00 66.62 339 GLY A O 1
ATOM 2617 N N . TYR A 1 340 ? 15.221 7.129 -2.913 1.00 67.69 340 TYR A N 1
ATOM 2618 C CA . TYR A 1 340 ? 15.208 5.827 -3.600 1.00 67.69 340 TYR A CA 1
ATOM 2619 C C . TYR A 1 340 ? 15.123 4.674 -2.596 1.00 67.69 340 TYR A C 1
ATOM 2621 O O . TYR A 1 340 ? 16.112 4.387 -1.918 1.00 67.69 340 TYR A O 1
ATOM 2629 N N . CYS A 1 341 ? 13.981 3.984 -2.536 1.00 69.25 341 CYS A N 1
ATOM 2630 C CA . CYS A 1 341 ? 13.783 2.839 -1.645 1.00 69.25 341 CYS A CA 1
ATOM 2631 C C . CYS A 1 341 ? 12.955 1.729 -2.321 1.00 69.25 341 CYS A C 1
ATOM 2633 O O . CYS A 1 341 ? 11.798 1.524 -1.979 1.00 69.25 341 CYS A O 1
ATOM 2635 N N . PRO A 1 342 ? 13.532 0.957 -3.259 1.00 65.62 342 PRO A N 1
ATOM 2636 C CA . PRO A 1 342 ? 12.810 -0.087 -4.001 1.00 65.62 342 PRO A CA 1
ATOM 2637 C C . PRO A 1 342 ? 12.325 -1.262 -3.137 1.00 65.62 342 PRO A C 1
ATOM 2639 O O . PRO A 1 342 ? 11.490 -2.045 -3.579 1.00 65.62 342 PRO A O 1
ATOM 2642 N N . GLU A 1 343 ? 12.900 -1.438 -1.946 1.00 65.75 343 GLU A N 1
ATOM 2643 C CA . GLU A 1 343 ? 12.665 -2.609 -1.094 1.00 65.75 343 GLU A CA 1
ATOM 2644 C C . GLU A 1 343 ? 11.923 -2.269 0.215 1.00 65.75 343 GLU A C 1
ATOM 2646 O O . GLU A 1 343 ? 11.440 -3.173 0.901 1.00 65.75 343 GLU A O 1
ATOM 2651 N N . HIS A 1 344 ? 11.895 -0.991 0.618 1.00 76.25 344 HIS A N 1
ATOM 2652 C CA . HIS A 1 344 ? 11.443 -0.554 1.945 1.00 76.25 344 HIS A CA 1
ATOM 2653 C C . HIS A 1 344 ? 10.816 0.844 1.859 1.00 76.25 344 HIS A C 1
ATOM 2655 O O . HIS A 1 344 ? 11.529 1.844 1.881 1.00 76.25 344 HIS A O 1
ATOM 2661 N N . HIS A 1 345 ? 9.490 0.908 1.790 1.00 85.31 345 HIS A N 1
ATOM 2662 C CA . HIS A 1 345 ? 8.724 2.151 1.700 1.00 85.31 345 HIS A CA 1
ATOM 2663 C C . HIS A 1 345 ? 7.321 1.976 2.289 1.00 85.31 345 HIS A C 1
ATOM 2665 O O . HIS A 1 345 ? 6.938 0.882 2.711 1.00 85.31 345 HIS A O 1
ATOM 2671 N N . TYR A 1 346 ? 6.576 3.076 2.346 1.00 88.62 346 TYR A N 1
ATOM 2672 C CA . TYR A 1 346 ? 5.220 3.145 2.877 1.00 88.62 346 TYR A CA 1
ATOM 2673 C C . TYR A 1 346 ? 4.173 2.529 1.939 1.00 88.62 346 TYR A C 1
ATOM 2675 O O . TYR A 1 346 ? 4.288 2.621 0.719 1.00 88.62 346 TYR A O 1
ATOM 2683 N N . LEU A 1 347 ? 3.097 1.989 2.523 1.00 89.06 347 LEU A N 1
ATOM 2684 C CA . LEU A 1 347 ? 1.848 1.720 1.803 1.00 89.06 347 LEU A CA 1
ATOM 2685 C C . LEU A 1 347 ? 1.243 3.034 1.297 1.00 89.06 347 LEU A C 1
ATOM 2687 O O . LEU A 1 347 ? 0.798 3.106 0.155 1.00 89.06 347 LEU A O 1
ATOM 2691 N N . VAL A 1 348 ? 1.234 4.067 2.149 1.00 93.94 348 VAL A N 1
ATOM 2692 C CA . VAL A 1 348 ? 0.751 5.415 1.827 1.00 93.94 348 VAL A CA 1
ATOM 2693 C C . VAL A 1 348 ? 1.738 6.448 2.367 1.00 93.94 348 VAL A C 1
ATOM 2695 O O . VAL A 1 348 ? 1.949 6.536 3.577 1.00 93.94 348 VAL A O 1
ATOM 2698 N N . ALA A 1 349 ? 2.302 7.265 1.481 1.00 94.50 349 ALA A N 1
ATOM 2699 C CA . ALA A 1 349 ? 3.138 8.415 1.819 1.00 94.50 349 ALA A CA 1
ATOM 2700 C C . ALA A 1 349 ? 2.443 9.725 1.437 1.00 94.50 349 ALA A C 1
ATOM 2702 O O . ALA A 1 349 ? 1.661 9.754 0.487 1.00 94.50 349 ALA A O 1
ATOM 2703 N N . VAL A 1 350 ? 2.744 10.813 2.149 1.00 96.06 350 VAL A N 1
ATOM 2704 C CA . VAL A 1 350 ? 2.324 12.168 1.762 1.00 96.06 350 VAL A CA 1
ATOM 2705 C C . VAL A 1 350 ? 3.483 12.851 1.046 1.00 96.06 350 VAL A C 1
ATOM 2707 O O . VAL A 1 350 ? 4.549 13.057 1.623 1.00 96.06 350 VAL A O 1
ATOM 2710 N N . GLU A 1 351 ? 3.252 13.260 -0.197 1.00 94.81 351 GLU A N 1
ATOM 2711 C CA . GLU A 1 351 ? 4.203 14.047 -0.977 1.00 94.81 351 GLU A CA 1
ATOM 2712 C C . GLU A 1 351 ? 4.210 15.495 -0.466 1.00 94.81 351 GLU A C 1
ATOM 2714 O O . GLU A 1 351 ? 3.399 16.321 -0.887 1.00 94.81 351 GLU A O 1
ATOM 2719 N N . GLN A 1 352 ? 5.109 15.803 0.470 1.00 93.88 352 GLN A N 1
ATOM 2720 C CA . GLN A 1 352 ? 5.186 17.106 1.143 1.00 93.88 352 GLN A CA 1
ATOM 2721 C C . GLN A 1 352 ? 5.681 18.192 0.181 1.00 93.88 352 GLN A C 1
ATOM 2723 O O . GLN A 1 352 ? 6.825 18.158 -0.287 1.00 93.88 352 GLN A O 1
ATOM 2728 N N . ALA A 1 353 ? 4.813 19.158 -0.139 1.00 92.50 353 ALA A N 1
ATOM 2729 C CA . ALA A 1 353 ? 5.060 20.133 -1.200 1.00 92.5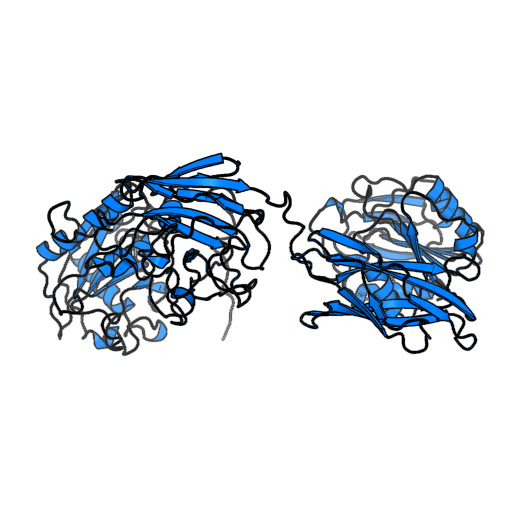0 353 ALA A CA 1
ATOM 2730 C C . ALA A 1 353 ? 6.317 20.988 -0.989 1.00 92.50 353 ALA A C 1
ATOM 2732 O O . ALA A 1 353 ? 6.948 21.380 -1.969 1.00 92.50 353 ALA A O 1
ATOM 2733 N N . ASP A 1 354 ? 6.689 21.274 0.257 1.00 90.44 354 ASP A N 1
ATOM 2734 C CA . ASP A 1 354 ? 7.887 22.038 0.608 1.00 90.44 354 ASP A CA 1
ATOM 2735 C C . ASP A 1 354 ? 9.203 21.251 0.450 1.00 90.44 354 ASP A C 1
ATOM 2737 O O . ASP A 1 354 ? 10.281 21.845 0.417 1.00 90.44 354 ASP A O 1
ATOM 2741 N N . GLY A 1 355 ? 9.109 19.928 0.309 1.00 87.62 355 GLY A N 1
ATOM 2742 C CA . GLY A 1 355 ? 10.227 19.012 0.178 1.00 87.62 355 GLY A CA 1
ATOM 2743 C C . GLY A 1 355 ? 11.012 18.736 1.465 1.00 87.62 355 GLY A C 1
ATOM 2744 O O . GLY A 1 355 ? 12.104 18.171 1.389 1.00 87.62 355 GLY A O 1
ATOM 2745 N N . SER A 1 356 ? 10.494 19.095 2.643 1.00 89.00 356 SER A N 1
ATOM 2746 C CA . SER A 1 356 ? 11.222 18.956 3.912 1.00 89.00 356 SER A CA 1
ATOM 2747 C C . SER A 1 356 ? 11.311 17.504 4.412 1.00 89.00 356 SER A C 1
ATOM 2749 O O . SER A 1 356 ? 12.262 17.153 5.122 1.00 89.00 356 SER A O 1
ATOM 2751 N N . ASN A 1 357 ? 10.384 16.633 3.996 1.00 90.56 357 ASN A N 1
ATOM 2752 C CA . ASN A 1 357 ? 10.268 15.234 4.445 1.00 90.56 357 ASN A CA 1
ATOM 2753 C C . ASN A 1 357 ? 10.207 15.120 5.982 1.00 90.56 357 ASN A C 1
ATOM 2755 O O . ASN A 1 357 ? 10.892 14.304 6.603 1.00 90.56 357 ASN A O 1
ATOM 2759 N N . GLN A 1 358 ? 9.480 16.027 6.632 1.00 93.25 358 GLN A N 1
ATOM 2760 C CA . GLN A 1 358 ? 9.405 16.110 8.090 1.00 93.25 358 GLN A CA 1
ATOM 2761 C C . GLN A 1 358 ? 8.653 14.927 8.695 1.00 93.25 358 GLN A C 1
ATOM 2763 O O . GLN A 1 358 ? 8.983 14.529 9.817 1.00 93.25 358 GLN A O 1
ATOM 2768 N N . LEU A 1 359 ? 7.709 14.340 7.956 1.00 93.94 359 LEU A N 1
ATOM 2769 C CA . LEU A 1 359 ? 7.019 13.115 8.355 1.00 93.94 359 LEU A CA 1
ATOM 2770 C C . LEU A 1 359 ? 8.002 11.943 8.484 1.00 93.94 359 LEU A C 1
ATOM 2772 O O . LEU A 1 359 ? 8.095 11.320 9.545 1.00 93.94 359 LEU A O 1
ATOM 2776 N N . GLU A 1 360 ? 8.804 11.703 7.450 1.00 91.88 360 GLU A N 1
ATOM 2777 C CA . GLU A 1 360 ? 9.796 10.628 7.362 1.00 91.88 360 GLU A CA 1
ATOM 2778 C C . GLU A 1 360 ? 10.944 10.857 8.349 1.00 91.88 360 GLU A C 1
ATOM 2780 O O . GLU A 1 360 ? 11.425 9.920 8.979 1.00 91.88 360 GLU A O 1
ATOM 2785 N N . ARG A 1 361 ? 11.365 12.117 8.532 1.00 91.06 361 ARG A N 1
ATOM 2786 C CA . ARG A 1 361 ? 12.425 12.508 9.482 1.00 91.06 361 ARG A CA 1
ATOM 2787 C C . ARG A 1 361 ? 11.951 12.591 10.931 1.00 91.06 361 ARG A C 1
ATOM 2789 O O . ARG A 1 361 ? 12.747 12.955 11.800 1.00 91.06 361 ARG A O 1
ATOM 2796 N N . LYS A 1 362 ? 10.668 12.328 11.195 1.00 92.06 362 LYS A N 1
ATOM 2797 C CA . LYS A 1 362 ? 10.051 12.460 12.519 1.00 92.06 362 LYS A CA 1
ATOM 2798 C C . LYS A 1 362 ? 10.249 13.850 13.148 1.00 92.06 362 LYS A C 1
ATOM 2800 O O . LYS A 1 362 ? 10.474 13.982 14.351 1.00 92.06 362 LYS A O 1
ATOM 2805 N N . GLN A 1 363 ? 10.171 14.904 12.339 1.00 94.12 363 GLN A N 1
ATOM 2806 C CA . GLN A 1 363 ? 10.353 16.292 12.780 1.00 94.12 363 GLN A CA 1
ATOM 2807 C C . GLN A 1 363 ? 9.028 16.968 13.142 1.00 94.12 363 GLN A C 1
ATOM 2809 O O . GLN A 1 363 ? 8.938 17.617 14.183 1.00 94.12 363 GLN A O 1
ATOM 2814 N N . ASN A 1 364 ? 7.986 16.781 12.332 1.00 94.19 364 ASN A N 1
ATOM 2815 C CA . ASN A 1 364 ? 6.618 17.167 12.668 1.00 94.19 364 ASN A CA 1
ATOM 2816 C C . ASN A 1 364 ? 5.615 16.215 11.994 1.00 94.19 364 ASN A C 1
ATOM 2818 O O . ASN A 1 364 ? 5.982 15.427 11.132 1.00 94.19 364 ASN A O 1
ATOM 2822 N N . SER A 1 365 ? 4.352 16.273 12.416 1.00 93.62 365 SER A N 1
ATOM 2823 C CA . SER A 1 365 ? 3.274 15.397 11.928 1.00 93.62 365 SER A CA 1
ATOM 2824 C C . SER A 1 365 ? 2.419 16.041 10.826 1.00 93.62 365 SER A C 1
ATOM 2826 O O . SER A 1 365 ? 1.273 15.640 10.636 1.00 93.62 365 SER A O 1
ATOM 2828 N N . GLY A 1 366 ? 2.952 17.043 10.136 1.00 94.75 366 GLY A N 1
ATOM 2829 C CA . GLY A 1 366 ? 2.313 17.801 9.069 1.00 94.75 366 GLY A CA 1
ATOM 2830 C C . GLY A 1 366 ? 2.182 19.293 9.392 1.00 94.75 366 GLY A C 1
ATOM 2831 O O . GLY A 1 366 ? 1.878 19.660 10.538 1.00 94.75 366 GLY A O 1
ATOM 2832 N N . ASP A 1 367 ? 2.383 20.141 8.382 1.00 95.06 367 ASP A N 1
ATOM 2833 C CA . ASP A 1 367 ? 2.242 21.598 8.455 1.00 95.06 367 ASP A CA 1
ATOM 2834 C C . ASP A 1 367 ? 1.730 22.259 7.148 1.00 95.06 367 ASP A C 1
ATOM 2836 O O . ASP A 1 367 ? 1.330 21.603 6.185 1.00 95.06 367 ASP A O 1
ATOM 2840 N N . GLU A 1 368 ? 1.599 23.594 7.137 1.00 95.19 368 GLU A N 1
ATOM 2841 C CA . GLU A 1 368 ? 1.001 24.322 6.002 1.00 95.19 368 GLU A CA 1
ATOM 2842 C C . GLU A 1 368 ? 1.833 24.237 4.704 1.00 95.19 368 GLU A C 1
ATOM 2844 O O . GLU A 1 368 ? 1.314 24.526 3.615 1.00 95.19 368 GLU A O 1
ATOM 2849 N N . GLY A 1 369 ? 3.121 23.900 4.825 1.00 94.31 369 GLY A N 1
ATOM 2850 C CA . GLY A 1 369 ? 4.075 23.742 3.734 1.00 94.31 369 GLY A CA 1
ATOM 2851 C C . GLY A 1 369 ? 3.849 22.475 2.915 1.00 94.31 369 GLY A C 1
ATOM 2852 O O . GLY A 1 369 ? 4.217 22.456 1.743 1.00 94.31 369 GLY A O 1
ATOM 2853 N N . ASP A 1 370 ? 3.166 21.478 3.477 1.00 95.56 370 ASP A N 1
ATOM 2854 C CA . ASP A 1 370 ? 2.925 20.181 2.836 1.00 95.56 370 ASP A CA 1
ATOM 2855 C C . ASP A 1 370 ? 1.873 20.232 1.719 1.00 95.56 370 ASP A C 1
ATOM 2857 O O . ASP A 1 370 ? 1.835 19.365 0.846 1.00 95.56 370 ASP A O 1
ATOM 2861 N N . PHE A 1 371 ? 1.006 21.248 1.722 1.00 97.06 371 PHE A N 1
ATOM 2862 C CA . PHE A 1 371 ? -0.079 21.391 0.748 1.00 97.06 371 PHE A CA 1
ATOM 2863 C C . PHE A 1 371 ? 0.408 22.017 -0.564 1.00 97.06 371 PHE A C 1
ATOM 2865 O O . PHE A 1 371 ? 1.238 22.923 -0.576 1.00 97.06 371 PHE A O 1
ATOM 2872 N N . PHE A 1 372 ? -0.220 21.663 -1.689 1.00 97.00 372 PHE A N 1
ATOM 2873 C CA . PHE A 1 372 ? -0.027 22.348 -2.968 1.00 97.00 372 PHE A CA 1
ATOM 2874 C C . PHE A 1 372 ? -1.170 23.354 -3.255 1.00 97.00 372 PHE A C 1
ATOM 2876 O O . PHE A 1 372 ? -2.347 22.986 -3.296 1.00 97.00 372 PHE A O 1
ATOM 2883 N N . PRO A 1 373 ? -0.882 24.640 -3.539 1.00 95.25 373 PRO A N 1
ATOM 2884 C CA . PRO A 1 373 ? 0.443 25.241 -3.505 1.00 95.25 373 PRO A CA 1
ATOM 2885 C C . PRO A 1 373 ? 0.949 25.585 -2.097 1.00 95.25 373 PRO A C 1
ATOM 2887 O O . PRO A 1 373 ? 2.125 25.916 -1.992 1.00 95.25 373 PRO A O 1
ATOM 2890 N N . GLY A 1 374 ? 0.087 25.556 -1.071 1.00 90.62 374 GLY A N 1
ATOM 2891 C CA . GLY A 1 374 ? 0.470 25.784 0.330 1.00 90.62 374 GLY A CA 1
ATOM 2892 C C . GLY A 1 374 ? 1.173 27.119 0.579 1.00 90.62 374 GLY A C 1
ATOM 2893 O O . GLY A 1 374 ? 1.110 28.049 -0.241 1.00 90.62 374 GLY A O 1
ATOM 2894 N N . THR A 1 375 ? 1.859 27.222 1.715 1.00 92.38 375 THR A N 1
ATOM 2895 C CA . THR A 1 375 ? 2.689 28.391 2.065 1.00 92.38 375 THR A CA 1
ATOM 2896 C C . THR A 1 375 ? 3.973 28.461 1.238 1.00 92.38 375 THR A C 1
ATOM 2898 O O . THR A 1 375 ? 4.395 29.559 0.865 1.00 92.38 375 THR A O 1
ATOM 2901 N N . SER A 1 376 ? 4.515 27.306 0.841 1.00 87.19 376 SER A N 1
ATOM 2902 C CA . SER A 1 376 ? 5.706 27.160 -0.015 1.00 87.19 376 SER A CA 1
ATOM 2903 C C . SER A 1 376 ? 5.468 27.543 -1.483 1.00 87.19 376 SER A C 1
ATOM 2905 O O . SER A 1 376 ? 6.400 27.649 -2.278 1.00 87.19 376 SER A O 1
ATOM 2907 N N . ARG A 1 377 ? 4.213 27.818 -1.864 1.00 91.38 377 ARG A N 1
ATOM 2908 C CA . ARG A 1 377 ? 3.778 28.234 -3.209 1.00 91.38 377 ARG A CA 1
ATOM 2909 C C . ARG A 1 377 ? 4.205 27.272 -4.324 1.00 91.38 377 ARG A C 1
ATOM 2911 O O . ARG A 1 377 ? 4.386 27.711 -5.465 1.00 91.38 377 ARG A O 1
ATOM 2918 N N . VAL A 1 378 ? 4.311 25.976 -4.039 1.00 92.12 378 VAL A N 1
ATOM 2919 C CA . VAL A 1 378 ? 4.743 24.970 -5.017 1.00 92.12 378 VAL A CA 1
ATOM 2920 C C . VAL A 1 378 ? 3.606 24.654 -5.985 1.00 92.12 378 VAL A C 1
ATOM 2922 O O . VAL A 1 378 ? 2.562 24.123 -5.632 1.00 92.12 378 VAL A O 1
ATOM 2925 N N . ARG A 1 379 ? 3.768 25.036 -7.255 1.00 94.38 379 ARG A N 1
ATOM 2926 C CA . ARG A 1 379 ? 2.688 24.973 -8.265 1.00 94.38 379 ARG A CA 1
ATOM 2927 C C . ARG A 1 379 ? 2.837 23.831 -9.265 1.00 94.38 379 ARG A C 1
ATOM 2929 O O . ARG A 1 379 ? 2.148 23.834 -10.294 1.00 94.38 379 ARG A O 1
ATOM 2936 N N . SER A 1 380 ? 3.732 22.894 -8.989 1.00 91.88 380 SER A N 1
ATOM 2937 C CA . SER A 1 380 ? 4.024 21.762 -9.860 1.00 91.88 380 SER A CA 1
ATOM 2938 C C . SER A 1 380 ? 4.446 20.537 -9.066 1.00 91.88 380 SER A C 1
ATOM 2940 O O . SER A 1 380 ? 5.244 20.665 -8.146 1.00 91.88 380 SER A O 1
ATOM 2942 N N . PHE A 1 381 ? 3.994 19.367 -9.500 1.00 93.25 381 PHE A N 1
ATOM 2943 C CA . PHE A 1 381 ? 4.409 18.058 -8.999 1.00 93.25 381 PHE A CA 1
ATOM 2944 C C . PHE A 1 381 ? 4.807 17.190 -10.196 1.00 93.25 381 PHE A C 1
ATOM 2946 O O . PHE A 1 381 ? 4.032 17.047 -11.143 1.00 93.25 381 PHE A O 1
ATOM 2953 N N . ASN A 1 382 ? 6.051 16.723 -10.225 1.00 85.62 382 ASN A N 1
ATOM 2954 C CA . ASN A 1 382 ? 6.631 15.918 -11.297 1.00 85.62 382 ASN A CA 1
ATOM 2955 C C . ASN A 1 382 ? 7.885 15.187 -10.789 1.00 85.62 382 ASN A C 1
ATOM 2957 O O . ASN A 1 382 ? 8.313 15.415 -9.660 1.00 85.62 382 ASN A O 1
ATOM 2961 N N . ASP A 1 383 ? 8.522 14.382 -11.643 1.00 79.00 383 ASP A N 1
ATOM 2962 C CA . ASP A 1 383 ? 9.729 13.597 -11.316 1.00 79.00 383 ASP A CA 1
ATOM 2963 C C . ASP A 1 383 ? 10.967 14.422 -10.864 1.00 79.00 383 ASP A C 1
ATOM 2965 O O . ASP A 1 383 ? 12.039 13.864 -10.608 1.00 79.00 383 ASP A O 1
ATOM 2969 N N . SER A 1 384 ? 10.872 15.756 -10.849 1.00 72.06 384 SER A N 1
ATOM 2970 C CA . SER A 1 384 ? 11.935 16.688 -10.449 1.00 72.06 384 SER A CA 1
ATOM 2971 C C . SER A 1 384 ? 11.507 17.754 -9.432 1.00 72.06 384 SER A C 1
ATOM 2973 O O . SER A 1 384 ? 12.318 18.616 -9.107 1.00 72.06 384 SER A O 1
ATOM 2975 N N . THR A 1 385 ? 10.267 17.720 -8.925 1.00 66.75 385 THR A N 1
ATOM 2976 C CA . THR A 1 385 ? 9.751 18.744 -7.994 1.00 66.75 385 THR A CA 1
ATOM 2977 C C . THR A 1 385 ? 10.549 18.819 -6.679 1.00 66.75 385 THR A C 1
ATOM 2979 O O . THR A 1 385 ? 10.715 19.918 -6.161 1.00 66.75 385 THR A O 1
ATOM 2982 N N . GLY A 1 386 ? 11.121 17.706 -6.209 1.00 57.38 386 GLY A N 1
ATOM 2983 C CA . GLY A 1 386 ? 11.929 17.589 -4.985 1.00 57.38 386 GLY A CA 1
ATOM 2984 C C . GLY A 1 386 ? 13.405 17.257 -5.242 1.00 57.38 386 GLY A C 1
ATOM 2985 O O . GLY A 1 386 ? 14.007 16.465 -4.534 1.00 57.38 386 GLY A O 1
ATOM 2986 N N . MET A 1 387 ? 14.010 17.784 -6.310 1.00 52.88 387 MET A N 1
ATOM 2987 C CA . MET A 1 387 ? 15.433 17.548 -6.619 1.00 52.88 387 MET A CA 1
ATOM 2988 C C . MET A 1 387 ? 16.279 18.786 -6.284 1.00 52.88 387 MET A C 1
ATOM 2990 O O . MET A 1 387 ? 16.874 19.396 -7.174 1.00 52.88 387 MET A O 1
ATOM 2994 N N . GLY A 1 388 ? 16.286 19.191 -5.008 1.00 49.34 388 GLY A N 1
ATOM 2995 C CA . GLY A 1 388 ? 17.174 20.242 -4.491 1.00 49.34 388 GLY A CA 1
ATOM 2996 C C . GLY A 1 388 ? 18.659 19.836 -4.483 1.00 49.34 388 GLY A C 1
ATOM 2997 O O . GLY A 1 388 ? 19.031 18.780 -4.989 1.00 49.34 388 GLY A O 1
ATOM 2998 N N . GLU A 1 389 ? 19.535 20.668 -3.899 1.00 39.16 389 GLU A N 1
ATOM 2999 C CA . GLU A 1 389 ? 21.003 20.454 -3.871 1.00 39.16 389 GLU A CA 1
ATOM 3000 C C . GLU A 1 389 ? 21.442 19.110 -3.250 1.00 39.16 389 GLU A C 1
ATOM 3002 O O . GLU A 1 389 ? 22.557 18.645 -3.497 1.00 39.16 389 GLU A O 1
ATOM 3007 N N . LYS A 1 390 ? 20.556 18.453 -2.493 1.00 45.12 390 LYS A N 1
ATOM 3008 C CA . LYS A 1 390 ? 20.680 17.059 -2.063 1.00 45.12 390 LYS A CA 1
ATOM 3009 C C . LYS A 1 390 ? 19.777 16.194 -2.943 1.00 45.12 390 LYS A C 1
ATOM 3011 O O . LYS A 1 390 ? 18.564 16.379 -2.969 1.00 45.12 390 LYS A O 1
ATOM 3016 N N . TYR A 1 391 ? 20.383 15.272 -3.692 1.00 42.72 391 TYR A N 1
ATOM 3017 C CA . TYR A 1 391 ? 19.672 14.327 -4.558 1.00 42.72 391 TYR A CA 1
ATOM 3018 C C . TYR A 1 391 ? 18.536 13.622 -3.788 1.00 42.72 391 TYR A C 1
ATOM 3020 O O . TYR A 1 391 ? 18.798 13.024 -2.749 1.00 42.72 391 TYR A O 1
ATOM 3028 N N . MET A 1 392 ? 17.319 13.636 -4.352 1.00 52.09 392 MET A N 1
ATOM 3029 C CA . MET A 1 392 ? 16.147 12.859 -3.908 1.00 52.09 392 MET A CA 1
ATOM 3030 C C . MET A 1 392 ? 15.526 13.257 -2.547 1.00 52.09 392 MET A C 1
ATOM 3032 O O . MET A 1 392 ? 14.952 12.405 -1.873 1.00 52.09 392 MET A O 1
ATOM 3036 N N . GLU A 1 393 ? 15.603 14.530 -2.141 1.00 61.44 393 GLU A N 1
ATOM 3037 C CA . GLU A 1 393 ? 14.879 15.052 -0.967 1.00 61.44 393 GLU A CA 1
ATOM 3038 C C . GLU A 1 393 ? 13.652 15.893 -1.378 1.00 61.44 393 GLU A C 1
ATOM 3040 O O . GLU A 1 393 ? 13.798 17.009 -1.875 1.00 61.44 393 GLU A O 1
ATOM 3045 N N . GLY A 1 394 ? 12.441 15.397 -1.094 1.00 69.69 394 GLY A N 1
ATOM 3046 C CA . GLY A 1 394 ? 11.184 16.151 -1.195 1.00 69.69 394 GLY A CA 1
ATOM 3047 C C . GLY A 1 394 ? 10.184 15.595 -2.208 1.00 69.69 394 GLY A C 1
ATOM 3048 O O . GLY A 1 394 ? 10.456 14.581 -2.848 1.00 69.69 394 GLY A O 1
ATOM 3049 N N . ALA A 1 395 ? 9.041 16.277 -2.378 1.00 84.69 395 ALA A N 1
ATOM 3050 C CA . ALA A 1 395 ? 7.940 15.761 -3.191 1.00 84.69 395 ALA A CA 1
ATOM 3051 C C . ALA A 1 395 ? 8.346 15.412 -4.633 1.00 84.69 395 ALA A C 1
ATOM 3053 O O . ALA A 1 395 ? 8.856 16.250 -5.387 1.00 84.69 395 ALA A O 1
ATOM 3054 N N . SER A 1 396 ? 8.057 14.188 -5.054 1.00 87.12 396 SER A N 1
ATOM 3055 C CA . SER A 1 396 ? 8.501 13.618 -6.316 1.00 87.12 396 SER A CA 1
ATOM 3056 C C . SER A 1 396 ? 7.426 12.734 -6.928 1.00 87.12 396 SER A C 1
ATOM 3058 O O . SER A 1 396 ? 6.857 11.875 -6.276 1.00 87.12 396 SER A O 1
ATOM 3060 N N . ALA A 1 397 ? 7.199 12.878 -8.235 1.00 88.50 397 ALA A N 1
ATOM 3061 C CA . ALA A 1 397 ? 6.343 11.939 -8.961 1.00 88.50 397 ALA A CA 1
ATOM 3062 C C . ALA A 1 397 ? 7.072 10.643 -9.355 1.00 88.50 397 ALA A C 1
ATOM 3064 O O . ALA A 1 397 ? 6.554 9.894 -10.173 1.00 88.50 397 ALA A O 1
ATOM 3065 N N . ARG A 1 398 ? 8.285 10.388 -8.858 1.00 83.50 398 ARG A N 1
ATOM 3066 C CA . ARG A 1 398 ? 9.014 9.148 -9.160 1.00 83.50 398 ARG A CA 1
ATOM 3067 C C . ARG A 1 398 ? 8.385 7.966 -8.445 1.00 83.50 398 ARG A C 1
ATOM 3069 O O . ARG A 1 398 ? 7.790 8.130 -7.392 1.00 83.50 398 ARG A O 1
ATOM 3076 N N . LEU A 1 399 ? 8.585 6.786 -9.009 1.00 83.69 399 LEU A N 1
ATOM 3077 C CA . LEU A 1 399 ? 8.282 5.547 -8.314 1.00 83.69 399 LEU A CA 1
ATOM 3078 C C . LEU A 1 399 ? 9.288 5.298 -7.176 1.00 83.69 399 LEU A C 1
ATOM 3080 O O . LEU A 1 399 ? 10.389 5.859 -7.182 1.00 83.69 399 LEU A O 1
ATOM 3084 N N . TRP A 1 400 ? 8.951 4.423 -6.229 1.00 82.38 400 TRP A N 1
ATOM 3085 C CA . TRP A 1 400 ? 9.790 4.067 -5.075 1.00 82.38 400 TRP A CA 1
ATOM 3086 C C . TRP A 1 400 ? 11.140 3.466 -5.474 1.00 82.38 400 TRP A C 1
ATOM 3088 O O . TRP A 1 400 ? 12.161 3.683 -4.819 1.00 82.38 400 TRP A O 1
ATOM 3098 N N . ASN A 1 401 ? 11.181 2.786 -6.618 1.00 71.38 401 ASN A N 1
ATOM 3099 C CA . ASN A 1 401 ? 12.409 2.329 -7.266 1.00 71.38 401 ASN A CA 1
ATOM 3100 C C . ASN A 1 401 ? 13.103 3.429 -8.102 1.00 71.38 401 ASN A C 1
ATOM 3102 O O . ASN A 1 401 ? 13.847 3.130 -9.031 1.00 71.38 401 ASN A O 1
ATOM 3106 N N . GLY A 1 402 ? 12.839 4.708 -7.825 1.00 73.56 402 GLY A N 1
ATOM 3107 C CA . GLY A 1 402 ? 13.463 5.882 -8.450 1.00 73.56 402 GLY A CA 1
ATOM 3108 C C . GLY A 1 402 ? 13.093 6.154 -9.901 1.00 73.56 402 GLY A C 1
ATOM 3109 O O . GLY A 1 402 ? 13.570 7.146 -10.476 1.00 73.56 402 GLY A O 1
ATOM 3110 N N . GLU A 1 403 ? 12.273 5.302 -10.501 1.00 69.75 403 GLU A N 1
ATOM 3111 C CA . GLU A 1 403 ? 11.898 5.414 -11.898 1.00 69.75 403 GLU A CA 1
ATOM 3112 C C . GLU A 1 403 ? 11.029 6.634 -12.164 1.00 69.75 403 GLU A C 1
ATOM 3114 O O . GLU A 1 403 ? 10.274 7.100 -11.315 1.00 69.75 403 GLU A O 1
ATOM 3119 N N . LEU A 1 404 ? 11.156 7.185 -13.369 1.00 74.88 404 LEU A N 1
ATOM 3120 C CA . LEU A 1 404 ? 10.347 8.324 -13.783 1.00 74.88 404 LEU A CA 1
ATOM 3121 C C . LEU A 1 404 ? 8.929 7.831 -14.053 1.00 74.88 404 LEU A C 1
ATOM 3123 O O . LEU A 1 404 ? 8.740 7.065 -14.997 1.00 74.88 404 LEU A O 1
ATOM 3127 N N . SER A 1 405 ? 7.932 8.311 -13.309 1.00 78.88 405 SER A N 1
ATOM 3128 C CA . SER A 1 405 ? 6.542 7.983 -13.645 1.00 78.88 405 SER A CA 1
ATOM 3129 C C . SER A 1 405 ? 6.122 8.651 -14.951 1.00 78.88 405 SER A C 1
ATOM 3131 O O . SER A 1 405 ? 5.257 8.143 -15.657 1.00 78.88 405 SER A O 1
ATOM 3133 N N . GLY A 1 406 ? 6.714 9.808 -15.280 1.00 76.62 406 GLY A N 1
ATOM 3134 C CA . GLY A 1 406 ? 6.287 10.653 -16.392 1.00 76.62 406 GLY A CA 1
ATOM 3135 C C . GLY A 1 406 ? 5.045 11.496 -16.080 1.00 76.62 406 GLY A C 1
ATOM 3136 O O . GLY A 1 406 ? 4.544 12.189 -16.972 1.00 76.62 406 GLY A O 1
ATOM 3137 N N . ILE A 1 407 ? 4.551 11.479 -14.839 1.00 88.12 407 ILE A N 1
ATOM 3138 C CA . ILE A 1 407 ? 3.411 12.280 -14.381 1.00 88.12 407 ILE A CA 1
ATOM 3139 C C . ILE A 1 407 ? 3.862 13.719 -14.131 1.00 88.12 407 ILE A C 1
ATOM 3141 O O . ILE A 1 407 ? 4.875 13.982 -13.482 1.00 88.12 407 ILE A O 1
ATOM 3145 N N . ARG A 1 408 ? 3.099 14.688 -14.651 1.00 89.19 408 ARG A N 1
ATOM 3146 C CA . ARG A 1 408 ? 3.347 16.114 -14.407 1.00 89.19 408 ARG A CA 1
ATOM 3147 C C . ARG A 1 408 ? 2.061 16.877 -14.149 1.00 89.19 408 ARG A C 1
ATOM 3149 O O . ARG A 1 408 ? 1.270 17.113 -15.062 1.00 89.19 408 ARG A O 1
ATOM 3156 N N . LEU A 1 409 ? 1.916 17.372 -12.931 1.00 96.25 409 LEU A N 1
ATOM 3157 C CA . LEU A 1 409 ? 0.909 18.349 -12.548 1.00 96.25 409 LEU A CA 1
ATOM 3158 C C . LEU A 1 409 ? 1.561 19.725 -12.620 1.00 96.25 409 LEU A C 1
ATOM 3160 O O . LEU A 1 409 ? 2.626 19.959 -12.054 1.00 96.25 409 LEU A O 1
ATOM 3164 N N . ASN A 1 410 ? 0.920 20.653 -13.316 1.00 93.50 410 ASN A N 1
ATOM 3165 C CA . ASN A 1 410 ? 1.397 22.019 -13.476 1.00 93.50 410 ASN A CA 1
ATOM 3166 C C . ASN A 1 410 ? 0.291 23.019 -13.186 1.00 93.50 410 ASN A C 1
ATOM 3168 O O . ASN A 1 410 ? -0.896 22.729 -13.338 1.00 93.50 410 ASN A O 1
ATOM 3172 N N . ARG A 1 411 ? 0.694 24.254 -12.872 1.00 96.19 411 ARG A N 1
ATOM 3173 C CA . ARG A 1 411 ? -0.232 25.367 -12.621 1.00 96.19 411 ARG A CA 1
ATOM 3174 C C . ARG A 1 411 ? -1.231 25.021 -11.513 1.00 96.19 411 ARG A C 1
ATOM 3176 O O . ARG A 1 411 ? -2.388 25.426 -11.622 1.00 96.19 411 ARG A O 1
ATOM 3183 N N . ILE A 1 412 ? -0.773 24.313 -10.477 1.00 97.88 412 ILE A N 1
ATOM 3184 C CA . ILE A 1 412 ? -1.583 24.022 -9.295 1.00 97.88 412 ILE A CA 1
ATOM 3185 C C . ILE A 1 412 ? -1.982 25.360 -8.660 1.00 97.88 412 ILE A C 1
ATOM 3187 O O . ILE A 1 412 ? -1.156 26.262 -8.468 1.00 97.88 412 ILE A O 1
ATOM 3191 N N . LYS A 1 413 ? -3.280 25.549 -8.443 1.00 97.38 413 LYS A N 1
ATOM 3192 C CA . LYS A 1 413 ? -3.879 26.784 -7.929 1.00 97.38 413 LYS A CA 1
ATOM 3193 C C . LYS A 1 413 ? -5.006 26.435 -6.978 1.00 97.38 413 LYS A C 1
ATOM 3195 O O . LYS A 1 413 ? -5.810 25.571 -7.298 1.00 97.38 413 LYS A O 1
ATOM 3200 N N . LEU A 1 414 ? -5.120 27.211 -5.907 1.00 96.94 414 LEU A N 1
ATOM 3201 C CA . LEU A 1 414 ? -6.271 27.218 -5.014 1.00 96.94 414 LEU A CA 1
ATOM 3202 C C . LEU A 1 414 ? -7.029 28.542 -5.195 1.00 96.94 414 LEU A C 1
ATOM 3204 O O . LEU A 1 414 ? -6.419 29.614 -5.135 1.00 96.94 414 LEU A O 1
ATOM 3208 N N . ARG A 1 415 ? -8.337 28.491 -5.466 1.00 94.69 415 ARG A N 1
ATOM 3209 C CA . ARG A 1 415 ? -9.224 29.667 -5.558 1.00 94.69 415 ARG A CA 1
ATOM 3210 C C . ARG A 1 415 ? -10.511 29.385 -4.797 1.00 94.69 415 ARG A C 1
ATOM 3212 O O . ARG A 1 415 ? -11.206 28.452 -5.164 1.00 94.69 415 ARG A O 1
ATOM 3219 N N . GLN A 1 416 ? -10.825 30.195 -3.780 1.00 88.31 416 GLN A N 1
ATOM 3220 C CA . GLN A 1 416 ? -12.029 30.009 -2.945 1.00 88.31 416 GLN A CA 1
ATOM 3221 C C . GLN A 1 416 ? -12.188 28.542 -2.496 1.00 88.31 416 GLN A C 1
ATOM 3223 O O . GLN A 1 416 ? -13.237 27.930 -2.662 1.00 88.31 416 GLN A O 1
ATOM 3228 N N . ASP A 1 417 ? -11.080 27.974 -2.012 1.00 92.19 417 ASP A N 1
ATOM 3229 C CA . ASP A 1 417 ? -10.917 26.579 -1.585 1.00 92.19 417 ASP A CA 1
ATOM 3230 C C . ASP A 1 417 ? -11.070 25.513 -2.681 1.00 92.19 417 ASP A C 1
ATOM 3232 O O . ASP A 1 417 ? -10.905 24.341 -2.391 1.00 92.19 417 ASP A O 1
ATOM 3236 N N . GLN A 1 418 ? -11.290 25.862 -3.951 1.00 96.50 418 GLN A N 1
ATOM 3237 C CA . GLN A 1 418 ? -11.248 24.907 -5.061 1.00 96.50 418 GLN A CA 1
ATOM 3238 C C . GLN A 1 418 ? -9.829 24.789 -5.634 1.00 96.50 418 GLN A C 1
ATOM 3240 O O . GLN A 1 418 ? -9.233 25.788 -6.062 1.00 96.50 418 GLN A O 1
ATOM 3245 N N . ALA A 1 419 ? -9.290 23.569 -5.673 1.00 97.75 419 ALA A N 1
ATOM 3246 C CA . ALA A 1 419 ? -8.015 23.285 -6.319 1.00 97.75 419 ALA A CA 1
ATOM 3247 C C . ALA A 1 419 ? -8.193 23.102 -7.834 1.00 97.75 419 ALA A C 1
ATOM 3249 O O . ALA A 1 419 ? -9.214 22.614 -8.317 1.00 97.75 419 ALA A O 1
ATOM 3250 N N . SER A 1 420 ? -7.187 23.491 -8.612 1.00 98.19 420 SER A N 1
ATOM 3251 C CA . SER A 1 420 ? -7.138 23.262 -10.057 1.00 98.19 420 SER A CA 1
ATOM 3252 C C . SER A 1 420 ? -5.707 23.054 -10.531 1.00 98.19 420 SER A C 1
ATOM 3254 O O . SER A 1 420 ? -4.785 23.670 -9.997 1.00 98.19 420 SER A O 1
ATOM 3256 N N . PHE A 1 421 ? -5.518 22.209 -11.543 1.00 98.38 421 PHE A N 1
ATOM 3257 C CA . PHE A 1 421 ? -4.206 21.897 -12.114 1.00 98.38 421 PHE A CA 1
ATOM 3258 C C . PHE A 1 421 ? -4.321 21.452 -13.578 1.00 98.38 421 PHE A C 1
ATOM 3260 O O . PHE A 1 421 ? -5.404 21.178 -14.094 1.00 98.38 421 PHE A O 1
ATOM 3267 N N . SER A 1 422 ? -3.192 21.435 -14.283 1.00 97.88 422 SER A N 1
ATOM 3268 C CA . SER A 1 422 ? -3.050 20.832 -15.612 1.00 97.88 422 SER A CA 1
ATOM 3269 C C . SER A 1 422 ? -2.237 19.548 -15.489 1.00 97.88 422 SER A C 1
ATOM 3271 O O . SER A 1 422 ? -1.114 19.611 -14.994 1.00 97.88 422 SER A O 1
ATOM 3273 N N . LEU A 1 423 ? -2.783 18.424 -15.940 1.00 96.12 423 LEU A N 1
ATOM 3274 C CA . LEU A 1 423 ? -2.118 17.124 -15.958 1.00 96.12 423 LEU A CA 1
ATOM 3275 C C . LEU A 1 423 ? -1.504 16.867 -17.335 1.00 96.12 423 LEU A C 1
ATOM 3277 O O . LEU A 1 423 ? -2.139 17.119 -18.365 1.00 96.12 423 LEU A O 1
ATOM 3281 N N . LYS A 1 424 ? -0.272 16.366 -17.329 1.00 88.56 424 LYS A N 1
ATOM 3282 C CA . LYS A 1 424 ? 0.419 15.805 -18.484 1.00 88.56 424 LYS A CA 1
ATOM 3283 C C . LYS A 1 424 ? 0.981 14.435 -18.129 1.00 88.56 424 LYS A C 1
ATOM 3285 O O . LYS A 1 424 ? 1.697 14.320 -17.135 1.00 88.56 424 LYS A O 1
ATOM 3290 N N . LEU A 1 425 ? 0.669 13.438 -18.947 1.00 81.69 425 LEU A N 1
ATOM 3291 C CA . LEU A 1 425 ? 1.100 12.056 -18.791 1.00 81.69 425 LEU A CA 1
ATOM 3292 C C . LEU A 1 425 ? 2.111 11.719 -19.890 1.00 81.69 425 LEU A C 1
ATOM 3294 O O . LEU A 1 425 ? 1.760 11.511 -21.047 1.00 81.69 425 LEU A O 1
ATOM 3298 N N . ASN A 1 426 ? 3.386 11.658 -19.515 1.00 72.44 426 ASN A N 1
ATOM 3299 C CA . ASN A 1 426 ? 4.479 11.180 -20.366 1.00 72.44 426 ASN A CA 1
ATOM 3300 C C . ASN A 1 426 ? 4.942 9.788 -19.912 1.00 72.44 426 ASN A C 1
ATOM 3302 O O . ASN A 1 426 ? 6.141 9.507 -19.903 1.00 72.44 426 ASN A O 1
ATOM 3306 N N . GLN A 1 427 ? 4.005 8.956 -19.459 1.00 59.62 427 GLN A N 1
ATOM 3307 C CA . GLN A 1 427 ? 4.329 7.651 -18.899 1.00 59.62 427 GLN A CA 1
ATOM 3308 C C . GLN A 1 427 ? 4.839 6.709 -20.000 1.00 59.62 427 GLN A C 1
ATOM 3310 O O . GLN A 1 427 ? 4.280 6.701 -21.107 1.00 59.62 427 GLN A O 1
ATOM 3315 N N . PRO A 1 428 ? 5.885 5.906 -19.740 1.00 48.66 428 PRO A N 1
ATOM 3316 C CA . PRO A 1 428 ? 6.265 4.835 -20.646 1.00 48.66 428 PRO A CA 1
ATOM 3317 C C . PRO A 1 428 ? 5.101 3.843 -20.760 1.00 48.66 428 PRO A C 1
ATOM 3319 O O . PRO A 1 428 ? 4.590 3.339 -19.767 1.00 48.66 428 PRO A O 1
ATOM 3322 N N . LYS A 1 429 ? 4.660 3.557 -21.989 1.00 44.22 429 LYS A N 1
ATOM 3323 C CA . LYS A 1 429 ? 3.484 2.711 -22.265 1.00 44.22 429 LYS A CA 1
ATOM 3324 C C . LYS A 1 429 ? 3.701 1.206 -21.987 1.00 44.22 429 LYS A C 1
ATOM 3326 O O . LYS A 1 429 ? 2.927 0.398 -22.488 1.00 44.22 429 LYS A O 1
ATOM 3331 N N . SER A 1 430 ? 4.748 0.811 -21.253 1.00 39.91 430 SER A N 1
ATOM 3332 C CA . SER A 1 430 ? 5.007 -0.593 -20.902 1.00 39.91 430 SER A CA 1
ATOM 3333 C C . SER A 1 430 ? 5.852 -0.745 -19.617 1.00 39.91 430 SER A C 1
ATOM 3335 O O . SER A 1 430 ? 6.869 -0.057 -19.502 1.00 39.91 430 SER A O 1
ATOM 3337 N N . PRO A 1 431 ? 5.486 -1.664 -18.695 1.00 34.94 431 PRO A N 1
ATOM 3338 C CA . PRO A 1 431 ? 6.220 -1.975 -17.457 1.00 34.94 431 PRO A CA 1
ATOM 3339 C C . PRO A 1 431 ? 7.589 -2.669 -17.635 1.00 34.94 431 PRO A C 1
ATOM 3341 O O . PRO A 1 431 ? 8.305 -2.852 -16.656 1.00 34.94 431 PRO A O 1
ATOM 3344 N N . ASP A 1 432 ? 8.006 -3.015 -18.858 1.00 35.38 432 ASP A N 1
ATOM 3345 C CA . ASP A 1 432 ? 9.273 -3.732 -19.126 1.00 35.38 432 ASP A CA 1
ATOM 3346 C C . ASP A 1 432 ? 10.551 -2.860 -19.103 1.00 35.38 432 ASP A C 1
ATOM 3348 O O . ASP A 1 432 ? 11.649 -3.326 -19.424 1.00 35.38 432 ASP A O 1
ATOM 3352 N N . LEU A 1 433 ? 10.451 -1.576 -18.751 1.00 38.00 433 LEU A N 1
ATOM 3353 C CA . LEU A 1 433 ? 11.567 -0.622 -18.857 1.00 38.00 433 LEU A CA 1
ATOM 3354 C C . LEU A 1 433 ? 12.392 -0.433 -17.570 1.00 38.00 433 LEU A C 1
ATOM 3356 O O . LEU A 1 433 ? 13.386 0.294 -17.597 1.00 38.00 433 LEU A O 1
ATOM 3360 N N . VAL A 1 434 ? 12.060 -1.142 -16.487 1.00 39.50 434 VAL A N 1
ATOM 3361 C CA . VAL A 1 434 ? 12.225 -0.598 -15.132 1.00 39.50 434 VAL A CA 1
ATOM 3362 C C . VAL A 1 434 ? 13.432 -1.132 -14.323 1.00 39.50 434 VAL A C 1
ATOM 3364 O O . VAL A 1 434 ? 13.295 -1.500 -13.165 1.00 39.50 434 VAL A O 1
ATOM 3367 N N . THR A 1 435 ? 14.629 -1.239 -14.914 1.00 44.25 435 THR A N 1
ATOM 3368 C CA . THR A 1 435 ? 15.897 -1.333 -14.136 1.00 44.25 435 THR A CA 1
ATOM 3369 C C . THR A 1 435 ? 17.113 -1.112 -15.037 1.00 44.25 435 THR A C 1
ATOM 3371 O O . THR A 1 435 ? 17.754 -2.093 -15.440 1.00 44.25 435 THR A O 1
ATOM 3374 N N . ARG A 1 436 ? 17.482 0.117 -15.425 1.00 50.25 436 ARG A N 1
ATOM 3375 C CA . ARG A 1 436 ? 18.715 0.289 -16.227 1.00 50.25 436 ARG A CA 1
ATOM 3376 C C . ARG A 1 436 ? 19.442 1.629 -15.973 1.00 50.25 436 ARG A C 1
ATOM 3378 O O . ARG A 1 436 ? 19.055 2.673 -16.478 1.00 50.25 436 ARG A O 1
ATOM 3385 N N . GLU A 1 437 ? 20.555 1.577 -15.236 1.00 66.38 437 GLU A N 1
ATOM 3386 C CA . GLU A 1 437 ? 21.562 2.652 -15.122 1.00 66.38 437 GLU A CA 1
ATOM 3387 C C . GLU A 1 437 ? 22.400 2.805 -16.416 1.00 66.38 437 GLU A C 1
ATOM 3389 O O . GLU A 1 437 ? 22.128 2.152 -17.431 1.00 66.38 437 GLU A O 1
ATOM 3394 N N . LEU A 1 438 ? 23.447 3.650 -16.386 1.00 73.19 438 LEU A N 1
ATOM 3395 C CA . LEU A 1 438 ? 24.543 3.569 -17.357 1.00 73.19 438 LEU A CA 1
ATOM 3396 C C . LEU A 1 438 ? 25.150 2.169 -17.307 1.00 73.19 438 LEU A C 1
ATOM 3398 O O . LEU A 1 438 ? 25.711 1.764 -16.293 1.00 73.19 438 LEU A O 1
ATOM 3402 N N . ARG A 1 439 ? 25.058 1.451 -18.419 1.00 82.12 439 ARG A N 1
ATOM 3403 C CA . ARG A 1 439 ? 25.570 0.087 -18.527 1.00 82.12 439 ARG A CA 1
ATOM 3404 C C . ARG A 1 439 ? 26.120 -0.184 -19.912 1.00 82.12 439 ARG A C 1
ATOM 3406 O O . ARG A 1 439 ? 25.744 0.485 -20.885 1.00 82.12 439 ARG A O 1
ATOM 3413 N N . LEU A 1 440 ? 26.951 -1.214 -20.004 1.00 87.06 440 LEU A N 1
ATOM 3414 C CA . LEU A 1 440 ? 27.289 -1.808 -21.286 1.00 87.06 440 LEU A CA 1
ATOM 3415 C C . LEU A 1 440 ? 26.025 -2.480 -21.840 1.00 87.06 440 LEU A C 1
ATOM 3417 O O . LEU A 1 440 ? 25.468 -3.387 -21.228 1.00 87.06 440 LEU A O 1
ATOM 3421 N N . TYR A 1 441 ? 25.509 -1.976 -22.958 1.00 80.31 441 TYR A N 1
ATOM 3422 C CA . TYR A 1 441 ? 24.328 -2.546 -23.605 1.00 80.31 441 TYR A CA 1
ATOM 3423 C C . TYR A 1 441 ? 24.705 -3.736 -24.475 1.00 80.31 441 TYR A C 1
ATOM 3425 O O . TYR A 1 441 ? 24.111 -4.802 -24.358 1.00 80.31 441 TYR A O 1
ATOM 3433 N N . GLU A 1 442 ? 25.715 -3.533 -25.309 1.00 83.19 442 GLU A N 1
ATOM 3434 C CA . GLU A 1 442 ? 26.371 -4.546 -26.121 1.00 83.19 442 GLU A CA 1
ATOM 3435 C C . GLU A 1 442 ? 27.778 -4.043 -26.455 1.00 83.19 442 GLU A C 1
ATOM 3437 O O . GLU A 1 442 ? 28.141 -2.906 -26.140 1.00 83.19 442 GLU A O 1
ATOM 3442 N N . PHE A 1 443 ? 28.582 -4.877 -27.094 1.00 87.25 443 PHE A N 1
ATOM 3443 C CA . PHE A 1 443 ? 29.840 -4.458 -27.689 1.00 87.25 443 PHE A CA 1
ATOM 3444 C C . PHE A 1 443 ? 29.984 -5.125 -29.049 1.00 87.25 443 PHE A C 1
ATOM 3446 O O . PHE A 1 443 ? 29.486 -6.231 -29.261 1.00 87.25 443 PHE A O 1
ATOM 3453 N N . ARG A 1 444 ? 30.672 -4.452 -29.967 1.00 85.56 444 ARG A N 1
ATOM 3454 C CA . ARG A 1 444 ? 31.037 -5.008 -31.268 1.00 85.56 444 ARG A CA 1
ATOM 3455 C C . ARG A 1 444 ? 32.542 -5.192 -31.352 1.00 85.56 444 ARG A C 1
ATOM 3457 O O . ARG A 1 444 ? 33.300 -4.401 -30.792 1.00 85.56 444 ARG A O 1
ATOM 3464 N N . ILE A 1 445 ? 32.949 -6.234 -32.059 1.00 85.88 445 ILE A N 1
ATOM 3465 C CA . ILE A 1 445 ? 34.332 -6.465 -32.458 1.00 85.88 445 ILE A CA 1
ATOM 3466 C C . ILE A 1 445 ? 34.399 -6.236 -33.962 1.00 85.88 445 ILE A C 1
ATOM 3468 O O . ILE A 1 445 ? 33.587 -6.786 -34.702 1.00 85.88 445 ILE A O 1
ATOM 3472 N N . ILE A 1 446 ? 35.339 -5.405 -34.399 1.00 87.12 446 ILE A N 1
ATOM 3473 C CA . ILE A 1 446 ? 35.728 -5.310 -35.804 1.00 87.12 446 ILE A CA 1
ATOM 3474 C C . ILE A 1 446 ? 37.106 -5.937 -35.911 1.00 87.12 446 ILE A C 1
ATOM 3476 O O . ILE A 1 446 ? 38.070 -5.389 -35.378 1.00 87.12 446 ILE A O 1
ATOM 3480 N N . ASP A 1 447 ? 37.166 -7.086 -36.564 1.00 86.94 447 ASP A N 1
ATOM 3481 C CA . ASP A 1 447 ? 38.410 -7.725 -36.959 1.00 86.94 447 ASP A CA 1
ATOM 3482 C C . ASP A 1 447 ? 39.085 -6.879 -38.056 1.00 86.94 447 ASP A C 1
ATOM 3484 O O . ASP A 1 447 ? 38.470 -6.563 -39.077 1.00 86.94 447 ASP A O 1
ATOM 3488 N N . LEU A 1 448 ? 40.312 -6.424 -37.788 1.00 88.75 448 LEU A N 1
ATOM 3489 C CA . LEU A 1 448 ? 41.128 -5.623 -38.707 1.00 88.75 448 LEU A CA 1
ATOM 3490 C C . LEU A 1 448 ? 42.246 -6.458 -39.356 1.00 88.75 448 LEU A C 1
ATOM 3492 O O . LEU A 1 448 ? 43.061 -5.896 -40.090 1.00 88.75 448 LEU A O 1
ATOM 3496 N N . GLY A 1 449 ? 42.314 -7.756 -39.049 1.00 84.94 449 GLY A N 1
ATOM 3497 C CA . GLY A 1 449 ? 43.210 -8.726 -39.657 1.00 84.94 449 GLY A CA 1
ATOM 3498 C C . GLY A 1 449 ? 42.633 -9.260 -40.963 1.00 84.94 449 GLY A C 1
ATOM 3499 O O . GLY A 1 449 ? 42.502 -8.524 -41.946 1.00 84.94 449 GLY A O 1
ATOM 3500 N N . ASN A 1 450 ? 42.323 -10.555 -40.989 1.00 82.00 450 ASN A N 1
ATOM 3501 C CA . ASN A 1 450 ? 41.824 -11.232 -42.184 1.00 82.00 450 ASN A CA 1
ATOM 3502 C C . ASN A 1 450 ? 40.302 -11.052 -42.419 1.00 8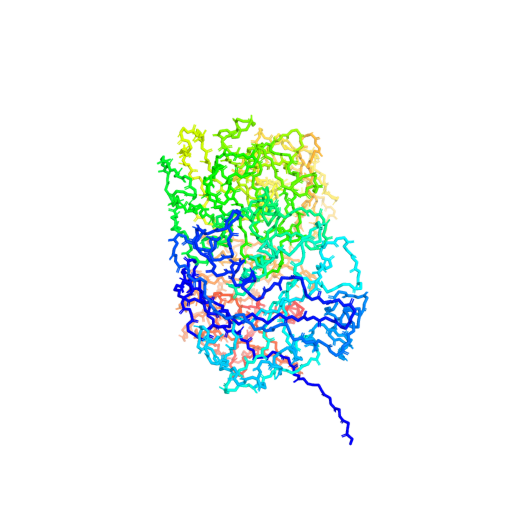2.00 450 ASN A C 1
ATOM 3504 O O . ASN A 1 450 ? 39.818 -11.339 -43.518 1.00 82.00 450 ASN A O 1
ATOM 3508 N N . GLY A 1 451 ? 39.562 -10.530 -41.432 1.00 77.00 451 GLY A N 1
ATOM 3509 C CA . GLY A 1 451 ? 38.139 -10.200 -41.538 1.00 77.00 451 GLY A CA 1
ATOM 3510 C C . GLY A 1 451 ? 37.197 -11.398 -41.395 1.00 77.00 451 GLY A C 1
ATOM 3511 O O . GLY A 1 451 ? 36.010 -11.278 -41.711 1.00 77.00 451 GLY A O 1
ATOM 3512 N N . ASP A 1 452 ? 37.688 -12.548 -40.937 1.00 73.19 452 ASP A N 1
ATOM 3513 C CA . ASP A 1 452 ? 36.905 -13.771 -40.778 1.00 73.19 452 ASP A CA 1
ATOM 3514 C C . ASP A 1 452 ? 36.169 -13.867 -39.432 1.00 73.19 452 ASP A C 1
ATOM 3516 O O . ASP A 1 452 ? 35.470 -14.851 -39.174 1.00 73.19 452 ASP A O 1
ATOM 3520 N N . SER A 1 453 ? 36.254 -12.803 -38.623 1.00 72.75 453 SER A N 1
ATOM 3521 C CA . SER A 1 453 ? 35.625 -12.664 -37.303 1.00 72.75 453 SER A CA 1
ATOM 3522 C C . SER A 1 453 ? 36.238 -13.547 -36.210 1.00 72.75 453 SER A C 1
ATOM 3524 O O . SER A 1 453 ? 35.692 -13.612 -35.103 1.00 72.75 453 SER A O 1
ATOM 3526 N N . VAL A 1 454 ? 37.381 -14.183 -36.469 1.00 77.44 454 VAL A N 1
ATOM 3527 C CA . VAL A 1 454 ? 38.198 -14.877 -35.473 1.00 77.44 454 VAL A CA 1
ATOM 3528 C C . VAL A 1 454 ? 39.418 -14.017 -35.171 1.00 77.44 454 VAL A C 1
ATOM 3530 O O . VAL A 1 454 ? 40.159 -13.658 -36.063 1.00 77.44 454 VAL A O 1
ATOM 3533 N N . LEU A 1 455 ? 39.640 -13.683 -33.898 1.00 85.88 455 LEU A N 1
ATOM 3534 C CA . LEU A 1 455 ? 40.767 -12.833 -33.500 1.00 85.88 455 LEU A CA 1
ATOM 3535 C C . LEU A 1 455 ? 42.042 -13.666 -33.348 1.00 85.88 455 LEU A C 1
ATOM 3537 O O . LEU A 1 455 ? 42.292 -14.184 -32.261 1.00 85.88 455 LEU A O 1
ATOM 3541 N N . GLU A 1 456 ? 42.837 -13.831 -34.396 1.00 86.00 456 GLU A N 1
ATOM 3542 C CA . GLU A 1 456 ? 44.007 -14.714 -34.396 1.00 86.00 456 GLU A CA 1
ATOM 3543 C C . GLU A 1 456 ? 45.272 -14.036 -33.808 1.00 86.00 456 GLU A C 1
ATOM 3545 O O . GLU A 1 456 ? 45.384 -12.804 -33.763 1.00 86.00 456 GLU A O 1
ATOM 3550 N N . PRO A 1 457 ? 46.252 -14.812 -33.294 1.00 88.00 457 PRO A N 1
ATOM 3551 C CA . PRO A 1 457 ? 47.530 -14.263 -32.844 1.00 88.00 457 PRO A CA 1
ATOM 3552 C C . PRO A 1 457 ? 48.214 -13.397 -33.911 1.00 88.00 457 PRO A C 1
ATOM 3554 O O . PRO A 1 457 ? 48.424 -13.834 -35.038 1.00 88.00 457 PRO A O 1
ATOM 3557 N N . GLY A 1 458 ? 48.602 -12.174 -33.539 1.00 86.25 458 GLY A N 1
ATOM 3558 C CA . GLY A 1 458 ? 49.233 -11.199 -34.435 1.00 86.25 458 GLY A CA 1
ATOM 3559 C C . GLY A 1 458 ? 48.268 -10.195 -35.074 1.00 86.25 458 GLY A C 1
ATOM 3560 O O . GLY A 1 458 ? 48.726 -9.140 -35.525 1.00 86.25 458 GLY A O 1
ATOM 3561 N N . GLU A 1 459 ? 46.960 -10.460 -35.055 1.00 90.62 459 GLU A N 1
ATOM 3562 C CA . GLU A 1 459 ? 45.952 -9.575 -35.640 1.00 90.62 459 GLU A CA 1
ATOM 3563 C C . GLU A 1 459 ? 45.609 -8.376 -34.748 1.00 90.62 459 GLU A C 1
ATOM 3565 O O . GLU A 1 459 ? 45.840 -8.353 -33.533 1.00 90.62 459 GLU A O 1
ATOM 3570 N N . GLU A 1 460 ? 45.037 -7.350 -35.373 1.00 91.88 460 GLU A N 1
ATOM 3571 C CA . GLU A 1 460 ? 44.470 -6.196 -34.687 1.00 91.88 460 GLU A CA 1
ATOM 3572 C C . GLU A 1 460 ? 42.951 -6.230 -34.758 1.00 91.88 460 GLU A C 1
ATOM 3574 O O . GLU A 1 460 ? 42.362 -6.696 -35.729 1.00 91.88 460 GLU A O 1
ATOM 3579 N N . PHE A 1 461 ? 42.303 -5.672 -33.743 1.00 92.00 461 PHE A N 1
ATOM 3580 C CA . PHE A 1 461 ? 40.859 -5.519 -33.740 1.00 92.00 461 PHE A CA 1
ATOM 3581 C C . PHE A 1 461 ? 40.421 -4.259 -33.008 1.00 92.00 461 PHE A C 1
ATOM 3583 O O . PHE A 1 461 ? 41.149 -3.671 -32.203 1.00 92.00 461 PHE A O 1
ATOM 3590 N N . LYS A 1 462 ? 39.189 -3.847 -33.288 1.00 93.25 462 LYS A N 1
ATOM 3591 C CA . LYS A 1 462 ? 38.525 -2.716 -32.646 1.00 93.25 462 LYS A CA 1
ATOM 3592 C C . LYS A 1 462 ? 37.394 -3.227 -31.761 1.00 93.25 462 LYS A C 1
ATOM 3594 O O . LYS A 1 462 ? 36.456 -3.849 -32.253 1.00 93.25 462 LYS A O 1
ATOM 3599 N N . LEU A 1 463 ? 37.456 -2.930 -30.468 1.00 93.06 463 LEU A N 1
ATOM 3600 C CA . LEU A 1 463 ? 36.354 -3.111 -29.529 1.00 93.06 463 LEU A CA 1
ATOM 3601 C C . LEU A 1 463 ? 35.523 -1.824 -29.473 1.00 93.06 463 LEU A C 1
ATOM 3603 O O . LEU A 1 463 ? 36.020 -0.766 -29.086 1.00 93.06 463 LEU A O 1
ATOM 3607 N N . LEU A 1 464 ? 34.243 -1.929 -29.822 1.00 92.94 464 LEU A N 1
ATOM 3608 C CA . LEU A 1 464 ? 33.265 -0.841 -29.826 1.00 92.94 464 LEU A CA 1
ATOM 3609 C C . LEU A 1 464 ? 32.186 -1.092 -28.764 1.00 92.94 464 LEU A C 1
ATOM 3611 O O . LEU A 1 464 ? 31.199 -1.778 -29.040 1.00 92.94 464 LEU A O 1
ATOM 3615 N N . PRO A 1 465 ? 32.344 -0.565 -27.539 1.00 93.12 465 PRO A N 1
ATOM 3616 C CA . PRO A 1 465 ? 31.287 -0.604 -26.540 1.00 93.12 465 PRO A CA 1
ATOM 3617 C C . PRO A 1 465 ? 30.094 0.256 -26.959 1.00 93.12 465 PRO A C 1
ATOM 3619 O O . PRO A 1 465 ? 30.254 1.424 -27.318 1.00 93.12 465 PRO A O 1
ATOM 3622 N N . VAL A 1 466 ? 28.887 -0.284 -26.826 1.00 91.44 466 VAL A N 1
ATOM 3623 C CA . VAL A 1 466 ? 27.647 0.488 -26.891 1.00 91.44 466 VAL A CA 1
ATOM 3624 C C . VAL A 1 466 ? 27.182 0.729 -25.468 1.00 91.44 466 VAL A C 1
ATOM 3626 O O . VAL A 1 466 ? 26.751 -0.180 -24.757 1.00 91.44 466 VAL A O 1
ATOM 3629 N N . VAL A 1 467 ? 27.268 1.979 -25.042 1.00 88.81 467 VAL A N 1
ATOM 3630 C CA . VAL A 1 467 ? 26.812 2.400 -23.723 1.00 88.81 467 VAL A CA 1
ATOM 3631 C C . VAL A 1 467 ? 25.370 2.830 -23.846 1.00 88.81 467 VAL A C 1
ATOM 3633 O O . VAL A 1 467 ? 25.007 3.637 -24.703 1.00 88.81 467 VAL A O 1
ATOM 3636 N N . SER A 1 468 ? 24.534 2.306 -22.964 1.00 81.12 468 SER A N 1
ATOM 3637 C CA . SER A 1 468 ? 23.149 2.725 -22.885 1.00 81.12 468 SER A CA 1
ATOM 3638 C C . SER A 1 468 ? 22.915 3.485 -21.599 1.00 81.12 468 SER A C 1
ATOM 3640 O O . SER A 1 468 ? 23.231 2.994 -20.519 1.00 81.12 468 SER A O 1
ATOM 3642 N N . ASN A 1 469 ? 22.284 4.648 -21.724 1.00 74.31 469 ASN A N 1
ATOM 3643 C CA . ASN A 1 469 ? 21.661 5.325 -20.606 1.00 74.31 469 ASN A CA 1
ATOM 3644 C C . ASN A 1 469 ? 20.165 5.041 -20.645 1.00 74.31 469 ASN A C 1
ATOM 3646 O O . ASN A 1 469 ? 19.477 5.444 -21.576 1.00 74.31 469 ASN A O 1
ATOM 3650 N N . GLN A 1 470 ? 19.657 4.331 -19.655 1.00 57.44 470 GLN A N 1
ATOM 3651 C CA . GLN A 1 470 ? 18.227 4.063 -19.512 1.00 57.44 470 GLN A CA 1
ATOM 3652 C C . GLN A 1 470 ? 17.684 4.665 -18.202 1.00 57.44 470 GLN A C 1
ATOM 3654 O O . GLN A 1 470 ? 16.520 4.469 -17.881 1.00 57.44 470 GLN A O 1
ATOM 3659 N N . GLY A 1 471 ? 18.526 5.430 -17.490 1.00 56.66 471 GLY A N 1
ATOM 3660 C CA . GLY A 1 471 ? 18.184 6.197 -16.298 1.00 56.66 471 GLY A CA 1
ATOM 3661 C C . GLY A 1 471 ? 17.997 7.676 -16.640 1.00 56.66 471 GLY A C 1
ATOM 3662 O O . GLY A 1 471 ? 17.498 8.025 -17.706 1.00 56.66 471 GLY A O 1
ATOM 3663 N N . VAL A 1 472 ? 18.403 8.585 -15.751 1.00 49.06 472 VAL A N 1
ATOM 3664 C CA . VAL A 1 472 ? 18.297 10.041 -15.977 1.00 49.06 472 VAL A CA 1
ATOM 3665 C C . VAL A 1 472 ? 19.386 10.569 -16.914 1.00 49.06 472 VAL A C 1
ATOM 3667 O O . VAL A 1 472 ? 20.413 9.931 -17.115 1.00 49.06 472 VAL A O 1
ATOM 3670 N N . LYS A 1 473 ? 19.202 11.768 -17.487 1.00 61.81 473 LYS A N 1
ATOM 3671 C CA . LYS A 1 473 ? 20.229 12.410 -18.325 1.00 61.81 473 LYS A CA 1
ATOM 3672 C C . LYS A 1 473 ? 21.536 12.546 -17.538 1.00 61.81 473 LYS A C 1
ATOM 3674 O O . LYS A 1 473 ? 21.566 13.237 -16.525 1.00 61.81 473 LYS A O 1
ATOM 3679 N N . VAL A 1 474 ? 22.616 11.967 -18.051 1.00 67.06 474 VAL A N 1
ATOM 3680 C CA . VAL A 1 474 ? 23.952 12.094 -17.461 1.00 67.06 474 VAL A CA 1
ATOM 3681 C C . VAL A 1 474 ? 24.793 13.096 -18.245 1.00 67.06 474 VAL A C 1
ATOM 3683 O O . VAL A 1 474 ? 24.554 13.359 -19.429 1.00 67.06 474 VAL A O 1
ATOM 3686 N N . GLY A 1 475 ? 25.777 13.683 -17.561 1.00 68.75 475 GLY A N 1
ATOM 3687 C CA . GLY A 1 475 ? 26.788 14.538 -18.178 1.00 68.75 475 GLY A CA 1
ATOM 3688 C C . GLY A 1 475 ? 27.703 13.767 -19.134 1.00 68.75 475 GLY A C 1
ATOM 3689 O O . GLY A 1 475 ? 27.362 12.701 -19.641 1.00 68.75 475 GLY A O 1
ATOM 3690 N N . LYS A 1 476 ? 28.893 14.311 -19.395 1.00 83.06 476 LYS A N 1
ATOM 3691 C CA . LYS A 1 476 ? 29.880 13.624 -20.235 1.00 83.06 476 LYS A CA 1
ATOM 3692 C C . LYS A 1 476 ? 30.332 12.322 -19.559 1.00 83.06 476 LYS A C 1
ATOM 3694 O O . LYS A 1 476 ? 30.577 12.298 -18.349 1.00 83.06 476 LYS A O 1
ATOM 3699 N N . VAL A 1 477 ? 30.455 11.266 -20.356 1.00 87.88 477 VAL A N 1
ATOM 3700 C CA . VAL A 1 477 ? 30.876 9.926 -19.924 1.00 87.88 477 VAL A CA 1
ATOM 3701 C C . VAL A 1 477 ? 32.244 9.610 -20.524 1.00 87.88 477 VAL A C 1
ATOM 3703 O O . VAL A 1 477 ? 32.575 10.051 -21.630 1.00 87.88 477 VAL A O 1
ATOM 3706 N N . LYS A 1 478 ? 33.061 8.888 -19.767 1.00 91.94 478 LYS A N 1
ATOM 3707 C CA . LYS A 1 478 ? 34.335 8.322 -20.199 1.00 91.94 478 LYS A CA 1
ATOM 3708 C C . LYS A 1 478 ? 34.328 6.817 -19.940 1.00 91.94 478 LYS A C 1
ATOM 3710 O O . LYS A 1 478 ? 33.658 6.340 -19.025 1.00 91.94 478 LYS A O 1
ATOM 3715 N N . LEU A 1 479 ? 35.054 6.096 -20.773 1.00 94.56 479 LEU A N 1
ATOM 3716 C CA . LEU A 1 479 ? 35.209 4.654 -20.730 1.00 94.56 479 LEU A CA 1
ATOM 3717 C C . LEU A 1 479 ? 36.680 4.347 -20.527 1.00 94.56 479 LEU A C 1
ATOM 3719 O O . LEU A 1 479 ? 37.484 4.829 -21.317 1.00 94.56 479 LEU A O 1
ATOM 3723 N N . ALA A 1 480 ? 37.024 3.555 -19.518 1.00 93.81 480 ALA A N 1
ATOM 3724 C CA . ALA A 1 480 ? 38.386 3.081 -19.312 1.00 93.81 480 ALA A CA 1
ATOM 3725 C C . ALA A 1 480 ? 38.437 1.559 -19.452 1.00 93.81 480 ALA A C 1
ATOM 3727 O O . ALA A 1 480 ? 37.663 0.850 -18.810 1.00 93.81 480 ALA A O 1
ATOM 3728 N N . LEU A 1 481 ? 39.335 1.063 -20.300 1.00 95.25 481 LEU A N 1
ATOM 3729 C CA . LEU A 1 481 ? 39.492 -0.363 -20.561 1.00 95.25 481 LEU A CA 1
ATOM 3730 C C . LEU A 1 481 ? 40.749 -0.885 -19.867 1.00 95.25 481 LEU A C 1
ATOM 3732 O O . LEU A 1 481 ? 41.859 -0.428 -20.133 1.00 95.25 481 LEU A O 1
ATOM 3736 N N . SER A 1 482 ? 40.573 -1.893 -19.020 1.00 92.75 482 SER A N 1
ATOM 3737 C CA . SER A 1 482 ? 41.653 -2.735 -18.521 1.00 92.75 482 SER A CA 1
ATOM 3738 C C . SER A 1 482 ? 41.606 -4.072 -19.250 1.00 92.75 482 SER A C 1
ATOM 3740 O O . SER A 1 482 ? 40.631 -4.821 -19.148 1.00 92.75 482 SER A O 1
ATOM 3742 N N . ALA A 1 483 ? 42.662 -4.353 -20.008 1.00 89.50 483 ALA A N 1
ATOM 3743 C CA . ALA A 1 483 ? 42.770 -5.527 -20.861 1.00 89.50 483 ALA A CA 1
ATOM 3744 C C . ALA A 1 483 ? 44.078 -6.281 -20.569 1.00 89.50 483 ALA A C 1
ATOM 3746 O O . ALA A 1 483 ? 45.056 -6.110 -21.294 1.00 89.50 483 ALA A O 1
ATOM 3747 N N . PRO A 1 484 ? 44.150 -7.083 -19.489 1.00 85.31 484 PRO A N 1
ATOM 3748 C CA . PRO A 1 484 ? 45.388 -7.749 -19.095 1.00 85.31 484 PRO A CA 1
ATOM 3749 C C . PRO A 1 484 ? 45.982 -8.600 -20.226 1.00 85.31 484 PRO A C 1
ATOM 3751 O O . PRO A 1 484 ? 45.371 -9.555 -20.699 1.00 85.31 484 PRO A O 1
ATOM 3754 N N . GLY A 1 485 ? 47.198 -8.256 -20.652 1.00 82.50 485 GLY A N 1
ATOM 3755 C CA . GLY A 1 485 ? 47.915 -8.963 -21.715 1.00 82.50 485 GLY A CA 1
ATOM 3756 C C . GLY A 1 485 ? 47.520 -8.582 -23.148 1.00 82.50 485 GLY A C 1
ATOM 3757 O O . GLY A 1 485 ? 48.123 -9.111 -24.075 1.00 82.50 485 GLY A O 1
ATOM 3758 N N . LEU A 1 486 ? 46.577 -7.656 -23.337 1.00 85.25 486 LEU A N 1
ATOM 3759 C CA . LEU A 1 486 ? 46.404 -6.925 -24.594 1.00 85.25 486 LEU A CA 1
ATOM 3760 C C . LEU A 1 486 ? 46.940 -5.501 -24.415 1.00 85.25 486 LEU A C 1
ATOM 3762 O O . LEU A 1 486 ? 46.878 -4.936 -23.323 1.00 85.25 486 LEU A O 1
ATOM 3766 N N . TRP A 1 487 ? 47.447 -4.902 -25.489 1.00 77.94 487 TRP A N 1
ATOM 3767 C CA . TRP A 1 487 ? 47.921 -3.516 -25.470 1.00 77.94 487 TRP A CA 1
ATOM 3768 C C . TRP A 1 487 ? 46.923 -2.626 -26.210 1.00 77.94 487 TRP A C 1
ATOM 3770 O O . TRP A 1 487 ? 46.973 -2.568 -27.440 1.00 77.94 487 TRP A O 1
ATOM 3780 N N . PRO A 1 488 ? 45.981 -1.974 -25.502 1.00 84.31 488 PRO A N 1
ATOM 3781 C CA . PRO A 1 488 ? 45.103 -1.009 -26.139 1.00 84.31 488 PRO A CA 1
ATOM 3782 C C . PRO A 1 488 ? 45.903 0.240 -26.527 1.00 84.31 488 PRO A C 1
ATOM 3784 O O . PRO A 1 488 ? 46.692 0.748 -25.732 1.00 84.31 488 PRO A O 1
ATOM 3787 N N . GLU A 1 489 ? 45.669 0.763 -27.730 1.00 85.56 489 GLU A N 1
ATOM 3788 C CA . GLU A 1 489 ? 46.300 2.003 -28.211 1.00 85.56 489 GLU A CA 1
ATOM 3789 C C . GLU A 1 489 ? 45.931 3.208 -27.324 1.00 85.56 489 GLU A C 1
ATOM 3791 O O . GLU A 1 489 ? 46.747 4.094 -27.076 1.00 85.56 489 GLU A O 1
ATOM 3796 N N . ALA A 1 490 ? 44.711 3.202 -26.778 1.00 86.38 490 ALA A N 1
ATOM 3797 C CA . ALA A 1 490 ? 44.236 4.156 -25.785 1.00 86.38 490 ALA A CA 1
ATOM 3798 C C . ALA A 1 490 ? 43.572 3.421 -24.616 1.00 86.38 490 ALA A C 1
ATOM 3800 O O . ALA A 1 490 ? 42.702 2.581 -24.822 1.00 86.38 490 ALA A O 1
ATOM 3801 N N . ALA A 1 491 ? 43.936 3.763 -23.379 1.00 85.56 491 ALA A N 1
ATOM 3802 C CA . ALA A 1 491 ? 43.319 3.179 -22.183 1.00 85.56 491 ALA A CA 1
ATOM 3803 C C . ALA A 1 491 ? 41.964 3.823 -21.820 1.00 85.56 491 ALA A C 1
ATOM 3805 O O . ALA A 1 491 ? 41.183 3.227 -21.082 1.00 85.56 491 ALA A O 1
ATOM 3806 N N . GLU A 1 492 ? 41.674 5.025 -22.337 1.00 92.38 492 GLU A N 1
ATOM 3807 C CA . GLU A 1 492 ? 40.441 5.780 -22.074 1.00 92.38 492 GLU A CA 1
ATOM 3808 C C . GLU A 1 492 ? 39.860 6.373 -23.366 1.00 92.38 492 GLU A C 1
ATOM 3810 O O . GLU A 1 492 ? 40.595 6.891 -24.206 1.00 92.38 492 GLU A O 1
ATOM 3815 N N . ILE A 1 493 ? 38.529 6.364 -23.491 1.00 92.31 493 ILE A N 1
ATOM 3816 C CA . ILE A 1 493 ? 37.774 7.037 -24.558 1.00 92.31 493 ILE A CA 1
ATOM 3817 C C . ILE A 1 493 ? 36.673 7.894 -23.945 1.00 92.31 493 ILE A C 1
ATOM 3819 O O . ILE A 1 493 ? 36.064 7.541 -22.936 1.00 92.31 493 ILE A O 1
ATOM 3823 N N . ARG A 1 494 ? 36.381 9.034 -24.571 1.00 91.38 494 ARG A N 1
ATOM 3824 C CA . ARG A 1 494 ? 35.346 9.972 -24.125 1.00 91.38 494 ARG A CA 1
ATOM 3825 C C . ARG A 1 494 ? 34.184 9.996 -25.101 1.00 91.38 494 ARG A C 1
ATOM 3827 O O . ARG A 1 494 ? 34.381 10.213 -26.291 1.00 91.38 494 ARG A O 1
ATOM 3834 N N . LEU A 1 495 ? 32.974 9.833 -24.574 1.00 89.00 495 LEU A N 1
ATOM 3835 C CA . LEU A 1 495 ? 31.756 9.877 -25.375 1.00 89.00 495 LEU A CA 1
ATOM 3836 C C . LEU A 1 495 ? 31.392 11.318 -25.755 1.00 89.00 495 LEU A C 1
ATOM 3838 O O . LEU A 1 495 ? 31.604 12.267 -24.989 1.00 89.00 495 LEU A O 1
ATOM 3842 N N . SER A 1 496 ? 30.838 11.483 -26.955 1.00 77.94 496 SER A N 1
ATOM 3843 C CA . SER A 1 496 ? 30.475 12.783 -27.514 1.00 77.94 496 SER A CA 1
ATOM 3844 C C . SER A 1 496 ? 29.173 13.310 -26.897 1.00 77.94 496 SER A C 1
ATOM 3846 O O . SER A 1 496 ? 28.062 12.979 -27.298 1.00 77.94 496 SER A O 1
ATOM 3848 N N . GLY A 1 497 ? 29.321 14.191 -25.906 1.00 74.69 497 GLY A N 1
ATOM 3849 C CA . GLY A 1 497 ? 28.205 14.918 -25.297 1.00 74.69 497 GLY A CA 1
ATOM 3850 C C . GLY A 1 497 ? 27.466 14.155 -24.186 1.00 74.69 497 GLY A C 1
ATOM 3851 O O . GLY A 1 497 ? 27.876 13.069 -23.780 1.00 74.69 497 GLY A O 1
ATOM 3852 N N . PRO A 1 498 ? 26.414 14.766 -23.612 1.00 74.44 498 PRO A N 1
ATOM 3853 C CA . PRO A 1 498 ? 25.615 14.145 -22.563 1.00 74.44 498 PRO A CA 1
ATOM 3854 C C . PRO A 1 498 ? 24.740 13.019 -23.123 1.00 74.44 498 PRO A C 1
ATOM 3856 O O . PRO A 1 498 ? 24.190 13.135 -24.218 1.00 74.44 498 PRO A O 1
ATOM 3859 N N . LEU A 1 499 ? 24.540 11.976 -22.324 1.00 73.56 499 LEU A N 1
ATOM 3860 C CA . LEU A 1 499 ? 23.694 10.831 -22.656 1.00 73.56 499 LEU A CA 1
ATOM 3861 C C . LEU A 1 499 ? 22.288 11.036 -22.079 1.00 73.56 499 LEU A C 1
ATOM 3863 O O . LEU A 1 499 ? 22.124 11.185 -20.866 1.00 73.56 499 LEU A O 1
ATOM 3867 N N . LYS A 1 500 ? 21.260 11.054 -22.931 1.00 70.94 500 LYS A N 1
ATOM 3868 C CA . LYS A 1 500 ? 19.848 11.189 -22.529 1.00 70.94 500 LYS A CA 1
ATOM 3869 C C . LYS A 1 500 ? 19.250 9.843 -22.075 1.00 70.94 500 LYS A C 1
ATOM 3871 O O . LYS A 1 500 ? 19.755 8.804 -22.490 1.00 70.94 500 LYS A O 1
ATOM 3876 N N . PRO A 1 501 ? 18.158 9.851 -21.288 1.00 61.94 501 PRO A N 1
ATOM 3877 C CA . PRO A 1 501 ? 17.381 8.645 -21.000 1.00 61.94 501 PRO A CA 1
ATOM 3878 C C . PRO A 1 501 ? 16.967 7.915 -22.283 1.00 61.94 501 PRO A C 1
ATOM 3880 O O . PRO A 1 501 ? 16.577 8.556 -23.261 1.00 61.94 501 PRO A O 1
ATOM 3883 N N . GLY A 1 502 ? 17.073 6.590 -22.286 1.00 57.12 502 GLY A N 1
ATOM 3884 C CA . GLY A 1 502 ? 16.790 5.720 -23.430 1.00 57.12 502 GLY A CA 1
ATOM 3885 C C . GLY A 1 502 ? 17.848 5.749 -24.544 1.00 57.12 502 GLY A C 1
ATOM 3886 O O . GLY A 1 502 ? 17.776 4.937 -25.468 1.00 57.12 502 GLY A O 1
ATOM 3887 N N . GLN A 1 503 ? 18.832 6.652 -24.480 1.00 76.56 503 GLN A N 1
ATOM 3888 C CA . GLN A 1 503 ? 19.833 6.816 -25.529 1.00 76.56 503 GLN A CA 1
ATOM 3889 C C . GLN A 1 503 ? 20.892 5.715 -25.453 1.00 76.56 503 GLN A C 1
ATOM 3891 O O . GLN A 1 503 ? 21.454 5.431 -24.393 1.00 76.56 503 GLN A O 1
ATOM 3896 N N . ARG A 1 504 ? 21.207 5.143 -26.615 1.00 84.69 504 ARG A N 1
ATOM 3897 C CA . ARG A 1 504 ? 22.370 4.279 -26.824 1.00 84.69 504 ARG A CA 1
ATOM 3898 C C . ARG A 1 504 ? 23.394 5.056 -27.624 1.00 84.69 504 ARG A C 1
ATOM 3900 O O . ARG A 1 504 ? 23.034 5.727 -28.591 1.00 84.69 504 ARG A O 1
ATOM 3907 N N . ILE A 1 505 ? 24.643 4.992 -27.199 1.00 88.38 505 ILE A N 1
ATOM 3908 C CA . ILE A 1 505 ? 25.750 5.583 -27.929 1.00 88.38 505 ILE A CA 1
ATOM 3909 C C . ILE A 1 505 ? 26.838 4.540 -28.084 1.00 88.38 505 ILE A C 1
ATOM 3911 O O . ILE A 1 505 ? 27.276 3.913 -27.121 1.00 88.38 505 ILE A O 1
ATOM 3915 N N . GLU A 1 506 ? 27.250 4.349 -29.322 1.00 91.19 506 GLU A N 1
ATOM 3916 C CA . GLU A 1 506 ? 28.444 3.591 -29.620 1.00 91.19 506 GLU A CA 1
ATOM 3917 C C . GLU A 1 506 ? 29.672 4.467 -29.382 1.00 91.19 506 GLU A C 1
ATOM 3919 O O . GLU A 1 506 ? 29.709 5.639 -29.767 1.00 91.19 506 GLU A O 1
ATOM 3924 N N . ALA A 1 507 ? 30.664 3.911 -28.699 1.00 89.75 507 ALA A N 1
ATOM 3925 C CA . ALA A 1 507 ? 31.891 4.611 -28.384 1.00 89.75 507 ALA A CA 1
ATOM 3926 C C . ALA A 1 507 ? 32.813 4.649 -29.607 1.00 89.75 507 ALA A C 1
ATOM 3928 O O . ALA A 1 507 ? 33.639 3.763 -29.778 1.00 89.75 507 ALA A O 1
ATOM 3929 N N . GLU A 1 508 ? 32.712 5.688 -30.433 1.00 87.75 508 GLU A N 1
ATOM 3930 C CA . GLU A 1 508 ? 33.666 5.959 -31.517 1.00 87.75 508 GLU A CA 1
ATOM 3931 C C . GLU A 1 508 ? 34.813 6.872 -31.020 1.00 87.75 508 GLU A C 1
ATOM 3933 O O . GLU A 1 508 ? 34.537 7.861 -30.334 1.00 87.75 508 GLU A O 1
ATOM 3938 N N . PRO A 1 509 ? 36.097 6.572 -31.319 1.00 88.44 509 PRO A N 1
ATOM 3939 C CA . PRO A 1 509 ? 36.585 5.592 -32.287 1.00 88.44 509 PRO A CA 1
ATOM 3940 C C . PRO A 1 509 ? 36.865 4.194 -31.704 1.00 88.44 509 PRO A C 1
ATOM 3942 O O . PRO A 1 509 ? 37.656 3.471 -32.287 1.00 88.44 509 PRO A O 1
ATOM 3945 N N . GLY A 1 510 ? 36.285 3.780 -30.577 1.00 91.56 510 GLY A N 1
ATOM 3946 C CA . GLY A 1 510 ? 36.514 2.453 -29.984 1.00 91.56 510 GLY A CA 1
ATOM 3947 C C . GLY A 1 510 ? 37.943 2.205 -29.490 1.00 91.56 510 GLY A C 1
ATOM 3948 O O . GLY A 1 510 ? 38.850 3.013 -29.680 1.00 91.56 510 GLY A O 1
ATOM 3949 N N . PHE A 1 511 ? 38.142 1.081 -28.806 1.00 94.81 511 PHE A N 1
ATOM 3950 C CA . PHE A 1 511 ? 39.456 0.653 -28.335 1.00 94.81 511 PHE A CA 1
ATOM 3951 C C . PHE A 1 511 ? 40.109 -0.204 -29.416 1.00 94.81 511 PHE A C 1
ATOM 3953 O O . PHE A 1 511 ? 39.585 -1.265 -29.744 1.00 94.81 511 PHE A O 1
ATOM 3960 N N . ARG A 1 512 ? 41.243 0.232 -29.970 1.00 94.44 512 ARG A N 1
ATOM 3961 C CA . ARG A 1 512 ? 42.057 -0.595 -30.871 1.00 94.44 512 ARG A CA 1
ATOM 3962 C C . ARG A 1 512 ? 43.036 -1.427 -30.048 1.00 94.44 512 ARG A C 1
ATOM 3964 O O . ARG A 1 512 ? 43.746 -0.868 -29.212 1.00 94.44 512 ARG A O 1
ATOM 3971 N N . LEU A 1 513 ? 43.051 -2.740 -30.255 1.00 93.12 513 LEU A N 1
ATOM 3972 C CA . LEU A 1 513 ? 43.907 -3.687 -29.539 1.00 93.12 513 LEU A CA 1
ATOM 3973 C C . LEU A 1 513 ? 44.631 -4.600 -30.531 1.00 93.12 513 LEU A C 1
ATOM 3975 O O . LEU A 1 513 ? 44.087 -4.932 -31.583 1.00 93.12 513 LEU A O 1
ATOM 3979 N N . LYS A 1 514 ? 45.838 -5.039 -30.163 1.00 90.44 514 LYS A N 1
ATOM 3980 C CA . LYS A 1 514 ? 46.607 -6.047 -30.901 1.00 90.44 514 LYS A CA 1
ATOM 3981 C C . LYS A 1 514 ? 46.707 -7.344 -30.106 1.00 90.44 514 LYS A C 1
ATOM 3983 O O . LYS A 1 514 ? 47.032 -7.314 -28.915 1.00 90.44 514 LYS A O 1
ATOM 3988 N N . VAL A 1 515 ? 46.459 -8.468 -30.771 1.00 89.75 515 VAL A N 1
ATOM 3989 C CA . VAL A 1 515 ? 46.646 -9.803 -30.206 1.00 89.75 515 VAL A CA 1
ATOM 3990 C C . VAL A 1 515 ? 48.138 -10.167 -30.234 1.00 89.75 515 VAL A C 1
ATOM 3992 O O . VAL A 1 515 ? 48.764 -10.091 -31.293 1.00 89.75 515 VAL A O 1
ATOM 3995 N N . PRO A 1 516 ? 48.746 -10.579 -29.107 1.00 88.25 516 PRO A N 1
ATOM 3996 C CA . PRO A 1 516 ? 50.145 -10.998 -29.088 1.00 88.25 516 PRO A CA 1
ATOM 3997 C C . PRO A 1 516 ? 50.368 -12.279 -29.905 1.00 88.25 516 PRO A C 1
ATOM 3999 O O . PRO A 1 516 ? 49.644 -13.255 -29.732 1.00 88.25 516 PRO A O 1
ATOM 4002 N N . GLU A 1 517 ? 51.423 -12.315 -30.721 1.00 87.62 517 GLU A N 1
ATOM 4003 C CA . GLU A 1 517 ? 51.801 -13.499 -31.521 1.00 87.62 517 GLU A CA 1
ATOM 4004 C C . GLU A 1 517 ? 52.123 -14.734 -30.662 1.00 87.62 517 GLU A C 1
ATOM 4006 O O . GLU A 1 517 ? 52.021 -15.865 -31.118 1.00 87.62 517 GLU A O 1
ATOM 4011 N N . SER A 1 518 ? 52.507 -14.529 -29.400 1.00 83.75 518 SER A N 1
ATOM 4012 C CA . SER A 1 518 ? 52.886 -15.594 -28.466 1.00 83.75 518 SER A CA 1
ATOM 4013 C C . SER A 1 518 ? 51.706 -16.305 -27.796 1.00 83.75 518 SER A C 1
ATOM 4015 O O . SER A 1 518 ? 51.918 -17.170 -26.943 1.00 83.75 518 SER A O 1
ATOM 4017 N N . TRP A 1 519 ? 50.465 -15.914 -28.096 1.00 82.62 519 TRP A N 1
ATOM 4018 C CA . TRP A 1 519 ? 49.279 -16.506 -27.479 1.00 82.62 519 TRP A CA 1
ATOM 4019 C C . TRP A 1 519 ? 48.894 -17.837 -28.139 1.00 82.62 519 TRP A C 1
ATOM 4021 O O . TRP A 1 519 ? 49.148 -18.030 -29.325 1.00 82.62 519 TRP A O 1
ATOM 4031 N N . PRO A 1 520 ? 48.312 -18.780 -27.371 1.00 72.81 520 PRO A N 1
ATOM 4032 C CA . PRO A 1 520 ? 47.936 -20.091 -27.894 1.00 72.81 520 PRO A CA 1
ATOM 4033 C C . PRO A 1 520 ? 46.825 -19.979 -28.945 1.00 72.81 520 PRO A C 1
ATOM 4035 O O . PRO A 1 520 ? 46.113 -18.977 -28.994 1.00 72.81 520 PRO A O 1
ATOM 4038 N N . GLU A 1 521 ? 46.629 -21.054 -29.715 1.00 68.62 521 GLU A N 1
ATOM 4039 C CA . GLU A 1 521 ? 45.626 -21.123 -30.787 1.00 68.62 521 GLU A CA 1
ATOM 4040 C C . GLU A 1 521 ? 44.199 -20.798 -30.334 1.00 68.62 521 GLU A C 1
ATOM 4042 O O . GLU A 1 521 ? 43.421 -20.370 -31.171 1.00 68.62 521 GLU A O 1
ATOM 4047 N N . ALA A 1 522 ? 43.842 -20.959 -29.051 1.00 81.44 522 ALA A N 1
ATOM 4048 C CA . ALA A 1 522 ? 42.588 -20.459 -28.485 1.00 81.44 522 ALA A CA 1
ATOM 4049 C C . ALA A 1 522 ? 42.728 -20.108 -26.991 1.00 81.44 522 ALA A C 1
ATOM 4051 O O . ALA A 1 522 ? 43.293 -20.873 -26.206 1.00 81.44 522 ALA A O 1
ATOM 4052 N N . LYS A 1 523 ? 42.175 -18.966 -26.570 1.00 82.38 523 LYS A N 1
ATOM 4053 C CA . LYS A 1 523 ? 42.201 -18.471 -25.186 1.00 82.38 523 LYS A CA 1
ATOM 4054 C C . LYS A 1 523 ? 40.990 -17.592 -24.888 1.00 82.38 523 LYS A C 1
ATOM 4056 O O . LYS A 1 523 ? 40.679 -16.684 -25.650 1.00 82.38 523 LYS A O 1
ATOM 4061 N N . GLN A 1 524 ? 40.352 -17.798 -23.737 1.00 83.94 524 GLN A N 1
ATOM 4062 C CA . GLN A 1 524 ? 39.344 -16.870 -23.223 1.00 83.94 524 GLN A CA 1
ATOM 4063 C C . GLN A 1 524 ? 40.000 -15.777 -22.376 1.00 83.94 524 GLN A C 1
ATOM 4065 O O . GLN A 1 524 ? 40.930 -16.038 -21.608 1.00 83.94 524 GLN A O 1
ATOM 4070 N N . LEU A 1 525 ? 39.502 -14.554 -22.515 1.00 86.44 525 LEU A N 1
ATOM 4071 C CA . LEU A 1 525 ? 40.011 -13.371 -21.850 1.00 86.44 525 LEU A CA 1
ATOM 4072 C C . LEU A 1 525 ? 38.860 -12.537 -21.281 1.00 86.44 525 LEU A C 1
ATOM 4074 O O . LEU A 1 525 ? 37.950 -12.147 -22.010 1.00 86.44 525 LEU A O 1
ATOM 4078 N N . THR A 1 526 ? 38.959 -12.197 -19.999 1.00 88.38 526 THR A N 1
ATOM 4079 C CA . THR A 1 526 ? 38.083 -11.217 -19.352 1.00 88.38 526 THR A CA 1
ATOM 4080 C C . THR A 1 526 ? 38.730 -9.837 -19.421 1.00 88.38 526 THR A C 1
ATOM 4082 O O . THR A 1 526 ? 39.807 -9.615 -18.864 1.00 88.38 526 THR A O 1
ATOM 4085 N N . LEU A 1 527 ? 38.066 -8.894 -20.081 1.00 91.94 527 LEU A N 1
ATOM 4086 C CA . LEU A 1 527 ? 38.385 -7.471 -20.018 1.00 91.94 527 LEU A CA 1
ATOM 4087 C C . LEU A 1 527 ? 37.474 -6.780 -19.005 1.00 91.94 527 LEU A C 1
ATOM 4089 O O . LEU A 1 527 ? 36.334 -7.198 -18.791 1.00 91.94 527 LEU A O 1
ATOM 4093 N N . HIS A 1 528 ? 37.954 -5.681 -18.435 1.00 93.44 528 HIS A N 1
ATOM 4094 C CA . HIS A 1 528 ? 37.176 -4.838 -17.535 1.00 93.44 528 HIS A CA 1
ATOM 4095 C C . HIS A 1 528 ? 36.981 -3.457 -18.155 1.00 93.44 528 HIS A C 1
ATOM 4097 O O . HIS A 1 528 ? 37.955 -2.774 -18.472 1.00 93.44 528 HIS A O 1
ATOM 4103 N N . LEU A 1 529 ? 35.727 -3.045 -18.315 1.00 95.06 529 LEU A N 1
ATOM 4104 C CA . LEU A 1 529 ? 35.347 -1.736 -18.828 1.00 95.06 529 LEU A CA 1
ATOM 4105 C C . LEU A 1 529 ? 34.740 -0.907 -17.694 1.00 95.06 529 LEU A C 1
ATOM 4107 O O . LEU A 1 529 ? 33.629 -1.186 -17.250 1.00 95.06 529 LEU A O 1
ATOM 4111 N N . ALA A 1 530 ? 35.437 0.136 -17.255 1.00 92.81 530 ALA A N 1
ATOM 4112 C CA . ALA A 1 530 ? 34.882 1.115 -16.331 1.00 92.81 530 ALA A CA 1
ATOM 4113 C C . ALA A 1 530 ? 34.106 2.187 -17.110 1.00 92.81 530 ALA A C 1
ATOM 4115 O O . ALA A 1 530 ? 34.664 2.881 -17.963 1.00 92.81 530 ALA A O 1
ATOM 4116 N N . ILE A 1 531 ? 32.819 2.328 -16.806 1.00 92.38 531 ILE A N 1
ATOM 4117 C CA . ILE A 1 531 ? 31.927 3.370 -17.310 1.00 92.38 531 ILE A CA 1
ATOM 4118 C C . ILE A 1 531 ? 31.822 4.444 -16.233 1.00 92.38 531 ILE A C 1
ATOM 4120 O O . ILE A 1 531 ? 31.231 4.220 -15.177 1.00 92.38 531 ILE A O 1
ATOM 4124 N N . GLU A 1 532 ? 32.394 5.615 -16.494 1.00 86.69 532 GLU A N 1
ATOM 4125 C CA . GLU A 1 532 ? 32.518 6.683 -15.504 1.00 86.69 532 GLU A CA 1
ATOM 4126 C C . GLU A 1 532 ? 31.932 7.998 -16.016 1.00 86.69 532 GLU A C 1
ATOM 4128 O O . GLU A 1 532 ? 32.095 8.386 -17.176 1.00 86.69 532 GLU A O 1
ATOM 4133 N N . THR A 1 533 ? 31.286 8.750 -15.130 1.00 81.88 533 THR A N 1
ATOM 4134 C CA . THR A 1 533 ? 30.992 10.160 -15.417 1.00 81.88 533 THR A CA 1
ATOM 4135 C C . THR A 1 533 ? 32.254 10.996 -15.224 1.00 81.88 533 THR A C 1
ATOM 4137 O O . THR A 1 533 ? 33.087 10.699 -14.371 1.00 81.88 533 THR A O 1
ATOM 4140 N N . TRP A 1 534 ? 32.417 12.073 -15.996 1.00 72.31 534 TRP A N 1
ATOM 4141 C CA . TRP A 1 534 ? 33.633 12.901 -15.924 1.00 72.31 534 TRP A CA 1
ATOM 4142 C C . TRP A 1 534 ? 33.885 13.518 -14.544 1.00 72.31 534 TRP A C 1
ATOM 4144 O O . TRP A 1 534 ? 35.031 13.774 -14.197 1.00 72.31 534 TRP A O 1
ATOM 4154 N N . LEU A 1 535 ? 32.822 13.762 -13.775 1.00 63.66 535 LEU A N 1
ATOM 4155 C CA . LEU A 1 535 ? 32.909 14.325 -12.428 1.00 63.66 535 LEU A CA 1
ATOM 4156 C C . LEU A 1 535 ? 33.234 13.269 -11.358 1.00 63.66 535 LEU A C 1
ATOM 4158 O O . LEU A 1 535 ? 33.386 13.627 -10.201 1.00 63.66 535 LEU A O 1
ATOM 4162 N N . GLY A 1 536 ? 33.332 11.984 -11.723 1.00 63.53 536 GLY A N 1
ATOM 4163 C CA . GLY A 1 536 ? 33.655 10.895 -10.793 1.00 63.53 536 GLY A CA 1
ATOM 4164 C C . GLY A 1 536 ? 32.498 10.457 -9.890 1.00 63.53 536 GLY A C 1
ATOM 4165 O O . GLY A 1 536 ? 32.652 9.525 -9.112 1.00 63.53 536 GLY A O 1
ATOM 4166 N N . ASN A 1 537 ? 31.322 11.071 -10.024 1.00 59.56 537 ASN A N 1
ATOM 4167 C CA . ASN A 1 537 ? 30.157 10.808 -9.169 1.00 59.56 537 ASN A CA 1
ATOM 4168 C C . ASN A 1 537 ? 29.468 9.463 -9.459 1.00 59.56 537 ASN A C 1
ATOM 4170 O O . ASN A 1 537 ? 28.559 9.065 -8.740 1.00 59.56 537 ASN A O 1
ATOM 4174 N N . PHE A 1 538 ? 29.858 8.786 -10.539 1.00 72.62 538 PHE A N 1
ATOM 4175 C CA . PHE A 1 538 ? 29.357 7.469 -10.915 1.00 72.62 538 PHE A CA 1
ATOM 4176 C C . PHE A 1 538 ? 30.467 6.700 -11.615 1.00 72.62 538 PHE A C 1
ATOM 4178 O O . PHE A 1 538 ? 31.112 7.245 -12.522 1.00 72.62 538 PHE A O 1
ATOM 4185 N N . ARG A 1 539 ? 30.623 5.437 -11.221 1.00 82.81 539 ARG A N 1
ATOM 4186 C CA . ARG A 1 539 ? 31.499 4.448 -11.838 1.00 82.81 539 ARG A CA 1
ATOM 4187 C C . ARG A 1 539 ? 30.806 3.091 -11.813 1.00 82.81 539 ARG A C 1
ATOM 4189 O O . ARG A 1 539 ? 30.350 2.657 -10.758 1.00 82.81 539 ARG A O 1
ATOM 4196 N N . LYS A 1 540 ? 30.784 2.413 -12.956 1.00 83.75 540 LYS A N 1
ATOM 4197 C CA . LYS A 1 540 ? 30.349 1.022 -13.085 1.00 83.75 540 LYS A CA 1
ATOM 4198 C C . LYS A 1 540 ? 31.422 0.221 -13.799 1.00 83.75 540 LYS A C 1
ATOM 4200 O O . LYS A 1 540 ? 31.814 0.590 -14.900 1.00 83.75 540 LYS A O 1
ATOM 4205 N N . ASP A 1 541 ? 31.875 -0.867 -13.194 1.00 89.19 541 ASP A N 1
ATOM 4206 C CA . ASP A 1 541 ? 32.814 -1.792 -13.822 1.00 89.19 541 ASP A CA 1
ATOM 4207 C C . ASP A 1 541 ? 32.035 -2.957 -14.459 1.00 89.19 541 ASP A C 1
ATOM 4209 O O . ASP A 1 541 ? 31.332 -3.704 -13.777 1.00 89.19 541 ASP A O 1
ATOM 4213 N N . GLU A 1 542 ? 32.152 -3.090 -15.777 1.00 89.62 542 GLU A N 1
ATOM 4214 C CA . GLU A 1 542 ? 31.528 -4.130 -16.597 1.00 89.62 542 GLU A CA 1
ATOM 4215 C C . GLU A 1 542 ? 32.580 -5.140 -17.065 1.00 89.62 542 GLU A C 1
ATOM 4217 O O . GLU A 1 542 ? 33.744 -4.792 -17.283 1.00 89.62 542 GLU A O 1
ATOM 4222 N N . LYS A 1 543 ? 32.176 -6.401 -17.238 1.00 88.31 543 LYS A N 1
ATOM 4223 C CA . LYS A 1 543 ? 33.051 -7.460 -17.760 1.00 88.31 543 LYS A CA 1
ATOM 4224 C C . LYS A 1 543 ? 32.759 -7.713 -19.233 1.00 88.31 543 LYS A C 1
ATOM 4226 O O . LYS A 1 543 ? 31.600 -7.821 -19.625 1.00 88.31 543 LYS A O 1
ATOM 4231 N N . ILE A 1 544 ? 33.811 -7.857 -20.032 1.00 88.62 544 ILE A N 1
ATOM 4232 C CA . ILE A 1 544 ? 33.726 -8.247 -21.442 1.00 88.62 544 ILE A CA 1
ATOM 4233 C C . ILE A 1 544 ? 34.513 -9.539 -21.614 1.00 88.62 544 ILE A C 1
ATOM 4235 O O . ILE A 1 544 ? 35.724 -9.564 -21.428 1.00 88.62 544 ILE A O 1
ATOM 4239 N N . GLU A 1 545 ? 33.817 -10.610 -21.972 1.00 84.12 545 GLU A N 1
ATOM 4240 C CA . GLU A 1 545 ? 34.415 -11.925 -22.204 1.00 84.12 545 GLU A CA 1
ATOM 4241 C C . GLU A 1 545 ? 34.679 -12.118 -23.699 1.00 84.12 545 GLU A C 1
ATOM 4243 O O . GLU A 1 545 ? 33.728 -12.241 -24.480 1.00 84.12 545 GLU A O 1
ATOM 4248 N N . LEU A 1 546 ? 35.956 -12.169 -24.082 1.00 84.12 546 LEU A N 1
ATOM 4249 C CA . LEU A 1 546 ? 36.414 -12.406 -25.451 1.00 84.12 546 LEU A CA 1
ATOM 4250 C C . LEU A 1 546 ? 37.076 -13.774 -25.586 1.00 84.12 546 LEU A C 1
ATOM 4252 O O . LEU A 1 546 ? 37.708 -14.272 -24.657 1.00 84.12 546 LEU A O 1
ATOM 4256 N N . VAL A 1 547 ? 36.974 -14.350 -26.779 1.00 83.31 547 VAL A N 1
ATOM 4257 C CA . VAL A 1 547 ? 37.768 -15.507 -27.189 1.00 83.31 547 VAL A CA 1
ATOM 4258 C C . VAL A 1 547 ? 38.740 -15.036 -28.257 1.00 83.31 547 VAL A C 1
ATOM 4260 O O . VAL A 1 547 ? 38.329 -14.448 -29.252 1.00 83.31 547 VAL A O 1
ATOM 4263 N N . ILE A 1 548 ? 40.022 -15.267 -28.004 1.00 83.12 548 ILE A N 1
ATOM 4264 C CA . ILE A 1 548 ? 41.121 -15.026 -28.929 1.00 83.12 548 ILE A CA 1
ATOM 4265 C C . ILE A 1 548 ? 41.563 -16.370 -29.490 1.00 83.12 548 ILE A C 1
ATOM 4267 O O . ILE A 1 548 ? 41.643 -17.347 -28.747 1.00 83.12 548 ILE A O 1
ATOM 4271 N N . GLY A 1 549 ? 41.865 -16.402 -30.778 1.00 78.62 549 GLY A N 1
ATOM 4272 C CA . GLY A 1 549 ? 42.230 -17.586 -31.526 1.00 78.62 549 GLY A CA 1
ATOM 4273 C C . GLY A 1 549 ? 41.016 -18.423 -31.935 1.00 78.62 549 GLY A C 1
ATOM 4274 O O . GLY A 1 549 ? 39.865 -18.049 -31.698 1.00 78.62 549 GLY A O 1
ATOM 4275 N N . ARG A 1 550 ? 41.273 -19.563 -32.574 1.00 76.31 550 ARG A N 1
ATOM 4276 C CA . ARG A 1 550 ? 40.277 -20.452 -33.169 1.00 76.31 550 ARG A CA 1
ATOM 4277 C C . ARG A 1 550 ? 39.906 -21.592 -32.209 1.00 76.31 550 ARG A C 1
ATOM 4279 O O . ARG A 1 550 ? 40.631 -22.583 -32.126 1.00 76.31 550 ARG A O 1
ATOM 4286 N N . PRO A 1 551 ? 38.777 -21.506 -31.480 1.00 84.50 551 PRO A N 1
ATOM 4287 C CA . PRO A 1 551 ? 38.296 -22.632 -30.688 1.00 84.50 551 PRO A CA 1
ATOM 4288 C C . PRO A 1 551 ? 37.812 -23.768 -31.598 1.00 84.50 551 PRO A C 1
ATOM 4290 O O . PRO A 1 551 ? 37.375 -23.539 -32.721 1.00 84.50 551 PRO A O 1
ATOM 4293 N N . GLU A 1 552 ? 37.807 -25.001 -31.092 1.00 87.94 552 GLU A N 1
ATOM 4294 C CA . GLU A 1 552 ? 37.310 -26.153 -31.860 1.00 87.94 552 GLU A CA 1
ATOM 4295 C C . GLU A 1 552 ? 35.775 -26.177 -32.011 1.00 87.94 552 GLU A C 1
ATOM 4297 O O . GLU A 1 552 ? 35.245 -26.927 -32.836 1.00 87.94 552 GLU A O 1
ATOM 4302 N N . ILE A 1 553 ? 35.069 -25.379 -31.201 1.00 90.81 553 ILE A N 1
ATOM 4303 C CA . ILE A 1 553 ? 33.609 -25.362 -31.071 1.00 90.81 553 ILE A CA 1
ATOM 4304 C C . ILE A 1 553 ? 33.065 -24.009 -31.534 1.00 90.81 553 ILE A C 1
ATOM 4306 O O . ILE A 1 553 ? 33.538 -22.964 -31.080 1.00 90.81 553 ILE A O 1
ATOM 4310 N N . VAL A 1 554 ? 32.012 -24.027 -32.349 1.00 90.12 554 VAL A N 1
ATOM 4311 C CA . VAL A 1 554 ? 31.165 -22.857 -32.618 1.00 90.12 554 VAL A CA 1
ATOM 4312 C C . VAL A 1 554 ? 29.766 -23.071 -32.049 1.00 90.12 554 VAL A C 1
ATOM 4314 O O . VAL A 1 554 ? 29.167 -24.130 -32.217 1.00 90.12 554 VAL A O 1
ATOM 4317 N N . LEU A 1 555 ? 29.259 -22.058 -31.355 1.00 89.81 555 LEU A N 1
ATOM 4318 C CA . LEU A 1 555 ? 27.895 -21.962 -30.860 1.00 89.81 555 LEU A CA 1
ATOM 4319 C C . LEU A 1 555 ? 27.102 -21.048 -31.795 1.00 89.81 555 LEU A C 1
ATOM 4321 O O . LEU A 1 555 ? 27.298 -19.832 -31.782 1.00 89.81 555 LEU A O 1
ATOM 4325 N N . VAL A 1 556 ? 26.218 -21.634 -32.591 1.00 89.12 556 VAL A N 1
ATOM 4326 C CA . VAL A 1 556 ? 25.328 -20.921 -33.505 1.00 89.12 556 VAL A CA 1
ATOM 4327 C C . VAL A 1 556 ? 23.992 -20.684 -32.809 1.00 89.12 556 VAL A C 1
ATOM 4329 O O . VAL A 1 556 ? 23.349 -21.624 -32.345 1.00 89.12 556 VAL A O 1
ATOM 4332 N N . VAL A 1 557 ? 23.589 -19.421 -32.713 1.00 83.81 557 VAL A N 1
ATOM 4333 C CA . VAL A 1 557 ? 22.328 -18.992 -32.103 1.00 83.81 557 VAL A CA 1
ATOM 4334 C C . VAL A 1 557 ? 21.403 -18.537 -33.219 1.00 83.81 557 VAL A C 1
ATOM 4336 O O . VAL A 1 557 ? 21.579 -17.452 -33.772 1.00 83.81 557 VAL A O 1
ATOM 4339 N N . ASP A 1 558 ? 20.432 -19.377 -33.539 1.00 79.69 558 ASP A N 1
ATOM 4340 C CA . ASP A 1 558 ? 19.474 -19.185 -34.618 1.00 79.69 558 ASP A CA 1
ATOM 4341 C C . ASP A 1 558 ? 18.131 -18.671 -34.058 1.00 79.69 558 ASP A C 1
ATOM 4343 O O . ASP A 1 558 ? 17.693 -19.086 -32.983 1.00 79.69 558 ASP A O 1
ATOM 4347 N N . ASP A 1 559 ? 17.489 -17.726 -34.750 1.00 65.31 559 ASP A N 1
ATOM 4348 C CA . ASP A 1 559 ? 16.180 -17.135 -34.403 1.00 65.31 559 ASP A CA 1
ATOM 4349 C C . ASP A 1 559 ? 16.075 -16.357 -33.067 1.00 65.31 559 ASP A C 1
ATOM 4351 O O . ASP A 1 559 ? 15.002 -16.254 -32.463 1.00 65.31 559 ASP A O 1
ATOM 4355 N N . SER A 1 560 ? 17.165 -15.708 -32.633 1.00 53.81 560 SER A N 1
ATOM 4356 C CA . SER A 1 560 ? 17.162 -14.676 -31.569 1.00 53.81 560 SER A CA 1
ATOM 4357 C C . SER A 1 560 ? 16.521 -15.104 -30.230 1.00 53.81 560 SER A C 1
ATOM 4359 O O . SER A 1 560 ? 15.561 -14.495 -29.751 1.00 53.81 560 SER A O 1
ATOM 4361 N N . GLY A 1 561 ? 17.064 -16.137 -29.581 1.00 50.97 561 GLY A N 1
ATOM 4362 C CA . GLY A 1 561 ? 16.620 -16.571 -28.249 1.00 50.97 561 GLY A CA 1
ATOM 4363 C C . GLY A 1 561 ? 16.868 -15.549 -27.120 1.00 50.97 561 GLY A C 1
ATOM 4364 O O . GLY A 1 561 ? 17.833 -14.785 -27.152 1.00 50.97 561 GLY A O 1
ATOM 4365 N N . LEU A 1 562 ? 16.020 -15.583 -26.080 1.00 50.22 562 LEU A N 1
ATOM 4366 C CA . LEU A 1 562 ? 16.041 -14.768 -24.846 1.00 50.22 562 LEU A CA 1
ATOM 4367 C C . LEU A 1 562 ? 17.313 -14.979 -23.985 1.00 50.22 562 LEU A C 1
ATOM 4369 O O . LEU A 1 562 ? 17.250 -15.494 -22.873 1.00 50.22 562 LEU A O 1
ATOM 4373 N N . GLY A 1 563 ? 18.496 -14.619 -24.487 1.00 55.47 563 GLY A N 1
ATOM 4374 C CA . GLY A 1 563 ? 19.756 -14.766 -23.744 1.00 55.47 563 GLY A CA 1
ATOM 4375 C C . GLY A 1 563 ? 20.266 -16.209 -23.614 1.00 55.47 563 GLY A C 1
ATOM 4376 O O . GLY A 1 563 ? 21.190 -16.452 -22.838 1.00 55.47 563 GLY A O 1
ATOM 4377 N N . LEU A 1 564 ? 19.719 -17.151 -24.401 1.00 64.69 564 LEU A N 1
ATOM 4378 C CA . LEU A 1 564 ? 20.051 -18.589 -24.367 1.00 64.69 564 LEU A CA 1
ATOM 4379 C C . LEU A 1 564 ? 21.559 -18.854 -24.491 1.00 64.69 564 LEU A C 1
ATOM 4381 O O . LEU A 1 564 ? 22.106 -19.693 -23.779 1.00 64.69 564 LEU A O 1
ATOM 4385 N N . LYS A 1 565 ? 22.254 -18.066 -25.322 1.00 71.81 565 LYS A N 1
ATOM 4386 C CA . LYS A 1 565 ? 23.707 -18.150 -25.545 1.00 71.81 565 LYS A CA 1
ATOM 4387 C C . LYS A 1 565 ? 24.530 -18.140 -24.254 1.00 71.81 565 LYS A C 1
ATOM 4389 O O . LYS A 1 565 ? 25.536 -18.839 -24.169 1.00 71.81 565 LYS A O 1
ATOM 4394 N N . ASN A 1 566 ? 24.093 -17.397 -23.236 1.00 74.19 566 ASN A N 1
ATOM 4395 C CA . ASN A 1 566 ? 24.829 -17.280 -21.979 1.00 74.19 566 ASN A CA 1
ATOM 4396 C C . ASN A 1 566 ? 24.815 -18.604 -21.202 1.00 74.19 566 ASN A C 1
ATOM 4398 O O . ASN A 1 566 ? 25.866 -19.045 -20.748 1.00 74.19 566 ASN A O 1
ATOM 4402 N N . TYR A 1 567 ? 23.673 -19.301 -21.155 1.00 75.62 567 TYR A N 1
ATOM 4403 C CA . TYR A 1 567 ? 23.551 -20.587 -20.462 1.00 75.62 567 TYR A CA 1
ATOM 4404 C C . TYR A 1 567 ? 24.478 -21.663 -21.047 1.00 75.62 567 TYR A C 1
ATOM 4406 O O . TYR A 1 567 ? 25.061 -22.445 -20.290 1.00 75.62 567 TYR A O 1
ATOM 4414 N N . TYR A 1 568 ? 24.643 -21.708 -22.375 1.00 80.94 568 TYR A N 1
ATOM 4415 C CA . TYR A 1 568 ? 25.555 -22.660 -23.028 1.00 80.94 568 TYR A CA 1
ATOM 4416 C C . TYR A 1 568 ? 27.005 -22.248 -22.879 1.00 80.94 568 TYR A C 1
ATOM 4418 O O . TYR A 1 568 ? 27.822 -23.101 -22.553 1.00 80.94 568 TYR A O 1
ATOM 4426 N N . ARG A 1 569 ? 27.332 -20.962 -23.052 1.00 79.50 569 ARG A N 1
ATOM 4427 C CA . ARG A 1 569 ? 28.697 -20.467 -22.835 1.00 79.50 569 ARG A CA 1
ATOM 4428 C C . ARG A 1 569 ? 29.185 -20.779 -21.422 1.00 79.50 569 ARG A C 1
ATOM 4430 O O . ARG A 1 569 ? 30.279 -21.308 -21.268 1.00 79.50 569 ARG A O 1
ATOM 4437 N N . GLU A 1 570 ? 28.359 -20.538 -20.406 1.00 78.56 570 GLU A N 1
ATOM 4438 C CA . GLU A 1 570 ? 28.685 -20.876 -19.015 1.00 78.56 570 GLU A CA 1
ATOM 4439 C C . GLU A 1 570 ? 28.837 -22.389 -18.802 1.00 78.56 570 GLU A C 1
ATOM 4441 O O . GLU A 1 570 ? 29.760 -22.836 -18.118 1.00 78.56 570 GLU A O 1
ATOM 4446 N N . SER A 1 571 ? 27.969 -23.197 -19.416 1.00 82.50 571 SER A N 1
ATOM 4447 C CA . SER A 1 571 ? 28.031 -24.661 -19.298 1.00 82.50 571 SER A CA 1
ATOM 4448 C C . SER A 1 571 ? 29.270 -25.243 -19.996 1.00 82.50 571 SER A C 1
ATOM 4450 O O . SER A 1 571 ? 29.926 -26.123 -19.441 1.00 82.50 571 SER A O 1
ATOM 4452 N N . LEU A 1 572 ? 29.628 -24.724 -21.177 1.00 85.31 572 LEU A N 1
ATOM 4453 C CA . LEU A 1 572 ? 30.846 -25.074 -21.915 1.00 85.31 572 LEU A CA 1
ATOM 4454 C C . LEU A 1 572 ? 32.094 -24.667 -21.133 1.00 85.31 572 LEU A C 1
ATOM 4456 O O . LEU A 1 572 ? 33.001 -25.480 -20.967 1.00 85.31 572 LEU A O 1
ATOM 4460 N N . TRP A 1 573 ? 32.095 -23.459 -20.567 1.00 79.75 573 TRP A N 1
ATOM 4461 C CA . TRP A 1 573 ? 33.171 -22.980 -19.705 1.00 79.75 573 TRP A CA 1
ATOM 4462 C C . TRP A 1 573 ? 33.397 -23.905 -18.505 1.00 79.75 573 TRP A C 1
ATOM 4464 O O . TRP A 1 573 ? 34.523 -24.327 -18.246 1.00 79.75 573 TRP A O 1
ATOM 4474 N N . ARG A 1 574 ? 32.324 -24.306 -17.809 1.00 77.94 574 ARG A N 1
ATOM 4475 C CA . ARG A 1 574 ? 32.397 -25.282 -16.704 1.00 77.94 574 ARG A CA 1
ATOM 4476 C C . ARG A 1 574 ? 32.868 -26.667 -17.156 1.00 77.94 574 ARG A C 1
ATOM 4478 O O . ARG A 1 574 ? 33.470 -27.391 -16.366 1.00 77.94 574 ARG A O 1
ATOM 4485 N N . ALA A 1 575 ? 32.625 -27.031 -18.414 1.00 79.56 575 ALA A N 1
ATOM 4486 C CA . ALA A 1 575 ? 33.164 -28.239 -19.033 1.00 79.56 575 ALA A CA 1
ATOM 4487 C C . ALA A 1 575 ? 34.628 -28.083 -19.501 1.00 79.56 575 ALA A C 1
ATOM 4489 O O . ALA A 1 575 ? 35.194 -29.033 -20.041 1.00 79.56 575 ALA A O 1
ATOM 4490 N N . GLY A 1 576 ? 35.254 -26.921 -19.281 1.00 81.00 576 GLY A N 1
ATOM 4491 C CA . GLY A 1 576 ? 36.624 -26.626 -19.702 1.00 81.00 576 GLY A CA 1
ATOM 4492 C C . GLY A 1 576 ? 36.756 -26.392 -21.206 1.00 81.00 576 GLY A C 1
ATOM 4493 O O . GLY A 1 576 ? 37.824 -26.625 -21.769 1.00 81.00 576 GLY A O 1
ATOM 4494 N N . LYS A 1 577 ? 35.671 -25.985 -21.872 1.00 86.19 577 LYS A N 1
ATOM 4495 C CA . LYS A 1 577 ? 35.618 -25.743 -23.314 1.00 86.19 577 LYS A CA 1
ATOM 4496 C C . LYS A 1 577 ? 35.411 -24.269 -23.621 1.00 86.19 577 LYS A C 1
ATOM 4498 O O . LYS A 1 577 ? 34.680 -23.565 -22.931 1.00 86.19 577 LYS A O 1
ATOM 4503 N N . ILE A 1 578 ? 36.048 -23.833 -24.700 1.00 85.00 578 ILE A N 1
ATOM 4504 C CA . ILE A 1 578 ? 35.953 -22.482 -25.245 1.00 85.00 578 ILE A CA 1
ATOM 4505 C C . ILE A 1 578 ? 35.243 -22.600 -26.593 1.00 85.00 578 ILE A C 1
ATOM 4507 O O . ILE A 1 578 ? 35.496 -23.550 -27.335 1.00 85.00 578 ILE A O 1
ATOM 4511 N N . CYS A 1 579 ? 34.352 -21.663 -26.909 1.00 86.62 579 CYS A N 1
ATOM 4512 C CA . CYS A 1 579 ? 33.625 -21.654 -28.173 1.00 86.62 579 CYS A CA 1
ATOM 4513 C C . CYS A 1 579 ? 33.605 -20.267 -28.815 1.00 86.62 579 CYS A C 1
ATOM 4515 O O . CYS A 1 579 ? 33.548 -19.251 -28.120 1.00 86.62 579 CYS A O 1
ATOM 4517 N N . HIS A 1 580 ? 33.566 -20.234 -30.144 1.00 84.94 580 HIS A N 1
ATOM 4518 C CA . HIS A 1 580 ? 33.189 -19.046 -30.900 1.00 84.94 580 HIS A CA 1
ATOM 4519 C C . HIS A 1 580 ? 31.660 -18.930 -30.886 1.00 84.94 580 HIS A C 1
ATOM 4521 O O . HIS A 1 580 ? 30.979 -19.950 -30.855 1.00 84.94 580 HIS A O 1
ATOM 4527 N N . THR A 1 581 ? 31.094 -17.723 -30.856 1.00 83.31 581 THR A N 1
ATOM 4528 C CA . THR A 1 581 ? 29.631 -17.533 -30.873 1.00 83.31 581 THR A CA 1
ATOM 4529 C C . THR A 1 581 ? 29.227 -16.796 -32.135 1.00 83.31 581 THR A C 1
ATOM 4531 O O . THR A 1 581 ? 29.730 -15.707 -32.389 1.00 83.31 581 THR A O 1
ATOM 4534 N N . LEU A 1 582 ? 28.293 -17.379 -32.880 1.00 81.88 582 LEU A N 1
ATOM 4535 C CA . LEU A 1 582 ? 27.740 -16.826 -34.104 1.00 81.88 582 LEU A CA 1
ATOM 4536 C C . LEU A 1 582 ? 26.236 -16.609 -33.918 1.00 81.88 582 LEU A C 1
ATOM 4538 O O . LEU A 1 582 ? 25.499 -17.554 -33.654 1.00 81.88 582 LEU A O 1
ATOM 4542 N N . GLU A 1 583 ? 25.776 -15.367 -34.039 1.00 77.75 583 GLU A N 1
ATOM 4543 C CA . GLU A 1 583 ? 24.357 -15.019 -33.914 1.00 77.75 583 GLU A CA 1
ATOM 4544 C C . GLU A 1 583 ? 23.757 -14.780 -35.294 1.00 77.75 583 GLU A C 1
ATOM 4546 O O . GLU A 1 583 ? 24.148 -13.847 -35.999 1.00 77.75 583 GLU A O 1
ATOM 4551 N N . LEU A 1 584 ? 22.799 -15.625 -35.669 1.00 74.50 584 LEU A N 1
ATOM 4552 C CA . LEU A 1 584 ? 22.088 -15.516 -36.932 1.00 74.50 584 LEU A CA 1
ATOM 4553 C C . LEU A 1 584 ? 20.847 -14.647 -36.725 1.00 74.50 584 LEU A C 1
ATOM 4555 O O . LEU A 1 584 ? 20.067 -14.847 -35.791 1.00 74.50 584 LEU A O 1
ATOM 4559 N N . LYS A 1 585 ? 20.698 -13.633 -37.580 1.00 64.50 585 LYS A N 1
ATOM 4560 C CA . LYS A 1 585 ? 19.461 -12.852 -37.686 1.00 64.50 585 LYS A CA 1
ATOM 4561 C C . LYS A 1 585 ? 18.560 -13.517 -38.725 1.00 64.50 585 LYS A C 1
ATOM 4563 O O . LYS A 1 585 ? 17.995 -14.562 -38.449 1.00 64.50 585 LYS A O 1
ATOM 4568 N N . ASP A 1 586 ? 18.506 -12.944 -39.926 1.00 60.06 586 ASP A N 1
ATOM 4569 C CA . ASP A 1 586 ? 17.669 -13.416 -41.036 1.00 60.06 586 ASP A CA 1
ATOM 4570 C C . ASP A 1 586 ? 18.489 -14.085 -42.160 1.00 60.06 586 ASP A C 1
ATOM 4572 O O . ASP A 1 586 ? 17.942 -14.483 -43.186 1.00 60.06 586 ASP A O 1
ATOM 4576 N N . SER A 1 587 ? 19.814 -14.181 -42.002 1.00 69.00 587 SER A N 1
ATOM 4577 C CA . SER A 1 587 ? 20.742 -14.705 -43.010 1.00 69.00 587 SER A CA 1
ATOM 4578 C C . SER A 1 587 ? 21.609 -15.823 -42.441 1.00 69.00 587 SER A C 1
ATOM 4580 O O . SER A 1 587 ? 22.203 -15.663 -41.372 1.00 69.00 587 SER A O 1
ATOM 4582 N N . LEU A 1 588 ? 21.720 -16.921 -43.190 1.00 77.44 588 LEU A N 1
ATOM 4583 C CA . LEU A 1 588 ? 22.635 -18.018 -42.887 1.00 77.44 588 LEU A CA 1
ATOM 4584 C C . LEU A 1 588 ? 24.093 -17.592 -43.092 1.00 77.44 588 LEU A C 1
ATOM 4586 O O . LEU A 1 588 ? 24.359 -16.715 -43.919 1.00 77.44 588 LEU A O 1
ATOM 4590 N N . PRO A 1 589 ? 25.035 -18.189 -42.348 1.00 77.44 589 PRO A N 1
ATOM 4591 C CA . PRO A 1 589 ? 26.446 -17.947 -42.579 1.00 77.44 589 PRO A CA 1
ATOM 4592 C C . PRO A 1 589 ? 26.913 -18.648 -43.853 1.00 77.44 589 PRO A C 1
ATOM 4594 O O . PRO A 1 589 ? 26.339 -19.655 -44.269 1.00 77.44 589 PRO A O 1
ATOM 4597 N N . GLU A 1 590 ? 28.004 -18.146 -44.425 1.00 76.62 590 GLU A N 1
ATOM 4598 C CA . GLU A 1 590 ? 28.716 -18.861 -45.482 1.00 76.62 590 GLU A CA 1
ATOM 4599 C C . GLU A 1 590 ? 29.180 -20.235 -44.954 1.00 76.62 590 GLU A C 1
ATOM 4601 O O . GLU A 1 590 ? 29.784 -20.284 -43.874 1.00 76.62 590 GLU A O 1
ATOM 4606 N N . PRO A 1 591 ? 28.946 -21.347 -45.680 1.00 75.00 591 PRO A N 1
ATOM 4607 C CA . PRO A 1 591 ? 29.318 -22.696 -45.230 1.00 75.00 591 PRO A CA 1
ATOM 4608 C C . PRO A 1 591 ? 30.789 -22.814 -44.800 1.00 75.00 591 PRO A C 1
ATOM 4610 O O . PRO A 1 591 ? 31.099 -23.355 -43.735 1.00 75.00 591 PRO A O 1
ATOM 4613 N N . THR A 1 592 ? 31.674 -22.151 -45.549 1.00 77.56 592 THR A N 1
ATOM 4614 C CA . THR A 1 592 ? 33.126 -22.113 -45.310 1.00 77.56 592 THR A CA 1
ATOM 4615 C C . THR A 1 592 ? 33.530 -21.538 -43.948 1.00 77.56 592 THR A C 1
ATOM 4617 O O . THR A 1 592 ? 34.629 -21.813 -43.461 1.00 77.56 592 THR A O 1
ATOM 4620 N N . LEU A 1 593 ? 32.665 -20.756 -43.289 1.00 80.56 593 LEU A N 1
ATOM 4621 C CA . LEU A 1 593 ? 32.909 -20.279 -41.927 1.00 80.56 593 LEU A CA 1
ATOM 4622 C C . LEU A 1 593 ? 32.772 -21.420 -40.912 1.00 80.56 593 LEU A C 1
ATOM 4624 O O . LEU A 1 593 ? 33.616 -21.576 -40.030 1.00 80.56 593 LEU A O 1
ATOM 4628 N N . LEU A 1 594 ? 31.715 -22.223 -41.038 1.00 84.62 594 LEU A N 1
ATOM 4629 C CA . LEU A 1 594 ? 31.413 -23.318 -40.114 1.00 84.62 594 LEU A CA 1
ATOM 4630 C C . LEU A 1 594 ? 32.352 -24.512 -40.323 1.00 84.62 594 LEU A C 1
ATOM 4632 O O . LEU A 1 594 ? 32.699 -25.204 -39.363 1.00 84.62 594 LEU A O 1
ATOM 4636 N N . GLU A 1 595 ? 32.863 -24.680 -41.544 1.00 81.19 595 GLU A N 1
ATOM 4637 C CA . GLU A 1 595 ? 33.920 -25.634 -41.884 1.00 81.19 595 GLU A CA 1
ATOM 4638 C C . GLU A 1 595 ? 35.200 -25.467 -41.050 1.00 81.19 595 GLU A C 1
ATOM 4640 O O . GLU A 1 595 ? 35.966 -26.419 -40.880 1.00 81.19 595 GLU A O 1
ATOM 4645 N N . LYS A 1 596 ? 35.448 -24.289 -40.477 1.00 80.19 596 LYS A N 1
ATOM 4646 C CA . LYS A 1 596 ? 36.639 -24.042 -39.649 1.00 80.19 596 LYS A CA 1
ATOM 4647 C C . LYS A 1 596 ? 36.554 -24.683 -38.264 1.00 80.19 596 LYS A C 1
ATOM 4649 O O . LYS A 1 596 ? 37.583 -24.841 -37.607 1.00 80.19 596 LYS A O 1
ATOM 4654 N N . PHE A 1 597 ? 35.359 -25.075 -37.827 1.00 87.94 597 PHE A N 1
ATOM 4655 C CA . PHE A 1 597 ? 35.116 -25.652 -36.509 1.00 87.94 597 PHE A CA 1
ATOM 4656 C C . PHE A 1 597 ? 34.972 -27.174 -36.604 1.00 87.94 597 PHE A C 1
ATOM 4658 O O . PHE A 1 597 ? 34.548 -27.729 -37.624 1.00 87.94 597 PHE A O 1
ATOM 4665 N N . ARG A 1 598 ? 35.368 -27.890 -35.546 1.00 89.50 598 ARG A N 1
ATOM 4666 C CA . ARG A 1 598 ? 35.234 -29.356 -35.482 1.00 89.50 598 ARG A CA 1
ATOM 4667 C C . ARG A 1 598 ? 33.867 -29.776 -34.930 1.00 89.50 598 ARG A C 1
ATOM 4669 O O . ARG A 1 598 ? 33.388 -30.858 -35.277 1.00 89.50 598 ARG A O 1
ATOM 4676 N N . LEU A 1 599 ? 33.264 -28.936 -34.085 1.00 92.94 599 LEU A N 1
ATOM 4677 C CA . LEU A 1 599 ? 31.921 -29.105 -33.536 1.00 92.94 599 LEU A CA 1
ATOM 4678 C C . LEU A 1 599 ? 31.084 -27.847 -33.756 1.00 92.94 599 LEU A C 1
ATOM 4680 O O . LEU A 1 599 ? 31.475 -26.750 -33.353 1.00 92.94 599 LEU A O 1
ATOM 4684 N N . VAL A 1 600 ? 29.895 -28.047 -34.314 1.00 93.94 600 VAL A N 1
ATOM 4685 C CA . VAL A 1 600 ? 28.846 -27.035 -34.413 1.00 93.94 600 VAL A CA 1
ATOM 4686 C C . VAL A 1 600 ? 27.780 -27.351 -33.367 1.00 93.94 600 VAL A C 1
ATOM 4688 O O . VAL A 1 600 ? 27.189 -28.428 -33.378 1.00 93.94 600 VAL A O 1
ATOM 4691 N N . ILE A 1 601 ? 27.539 -26.428 -32.439 1.00 93.19 601 ILE A N 1
ATOM 4692 C CA . ILE A 1 601 ? 26.388 -26.470 -31.534 1.00 93.19 601 ILE A CA 1
ATOM 4693 C C . ILE A 1 601 ? 25.355 -25.503 -32.096 1.00 93.19 601 ILE A C 1
ATOM 4695 O O . ILE A 1 601 ? 25.576 -24.295 -32.068 1.00 93.19 601 ILE A O 1
ATOM 4699 N N . TRP A 1 602 ? 24.252 -26.026 -32.620 1.00 91.25 602 TRP A N 1
ATOM 4700 C CA . TRP A 1 602 ? 23.202 -25.238 -33.253 1.00 91.25 602 TRP A CA 1
ATOM 4701 C C . TRP A 1 602 ? 21.994 -25.131 -32.329 1.00 91.25 602 TRP A C 1
ATOM 4703 O O . TRP A 1 602 ? 21.355 -26.136 -32.017 1.00 91.25 602 TRP A O 1
ATOM 4713 N N . LEU A 1 603 ? 21.688 -23.915 -31.885 1.00 86.44 603 LEU A N 1
ATOM 4714 C CA . LEU A 1 603 ? 20.535 -23.622 -31.044 1.00 86.44 603 LEU A CA 1
ATOM 4715 C C . LEU A 1 603 ? 19.451 -22.980 -31.897 1.00 86.44 603 LEU A C 1
ATOM 4717 O O . LEU A 1 603 ? 19.624 -21.849 -32.344 1.00 86.44 603 LEU A O 1
ATOM 4721 N N . THR A 1 604 ? 18.330 -23.667 -32.088 1.00 78.25 604 THR A N 1
ATOM 4722 C CA . THR A 1 604 ? 17.161 -23.062 -32.730 1.00 78.25 604 THR A CA 1
ATOM 4723 C C . THR A 1 604 ? 16.335 -22.360 -31.657 1.00 78.25 604 THR A C 1
ATOM 4725 O O . THR A 1 604 ? 16.054 -22.942 -30.606 1.00 78.25 604 THR A O 1
ATOM 4728 N N . GLY A 1 605 ? 15.960 -21.103 -31.879 1.00 64.62 605 GLY A N 1
ATOM 4729 C CA . GLY A 1 605 ? 15.129 -20.350 -30.947 1.00 64.62 605 GLY A CA 1
ATOM 4730 C C . GLY A 1 605 ? 13.743 -20.973 -30.710 1.00 64.62 605 GLY A C 1
ATOM 4731 O O . GLY A 1 605 ? 13.322 -21.928 -31.350 1.00 64.62 605 GLY A O 1
ATOM 4732 N N . VAL A 1 606 ? 12.997 -20.381 -29.776 1.00 56.41 606 VAL A N 1
ATOM 4733 C CA . VAL A 1 606 ? 11.608 -20.755 -29.422 1.00 56.41 606 VAL A CA 1
ATOM 4734 C C . VAL A 1 606 ? 10.550 -20.055 -30.288 1.00 56.41 606 VAL A C 1
ATOM 4736 O O . VAL A 1 606 ? 9.347 -20.265 -30.124 1.00 56.41 606 VAL A O 1
ATOM 4739 N N . ARG A 1 607 ? 10.976 -19.187 -31.212 1.00 51.00 607 ARG A N 1
ATOM 4740 C CA . ARG A 1 607 ? 10.085 -18.446 -32.109 1.00 51.00 607 ARG A CA 1
ATOM 4741 C C . ARG A 1 607 ? 9.531 -19.420 -33.156 1.00 51.00 607 ARG A C 1
ATOM 4743 O O . ARG A 1 607 ? 10.297 -20.008 -33.898 1.00 51.00 607 ARG A O 1
ATOM 4750 N N . GLY A 1 608 ? 8.213 -19.633 -33.174 1.00 52.06 608 GLY A N 1
ATOM 4751 C CA . GLY A 1 608 ? 7.558 -20.619 -34.058 1.00 52.06 608 GLY A CA 1
ATOM 4752 C C . GLY A 1 608 ? 7.480 -22.046 -33.491 1.00 52.06 608 GLY A C 1
ATOM 4753 O O . GLY A 1 608 ? 6.622 -22.825 -33.909 1.00 52.06 608 GLY A O 1
ATOM 4754 N N . ALA A 1 609 ? 8.273 -22.363 -32.460 1.00 51.47 609 ALA A N 1
ATOM 4755 C CA . ALA A 1 609 ? 8.298 -23.684 -31.832 1.00 51.47 609 ALA A CA 1
ATOM 4756 C C . ALA A 1 609 ? 6.953 -24.073 -31.188 1.00 51.47 609 ALA A C 1
ATOM 4758 O O . ALA A 1 609 ? 6.552 -25.223 -31.284 1.00 51.47 609 ALA A O 1
ATOM 4759 N N . GLY A 1 610 ? 6.191 -23.120 -30.632 1.00 49.12 610 GLY A N 1
ATOM 4760 C CA . GLY A 1 610 ? 4.843 -23.359 -30.084 1.00 49.12 610 GLY A CA 1
ATOM 4761 C C . GLY A 1 610 ? 3.757 -23.735 -31.109 1.00 49.12 610 GLY A C 1
ATOM 4762 O O . GLY A 1 610 ? 2.611 -23.934 -30.717 1.00 49.12 610 GLY A O 1
ATOM 4763 N N . GLN A 1 611 ? 4.088 -23.800 -32.405 1.00 55.31 611 GLN A N 1
ATOM 4764 C CA . GLN A 1 611 ? 3.206 -24.304 -33.468 1.00 55.31 611 GLN A CA 1
ATOM 4765 C C . GLN A 1 611 ? 3.764 -25.553 -34.179 1.00 55.31 611 GLN A C 1
ATOM 4767 O O . GLN A 1 611 ? 3.184 -25.986 -35.172 1.00 55.31 611 GLN A O 1
ATOM 4772 N N . GLY A 1 612 ? 4.883 -26.126 -33.712 1.00 55.34 612 GLY A N 1
ATOM 4773 C CA . GLY A 1 612 ? 5.523 -27.274 -34.365 1.00 55.34 612 GLY A CA 1
ATOM 4774 C C . GLY A 1 612 ? 6.086 -26.971 -35.760 1.00 55.34 612 GLY A C 1
ATOM 4775 O O . GLY A 1 612 ? 6.068 -27.846 -36.627 1.00 55.34 612 GLY A O 1
ATOM 4776 N N . GLN A 1 613 ? 6.542 -25.737 -36.014 1.00 58.31 613 GLN A N 1
ATOM 4777 C CA . GLN A 1 613 ? 7.161 -25.383 -37.296 1.00 58.31 613 GLN A CA 1
ATOM 4778 C C . GLN A 1 613 ? 8.490 -26.131 -37.499 1.00 58.31 613 GLN A C 1
ATOM 4780 O O . GLN A 1 613 ? 9.323 -26.200 -36.597 1.00 58.31 613 GLN A O 1
ATOM 4785 N N . ALA A 1 614 ? 8.680 -26.694 -38.695 1.00 61.72 614 ALA A N 1
ATOM 4786 C CA . ALA A 1 614 ? 9.947 -27.282 -39.120 1.00 61.72 614 ALA A CA 1
ATOM 4787 C C . ALA A 1 614 ? 11.017 -26.191 -39.304 1.00 61.72 614 ALA A C 1
ATOM 4789 O O . ALA A 1 614 ? 10.686 -25.055 -39.651 1.00 61.72 614 ALA A O 1
ATOM 4790 N N . LEU A 1 615 ? 12.297 -26.549 -39.126 1.00 76.94 615 LEU A N 1
ATOM 4791 C CA . LEU A 1 615 ? 13.405 -25.740 -39.648 1.00 76.94 615 LEU A CA 1
ATOM 4792 C C . LEU A 1 615 ? 13.150 -25.477 -41.134 1.00 76.94 615 LEU A C 1
ATOM 4794 O O . LEU A 1 615 ? 12.727 -26.394 -41.840 1.00 76.94 615 LEU A O 1
ATOM 4798 N N . ASP A 1 616 ? 13.388 -24.259 -41.619 1.00 78.69 616 ASP A N 1
ATOM 4799 C CA . ASP A 1 616 ? 13.230 -24.015 -43.053 1.00 78.69 616 ASP A CA 1
ATOM 4800 C C . ASP A 1 616 ? 14.195 -24.873 -43.885 1.00 78.69 616 ASP A C 1
ATOM 4802 O O . ASP A 1 616 ? 15.198 -25.393 -43.387 1.00 78.69 616 ASP A O 1
ATOM 4806 N N . GLU A 1 617 ? 13.873 -25.033 -45.167 1.00 82.19 617 GLU A N 1
ATOM 4807 C CA . GLU A 1 617 ? 14.619 -25.901 -46.081 1.00 82.19 617 GLU A CA 1
ATOM 4808 C C . GLU A 1 617 ? 16.108 -25.532 -46.148 1.00 82.19 617 GLU A C 1
ATOM 4810 O O . GLU A 1 617 ? 16.958 -26.414 -46.083 1.00 82.19 617 GLU A O 1
ATOM 4815 N N . LYS A 1 618 ? 16.449 -24.238 -46.157 1.00 84.88 618 LYS A N 1
ATOM 4816 C CA . LYS A 1 618 ? 17.844 -23.780 -46.274 1.00 84.88 618 LYS A CA 1
ATOM 4817 C C . LYS A 1 618 ? 18.672 -24.129 -45.041 1.00 84.88 618 LYS A C 1
ATOM 4819 O O . LYS A 1 618 ? 19.844 -24.484 -45.152 1.00 84.88 618 LYS A O 1
ATOM 4824 N N . ARG A 1 619 ? 18.076 -24.024 -43.851 1.00 87.44 619 ARG A N 1
ATOM 4825 C CA . ARG A 1 619 ? 18.698 -24.447 -42.589 1.00 87.44 619 ARG A CA 1
ATOM 4826 C C . ARG A 1 619 ? 18.907 -25.954 -42.568 1.00 87.44 619 ARG A C 1
ATOM 4828 O O . ARG A 1 619 ? 19.971 -26.409 -42.151 1.00 87.44 619 ARG A O 1
ATOM 4835 N N . GLN A 1 620 ? 17.922 -26.722 -43.033 1.00 88.44 620 GLN A N 1
ATOM 4836 C CA . GLN A 1 620 ? 18.055 -28.174 -43.125 1.00 88.44 620 GLN A CA 1
ATOM 4837 C C . GLN A 1 620 ? 19.163 -28.588 -44.099 1.00 88.44 620 GLN A C 1
ATOM 4839 O O . GLN A 1 620 ? 19.987 -29.428 -43.738 1.00 88.44 620 GLN A O 1
ATOM 4844 N N . GLU A 1 621 ? 19.230 -27.961 -45.275 1.00 89.38 621 GLU A N 1
ATOM 4845 C CA . GLU A 1 621 ? 20.281 -28.183 -46.276 1.00 89.38 621 GLU A CA 1
ATOM 4846 C C . GLU A 1 621 ? 21.675 -27.882 -45.714 1.00 89.38 621 GLU A C 1
ATOM 4848 O O . GLU A 1 621 ? 22.578 -28.709 -45.833 1.00 89.38 621 GLU A O 1
ATOM 4853 N N . LEU A 1 622 ? 21.854 -26.742 -45.036 1.00 90.19 622 LEU A N 1
ATOM 4854 C CA . LEU A 1 622 ? 23.138 -26.376 -44.433 1.00 90.19 622 LEU A CA 1
ATOM 4855 C C . LEU A 1 622 ? 23.573 -27.382 -43.358 1.00 90.19 622 LEU A C 1
ATOM 4857 O O . LEU A 1 622 ? 24.722 -27.822 -43.343 1.00 90.19 622 LEU A O 1
ATOM 4861 N N . LEU A 1 623 ? 22.667 -27.762 -42.454 1.00 91.19 623 LEU A N 1
ATOM 4862 C CA . LEU A 1 623 ? 22.973 -28.727 -41.396 1.00 91.19 623 LEU A CA 1
ATOM 4863 C C . LEU A 1 623 ? 23.287 -30.120 -41.959 1.00 91.19 623 LEU A C 1
ATOM 4865 O O . LEU A 1 623 ? 24.182 -30.796 -41.446 1.00 91.19 623 LEU A O 1
ATOM 4869 N N . ALA A 1 624 ? 22.585 -30.538 -43.015 1.00 91.06 624 ALA A N 1
ATOM 4870 C CA . ALA A 1 624 ? 22.867 -31.785 -43.715 1.00 91.06 624 ALA A CA 1
ATOM 4871 C C . ALA A 1 624 ? 24.243 -31.743 -44.398 1.00 91.06 624 ALA A C 1
ATOM 4873 O O . ALA A 1 624 ? 25.025 -32.673 -44.214 1.00 91.06 624 ALA A O 1
ATOM 4874 N N . ALA A 1 625 ? 24.580 -30.647 -45.085 1.00 90.00 625 ALA A N 1
ATOM 4875 C CA . ALA A 1 625 ? 25.877 -30.466 -45.738 1.00 90.00 625 ALA A CA 1
ATOM 4876 C C . ALA A 1 625 ? 27.048 -30.532 -44.744 1.00 90.00 625 ALA A C 1
ATOM 4878 O O . ALA A 1 625 ? 28.009 -31.265 -44.971 1.00 90.00 625 ALA A O 1
ATOM 4879 N N . LEU A 1 626 ? 26.936 -29.862 -43.590 1.00 90.00 626 LEU A N 1
ATOM 4880 C CA . LEU A 1 626 ? 27.958 -29.927 -42.535 1.00 90.00 626 LEU A CA 1
ATOM 4881 C C . LEU A 1 626 ? 28.183 -31.361 -42.044 1.00 90.00 626 LEU A C 1
ATOM 4883 O O . LEU A 1 626 ? 29.316 -31.782 -41.796 1.00 90.00 626 LEU A O 1
ATOM 4887 N N . LEU A 1 627 ? 27.101 -32.124 -41.886 1.00 90.94 627 LEU A N 1
ATOM 4888 C CA . LEU A 1 627 ? 27.198 -33.529 -41.518 1.00 90.94 627 LEU A CA 1
ATOM 4889 C C . LEU A 1 627 ? 27.853 -34.340 -42.640 1.00 90.94 627 LEU A C 1
ATOM 4891 O O . LEU A 1 627 ? 28.765 -35.106 -42.344 1.00 90.94 627 LEU A O 1
ATOM 4895 N N . ASP A 1 628 ? 27.466 -34.149 -43.898 1.00 89.06 628 ASP A N 1
ATOM 4896 C CA . ASP A 1 628 ? 28.035 -34.864 -45.048 1.00 89.06 628 ASP A CA 1
ATOM 4897 C C . ASP A 1 628 ? 29.549 -34.579 -45.222 1.00 89.06 628 ASP A C 1
ATOM 4899 O O . ASP A 1 628 ? 30.314 -35.471 -45.592 1.00 89.06 628 ASP A O 1
ATOM 4903 N N . GLU A 1 629 ? 30.023 -33.397 -44.818 1.00 87.56 629 GLU A N 1
ATOM 4904 C CA . GLU A 1 629 ? 31.450 -33.031 -44.740 1.00 87.56 629 GLU A CA 1
ATOM 4905 C C . GLU A 1 629 ? 32.200 -33.624 -43.531 1.00 87.56 629 GLU A C 1
ATOM 4907 O O . GLU A 1 629 ? 33.407 -33.426 -43.356 1.00 87.56 629 GLU A O 1
ATOM 4912 N N . GLY A 1 630 ? 31.510 -34.375 -42.673 1.00 88.00 630 GLY A N 1
ATOM 4913 C CA . GLY A 1 630 ? 32.108 -35.067 -41.536 1.00 88.00 630 GLY A CA 1
ATOM 4914 C C . GLY A 1 630 ? 32.176 -34.242 -40.249 1.00 88.00 630 GLY A C 1
ATOM 4915 O O . GLY A 1 630 ? 32.944 -34.598 -39.349 1.00 88.00 630 GLY A O 1
ATOM 4916 N N . LYS A 1 631 ? 31.416 -33.145 -40.128 1.00 90.19 631 LYS A N 1
ATOM 4917 C CA . LYS A 1 631 ? 31.368 -32.346 -38.894 1.00 90.19 631 LYS A CA 1
ATOM 4918 C C . LYS A 1 631 ? 30.576 -33.037 -37.796 1.00 90.19 631 LYS A C 1
ATOM 4920 O O . LYS A 1 631 ? 29.664 -33.821 -38.048 1.00 90.19 631 LYS A O 1
ATOM 4925 N N . ASN A 1 632 ? 30.918 -32.713 -36.551 1.00 94.75 632 ASN A N 1
ATOM 4926 C CA . ASN A 1 632 ? 30.081 -33.066 -35.414 1.00 94.75 632 ASN A CA 1
ATOM 4927 C C . ASN A 1 632 ? 29.032 -31.974 -35.203 1.00 94.75 632 ASN A C 1
ATOM 4929 O O . ASN A 1 632 ? 29.368 -30.788 -35.229 1.00 94.75 632 ASN A O 1
ATOM 4933 N N . LEU A 1 633 ? 27.786 -32.379 -34.968 1.00 94.81 633 LEU A N 1
ATOM 4934 C CA . LEU A 1 633 ? 26.658 -31.481 -34.742 1.00 94.81 633 LEU A CA 1
ATOM 4935 C C . LEU A 1 633 ? 25.971 -31.820 -33.420 1.00 94.81 633 LEU A C 1
ATOM 4937 O O . LEU A 1 633 ? 25.578 -32.963 -33.186 1.00 94.81 633 LEU A O 1
ATOM 4941 N N . LEU A 1 634 ? 25.776 -30.804 -32.586 1.00 95.00 634 LEU A N 1
ATOM 4942 C CA . LEU A 1 634 ? 24.837 -30.827 -31.472 1.00 95.00 634 LEU A CA 1
ATOM 4943 C C . LEU A 1 634 ? 23.690 -29.870 -31.801 1.00 95.00 634 LEU A C 1
ATOM 4945 O O . LEU A 1 634 ? 23.850 -28.658 -31.700 1.00 95.00 634 LEU A O 1
ATOM 4949 N N . LEU A 1 635 ? 22.545 -30.413 -32.198 1.00 92.69 635 LEU A N 1
ATOM 4950 C CA . LEU A 1 635 ? 21.340 -29.651 -32.502 1.00 92.69 635 LEU A CA 1
ATOM 4951 C C . LEU A 1 635 ? 20.433 -29.609 -31.271 1.00 92.69 635 LEU A C 1
ATOM 4953 O O . LEU A 1 635 ? 19.945 -30.646 -30.820 1.00 92.69 635 LEU A O 1
ATOM 4957 N N . VAL A 1 636 ? 20.165 -28.414 -30.752 1.00 89.69 636 VAL A N 1
ATOM 4958 C CA . VAL A 1 636 ? 19.126 -28.197 -29.743 1.00 89.69 636 VAL A CA 1
ATOM 4959 C C . VAL A 1 636 ? 17.967 -27.486 -30.411 1.00 89.69 636 VAL A C 1
ATOM 4961 O O . VAL A 1 636 ? 18.083 -26.325 -30.801 1.00 89.69 636 VAL A O 1
ATOM 4964 N N . SER A 1 637 ? 16.858 -28.206 -30.558 1.00 86.06 637 SER A N 1
ATOM 4965 C CA . SER A 1 637 ? 15.681 -27.706 -31.251 1.00 86.06 637 SER A CA 1
ATOM 4966 C C . SER A 1 637 ? 14.396 -28.110 -30.526 1.00 86.06 637 SER A C 1
ATOM 4968 O O . SER A 1 637 ? 13.819 -29.171 -30.789 1.00 86.06 637 SER A O 1
ATOM 4970 N N . PRO A 1 638 ? 13.957 -27.298 -29.543 1.00 79.12 638 PRO A N 1
ATOM 4971 C CA . PRO A 1 638 ? 12.711 -27.527 -28.822 1.00 79.12 638 PRO A CA 1
ATOM 4972 C C . PRO A 1 638 ? 11.520 -27.491 -29.784 1.00 79.12 638 PRO A C 1
ATOM 4974 O O . PRO A 1 638 ? 11.348 -26.524 -30.520 1.00 79.12 638 PRO A O 1
ATOM 4977 N N . GLY A 1 639 ? 10.691 -28.535 -29.788 1.00 74.62 639 GLY A N 1
ATOM 4978 C CA . GLY A 1 639 ? 9.534 -28.596 -30.689 1.00 74.62 639 GLY A CA 1
ATOM 4979 C C . GLY A 1 639 ? 9.873 -28.880 -32.155 1.00 74.62 639 GLY A C 1
ATOM 4980 O O . GLY A 1 639 ? 9.014 -28.661 -33.007 1.00 74.62 639 GLY A O 1
ATOM 4981 N N . ILE A 1 640 ? 11.086 -29.374 -32.447 1.00 85.19 640 ILE A N 1
ATOM 4982 C CA . ILE A 1 640 ? 11.485 -29.789 -33.795 1.00 85.19 640 ILE A CA 1
ATOM 4983 C C . ILE A 1 640 ? 10.439 -30.712 -34.432 1.00 85.19 640 ILE A C 1
ATOM 4985 O O . ILE A 1 640 ? 10.009 -31.707 -33.845 1.00 85.19 640 ILE A O 1
ATOM 4989 N N . SER A 1 641 ? 10.055 -30.375 -35.659 1.00 86.81 641 SER A N 1
ATOM 4990 C CA . SER A 1 641 ? 9.155 -31.170 -36.484 1.00 86.81 641 SER A CA 1
ATOM 4991 C C . SER A 1 641 ? 9.918 -31.655 -37.708 1.00 86.81 641 SER A C 1
ATOM 4993 O O . SER A 1 641 ? 10.383 -30.847 -38.513 1.00 86.81 641 SER A O 1
ATOM 4995 N N . LEU A 1 642 ? 10.086 -32.971 -37.817 1.00 87.75 642 LEU A N 1
ATOM 4996 C CA . LEU A 1 642 ? 10.738 -33.623 -38.951 1.00 87.75 642 LEU A CA 1
ATOM 4997 C C . LEU A 1 642 ? 9.817 -34.730 -39.475 1.00 87.75 642 LEU A C 1
ATOM 4999 O O . LEU A 1 642 ? 9.491 -35.644 -38.706 1.00 87.75 642 LEU A O 1
ATOM 5003 N N . PRO A 1 643 ? 9.383 -34.666 -40.748 1.00 87.19 643 PRO A N 1
ATOM 5004 C CA . PRO A 1 643 ? 8.594 -35.729 -41.350 1.00 87.19 643 PRO A CA 1
ATOM 5005 C C . PRO A 1 643 ? 9.445 -36.983 -41.583 1.00 87.19 643 PRO A C 1
ATOM 5007 O O . PRO A 1 643 ? 10.678 -36.926 -41.622 1.00 87.19 643 PRO A O 1
ATOM 5010 N N . GLU A 1 644 ? 8.763 -38.111 -41.784 1.00 87.62 644 GLU A N 1
ATOM 5011 C CA . GLU A 1 644 ? 9.405 -39.347 -42.234 1.00 87.62 644 GLU A CA 1
ATOM 5012 C C . GLU A 1 644 ? 10.132 -39.121 -43.569 1.00 87.62 644 GLU A C 1
ATOM 5014 O O . GLU A 1 644 ? 9.571 -38.522 -44.489 1.00 87.62 644 GLU A O 1
ATOM 5019 N N . ASN A 1 645 ? 11.363 -39.632 -43.679 1.00 83.44 645 ASN A N 1
ATOM 5020 C CA . ASN A 1 645 ? 12.250 -39.497 -44.848 1.00 83.44 645 ASN A CA 1
ATOM 5021 C C . ASN A 1 645 ? 12.752 -38.066 -45.123 1.00 83.44 645 ASN A C 1
ATOM 5023 O O . ASN A 1 645 ? 13.039 -37.715 -46.267 1.00 83.44 645 ASN A O 1
ATOM 5027 N N . SER A 1 646 ? 12.844 -37.218 -44.095 1.00 89.12 646 SER A N 1
ATOM 5028 C CA . SER A 1 646 ? 13.546 -35.938 -44.240 1.00 89.12 646 SER A CA 1
ATOM 5029 C C . SER A 1 646 ? 15.050 -36.159 -44.409 1.00 89.12 646 SER A C 1
ATOM 5031 O O . SER A 1 646 ? 15.661 -36.929 -43.667 1.00 89.12 646 SER A O 1
ATOM 5033 N N . GLU A 1 647 ? 15.667 -35.432 -45.345 1.00 90.06 647 GLU A N 1
ATOM 5034 C CA . GLU A 1 647 ? 17.103 -35.552 -45.609 1.00 90.06 647 GLU A CA 1
ATOM 5035 C C . GLU A 1 647 ? 17.943 -35.288 -44.358 1.00 90.06 647 GLU A C 1
ATOM 5037 O O . GLU A 1 647 ? 18.854 -36.059 -44.056 1.00 90.06 647 GLU A O 1
ATOM 5042 N N . LEU A 1 648 ? 17.609 -34.237 -43.602 1.00 91.38 648 LEU A N 1
ATOM 5043 C CA . LEU A 1 648 ? 18.265 -33.934 -42.334 1.00 91.38 648 LEU A CA 1
ATOM 5044 C C . LEU A 1 648 ? 18.026 -35.043 -41.295 1.00 91.38 648 LEU A C 1
ATOM 5046 O O . LEU A 1 648 ? 18.960 -35.411 -40.583 1.00 91.38 648 LEU A O 1
ATOM 5050 N N . GLY A 1 649 ? 16.814 -35.607 -41.224 1.00 92.25 649 GLY A N 1
ATOM 5051 C CA . GLY A 1 649 ? 16.474 -36.710 -40.321 1.00 92.25 649 GLY A CA 1
ATOM 5052 C C . GLY A 1 649 ? 17.388 -37.921 -40.508 1.00 92.25 649 GLY A C 1
ATOM 5053 O O . GLY A 1 649 ? 17.961 -38.409 -39.530 1.00 92.25 649 GLY A O 1
ATOM 5054 N N . ASP A 1 650 ? 17.643 -38.322 -41.755 1.00 90.69 650 ASP A N 1
ATOM 5055 C CA . ASP A 1 650 ? 18.561 -39.423 -42.073 1.00 90.69 650 ASP A CA 1
ATOM 5056 C C . ASP A 1 650 ? 19.984 -39.153 -41.561 1.00 90.69 650 ASP A C 1
ATOM 5058 O O . ASP A 1 650 ? 20.631 -40.036 -40.990 1.00 90.69 650 ASP A O 1
ATOM 5062 N N . ARG A 1 651 ? 20.480 -37.911 -41.695 1.00 92.56 651 ARG A N 1
ATOM 5063 C CA . ARG A 1 651 ? 21.811 -37.541 -41.186 1.00 92.56 651 ARG A CA 1
ATOM 5064 C C . ARG A 1 651 ? 21.845 -37.438 -39.661 1.00 92.56 651 ARG A C 1
ATOM 5066 O O . ARG A 1 651 ? 22.897 -37.722 -39.086 1.00 92.56 651 ARG A O 1
ATOM 5073 N N . LEU A 1 652 ? 20.742 -37.067 -39.015 1.00 93.50 652 LEU A N 1
ATOM 5074 C CA . LEU A 1 652 ? 20.609 -37.022 -37.555 1.00 93.50 652 LEU A CA 1
ATOM 5075 C C . LEU A 1 652 ? 20.333 -38.403 -36.931 1.00 93.50 652 LEU A C 1
ATOM 5077 O O . LEU A 1 652 ? 20.412 -38.550 -35.712 1.00 93.50 652 LEU A O 1
ATOM 5081 N N . GLY A 1 653 ? 20.009 -39.415 -37.744 1.00 93.81 653 GLY A N 1
ATOM 5082 C CA . GLY A 1 653 ? 19.566 -40.728 -37.275 1.00 93.81 653 GLY A CA 1
ATOM 5083 C C . GLY A 1 653 ? 18.188 -40.681 -36.608 1.00 93.81 653 GLY A C 1
ATOM 5084 O O . GLY A 1 653 ? 17.960 -41.353 -35.595 1.00 93.81 653 GLY A O 1
ATOM 5085 N N . ILE A 1 654 ? 17.281 -39.876 -37.161 1.00 94.50 654 ILE A N 1
ATOM 5086 C CA . ILE A 1 654 ? 15.911 -39.648 -36.698 1.00 94.50 654 ILE A CA 1
ATOM 5087 C C . ILE A 1 654 ? 14.957 -39.969 -37.850 1.00 94.50 654 ILE A C 1
ATOM 5089 O O . ILE A 1 654 ? 15.042 -39.356 -38.906 1.00 94.50 654 ILE A O 1
ATOM 5093 N N . ILE A 1 655 ? 14.026 -40.901 -37.630 1.00 94.81 655 ILE A N 1
ATOM 5094 C CA . ILE A 1 655 ? 12.979 -41.234 -38.609 1.00 94.81 655 ILE A CA 1
ATOM 5095 C C . ILE A 1 655 ? 11.977 -40.086 -38.690 1.00 94.81 655 ILE A C 1
ATOM 5097 O O . ILE A 1 655 ? 11.641 -39.626 -39.772 1.00 94.81 655 ILE A O 1
ATOM 5101 N N . SER A 1 656 ? 11.494 -39.632 -37.536 1.00 92.88 656 SER A N 1
ATOM 5102 C CA . SER A 1 656 ? 10.575 -38.505 -37.427 1.00 92.88 656 SER A CA 1
ATOM 5103 C C . SER A 1 656 ? 10.732 -37.821 -36.072 1.00 92.88 656 SER A C 1
ATOM 5105 O O . SER A 1 656 ? 11.182 -38.428 -35.095 1.00 92.88 656 SER A O 1
ATOM 5107 N N . ALA A 1 657 ? 10.350 -36.552 -35.998 1.00 91.38 657 ALA A N 1
ATOM 5108 C CA . ALA A 1 657 ? 10.204 -35.835 -34.740 1.00 91.38 657 ALA A CA 1
ATOM 5109 C C . ALA A 1 657 ? 8.859 -35.118 -34.740 1.00 91.38 657 ALA A C 1
ATOM 5111 O O . ALA A 1 657 ? 8.504 -34.460 -35.718 1.00 91.38 657 ALA A O 1
ATOM 5112 N N . ARG A 1 658 ? 8.092 -35.285 -33.661 1.00 88.25 658 ARG A N 1
ATOM 5113 C CA . ARG A 1 658 ? 6.743 -34.727 -33.546 1.00 88.25 658 ARG A CA 1
ATOM 5114 C C . ARG A 1 658 ? 6.647 -33.802 -32.356 1.00 88.25 658 ARG A C 1
ATOM 5116 O O . ARG A 1 658 ? 6.986 -34.199 -31.241 1.00 88.25 658 ARG A O 1
ATOM 5123 N N . PHE A 1 659 ? 6.135 -32.606 -32.616 1.00 83.75 659 PHE A N 1
ATOM 5124 C CA . PHE A 1 659 ? 5.824 -31.615 -31.601 1.00 83.75 659 PHE A CA 1
ATOM 5125 C C . PHE A 1 659 ? 4.967 -32.200 -30.465 1.00 83.75 659 PHE A C 1
ATOM 5127 O O . PHE A 1 659 ? 4.087 -33.033 -30.692 1.00 83.75 659 PHE A O 1
ATOM 5134 N N . ASN A 1 660 ? 5.237 -31.739 -29.249 1.00 78.38 660 ASN A N 1
ATOM 5135 C CA . ASN A 1 660 ? 4.541 -32.070 -28.019 1.00 78.38 660 ASN A CA 1
ATOM 5136 C C . ASN A 1 660 ? 4.459 -30.812 -27.131 1.00 78.38 660 ASN A C 1
ATOM 5138 O O . ASN A 1 660 ? 5.353 -29.962 -27.158 1.00 78.38 660 ASN A O 1
ATOM 5142 N N . ASP A 1 661 ? 3.425 -30.722 -26.293 1.00 66.25 661 ASP A N 1
ATOM 5143 C CA . ASP A 1 661 ? 3.090 -29.550 -25.461 1.00 66.25 661 ASP A CA 1
ATOM 5144 C C . ASP A 1 661 ? 4.082 -29.296 -24.295 1.00 66.25 661 ASP A C 1
ATOM 5146 O O . ASP A 1 661 ? 3.799 -28.535 -23.368 1.00 66.25 661 ASP A O 1
ATOM 5150 N N . GLY A 1 662 ? 5.261 -29.926 -24.337 1.00 72.69 662 GLY A N 1
ATOM 5151 C CA . GLY A 1 662 ? 6.336 -29.806 -23.358 1.00 72.69 662 GLY A CA 1
ATOM 5152 C C . GLY A 1 662 ? 6.582 -31.079 -22.550 1.00 72.69 662 GLY A C 1
ATOM 5153 O O . GLY A 1 662 ? 5.724 -31.945 -22.403 1.00 72.69 662 GLY A O 1
ATOM 5154 N N . VAL A 1 663 ? 7.798 -31.214 -22.011 1.00 79.50 663 VAL A N 1
ATOM 5155 C CA . VAL A 1 663 ? 8.167 -32.283 -21.066 1.00 79.50 663 VAL A CA 1
ATOM 5156 C C . VAL A 1 663 ? 8.479 -31.679 -19.700 1.00 79.50 663 VAL A C 1
ATOM 5158 O O . VAL A 1 663 ? 9.167 -30.669 -19.607 1.00 79.50 663 VAL A O 1
ATOM 5161 N N . SER A 1 664 ? 7.958 -32.278 -18.628 1.00 78.94 664 SER A N 1
ATOM 5162 C CA . SER A 1 664 ? 8.091 -31.750 -17.259 1.00 78.94 664 SER A CA 1
ATOM 5163 C C . SER A 1 664 ? 9.352 -32.223 -16.531 1.00 78.94 664 SER A C 1
ATOM 5165 O O . SER A 1 664 ? 9.814 -31.576 -15.592 1.00 78.94 664 SER A O 1
ATOM 5167 N N . ALA A 1 665 ? 9.918 -33.352 -16.949 1.00 83.88 665 ALA A N 1
ATOM 5168 C CA . ALA A 1 665 ? 11.175 -33.882 -16.442 1.00 83.88 665 ALA A CA 1
ATOM 5169 C C . ALA A 1 665 ? 11.763 -34.886 -17.436 1.00 83.88 665 ALA A C 1
ATOM 5171 O O . ALA A 1 665 ? 11.032 -35.519 -18.205 1.00 83.88 665 ALA A O 1
ATOM 5172 N N . VAL A 1 666 ? 13.083 -35.056 -17.384 1.00 87.50 666 VAL A N 1
ATOM 5173 C CA . VAL A 1 666 ? 13.814 -35.994 -18.243 1.00 87.50 666 VAL A CA 1
ATOM 5174 C C . VAL A 1 666 ? 14.821 -36.812 -17.437 1.00 87.50 666 VAL A C 1
ATOM 5176 O O . VAL A 1 666 ? 15.311 -36.378 -16.392 1.00 87.50 666 VAL A O 1
ATOM 5179 N N . ARG A 1 667 ? 15.119 -38.023 -17.905 1.00 88.06 667 ARG A N 1
ATOM 5180 C CA . ARG A 1 667 ? 16.070 -38.948 -17.272 1.00 88.06 667 ARG A CA 1
ATOM 5181 C C . ARG A 1 667 ? 17.088 -39.468 -18.279 1.00 88.06 667 ARG A C 1
ATOM 5183 O O . ARG A 1 667 ? 16.751 -39.644 -19.448 1.00 88.06 667 ARG A O 1
ATOM 5190 N N . SER A 1 668 ? 18.300 -39.739 -17.800 1.00 84.56 668 SER A N 1
ATOM 5191 C CA . SER A 1 668 ? 19.354 -40.375 -18.595 1.00 84.56 668 SER A CA 1
ATOM 5192 C C . SER A 1 668 ? 19.123 -41.878 -18.749 1.00 84.56 668 SER A C 1
ATOM 5194 O O . SER A 1 668 ? 18.624 -42.532 -17.833 1.00 84.56 668 SER A O 1
ATOM 5196 N N . GLU A 1 669 ? 19.496 -42.417 -19.909 1.00 80.12 669 GLU A N 1
ATOM 5197 C CA . GLU A 1 669 ? 19.489 -43.856 -20.203 1.00 80.12 669 GLU A CA 1
ATOM 5198 C C . GLU A 1 669 ? 20.787 -44.553 -19.742 1.00 80.12 669 GLU A C 1
ATOM 5200 O O . GLU A 1 669 ? 20.804 -45.766 -19.548 1.00 80.12 669 GLU A O 1
ATOM 5205 N N . SER A 1 670 ? 21.869 -43.797 -19.504 1.00 64.94 670 SER A N 1
ATOM 5206 C CA . SER A 1 670 ? 23.213 -44.321 -19.209 1.00 64.94 670 SER A CA 1
ATOM 5207 C C . SER A 1 670 ? 23.518 -44.569 -17.717 1.00 64.94 670 SER A C 1
ATOM 5209 O O . SER A 1 670 ? 24.604 -45.055 -17.404 1.00 64.94 670 SER A O 1
ATOM 5211 N N . GLY A 1 671 ? 22.593 -44.304 -16.778 1.00 55.03 671 GLY A N 1
ATOM 5212 C CA . GLY A 1 671 ? 22.821 -44.574 -15.348 1.00 55.03 671 GLY A CA 1
ATOM 5213 C C . GLY A 1 671 ? 21.629 -44.307 -14.416 1.00 55.03 671 GLY A C 1
ATOM 5214 O O . GLY A 1 671 ? 20.684 -43.614 -14.778 1.00 55.03 671 GLY A O 1
ATOM 5215 N N . SER A 1 672 ? 21.694 -44.845 -13.189 1.00 45.28 672 SER A N 1
ATOM 5216 C CA . SER A 1 672 ? 20.671 -44.816 -12.119 1.00 45.28 672 SER A CA 1
ATOM 5217 C C . SER A 1 672 ? 20.411 -43.429 -11.492 1.00 45.28 672 SER A C 1
ATOM 5219 O O . SER A 1 672 ? 20.288 -43.303 -10.271 1.00 45.28 672 SER A O 1
ATOM 5221 N N . GLY A 1 673 ? 20.385 -42.368 -12.297 1.00 55.31 673 GLY A N 1
ATOM 5222 C CA . GLY A 1 673 ? 20.126 -41.001 -11.849 1.00 55.31 673 GLY A CA 1
ATOM 5223 C C . GLY A 1 673 ? 18.634 -40.719 -11.670 1.00 55.31 673 GLY A C 1
ATOM 5224 O O . GLY A 1 673 ? 17.805 -41.171 -12.460 1.00 55.31 673 GLY A O 1
ATOM 5225 N N . ALA A 1 674 ? 18.290 -39.944 -10.639 1.00 62.62 674 ALA A N 1
ATOM 5226 C CA . ALA A 1 674 ? 16.944 -39.402 -10.475 1.00 62.62 674 ALA A CA 1
ATOM 5227 C C . ALA A 1 674 ? 16.565 -38.529 -11.685 1.00 62.62 674 ALA A C 1
ATOM 5229 O O . ALA A 1 674 ? 17.423 -37.867 -12.273 1.00 62.62 674 ALA A O 1
ATOM 5230 N N . ALA A 1 675 ? 15.282 -38.523 -12.053 1.00 78.56 675 ALA A N 1
ATOM 5231 C CA . ALA A 1 675 ? 14.785 -37.642 -13.104 1.00 78.56 675 ALA A CA 1
ATOM 5232 C C . ALA A 1 675 ? 15.078 -36.174 -12.752 1.00 78.56 675 ALA A C 1
ATOM 5234 O O . ALA A 1 675 ? 14.850 -35.743 -11.619 1.00 78.56 675 ALA A O 1
ATOM 5235 N N . ALA A 1 676 ? 15.567 -35.409 -13.725 1.00 79.19 676 ALA A N 1
ATOM 5236 C CA . ALA A 1 676 ? 15.781 -33.980 -13.580 1.00 79.19 676 ALA A CA 1
ATOM 5237 C C . ALA A 1 676 ? 14.498 -33.240 -13.969 1.00 79.19 676 ALA A C 1
ATOM 5239 O O . ALA A 1 676 ? 14.039 -33.346 -15.109 1.00 79.19 676 ALA A O 1
ATOM 5240 N N . GLY A 1 677 ? 13.917 -32.508 -13.017 1.00 80.81 677 GLY A N 1
ATOM 5241 C CA . GLY A 1 677 ? 12.782 -31.626 -13.279 1.00 80.81 677 GLY A CA 1
ATOM 5242 C C . GLY A 1 677 ? 13.183 -30.472 -14.194 1.00 80.81 677 GLY A C 1
ATOM 5243 O O . GLY A 1 677 ? 14.262 -29.899 -14.031 1.00 80.81 677 GLY A O 1
ATOM 5244 N N . LEU A 1 678 ? 12.314 -30.141 -15.144 1.00 75.88 678 LEU A N 1
ATOM 5245 C CA . LEU A 1 678 ? 12.472 -28.989 -16.023 1.00 75.88 678 LEU A CA 1
ATOM 5246 C C . LEU A 1 678 ? 11.667 -27.824 -15.449 1.00 75.88 678 LEU A C 1
ATOM 5248 O O . LEU A 1 678 ? 10.473 -27.957 -15.174 1.00 75.88 678 LEU A O 1
ATOM 5252 N N . ALA A 1 679 ? 12.324 -26.684 -15.239 1.00 68.62 679 ALA A N 1
ATOM 5253 C CA . ALA A 1 679 ? 11.638 -25.464 -14.842 1.00 68.62 679 ALA A CA 1
ATOM 5254 C C . ALA A 1 679 ? 10.715 -25.005 -15.979 1.00 68.62 679 ALA A C 1
ATOM 5256 O O . ALA A 1 679 ? 11.149 -24.890 -17.122 1.00 68.62 679 ALA A O 1
ATOM 5257 N N . GLN A 1 680 ? 9.447 -24.729 -15.670 1.00 60.03 680 GLN A N 1
ATOM 5258 C CA . GLN A 1 680 ? 8.535 -24.174 -16.664 1.00 60.03 680 GLN A CA 1
ATOM 5259 C C . GLN A 1 680 ? 8.783 -22.676 -16.819 1.00 60.03 680 GLN A C 1
ATOM 5261 O O . GLN A 1 680 ? 8.742 -21.919 -15.847 1.00 60.03 680 GLN A O 1
ATOM 5266 N N . PHE A 1 681 ? 9.007 -22.237 -18.054 1.00 51.34 681 PHE A N 1
ATOM 5267 C CA . PHE A 1 681 ? 8.962 -20.825 -18.398 1.00 51.34 681 PHE A CA 1
ATOM 5268 C C . PHE A 1 681 ? 7.531 -20.305 -18.216 1.00 51.34 681 PHE A C 1
ATOM 5270 O O . PHE A 1 681 ? 6.567 -20.983 -18.573 1.00 51.34 681 PHE A O 1
ATOM 5277 N N . TYR A 1 682 ? 7.404 -19.085 -17.685 1.00 38.00 682 TYR A N 1
ATOM 5278 C CA . TYR A 1 682 ? 6.130 -18.441 -17.328 1.00 38.00 682 TYR A CA 1
ATOM 5279 C C . TYR A 1 682 ? 5.116 -18.375 -18.488 1.00 38.00 682 TYR A C 1
ATOM 5281 O O . TYR A 1 682 ? 3.910 -18.367 -18.260 1.00 38.00 682 TYR A O 1
ATOM 5289 N N . PHE A 1 683 ? 5.594 -18.377 -19.737 1.00 42.53 683 PHE A N 1
ATOM 5290 C CA . PHE A 1 683 ? 4.754 -18.461 -20.929 1.00 42.53 683 PHE A CA 1
ATOM 5291 C C . PHE A 1 683 ? 4.750 -19.896 -21.486 1.00 42.53 683 PHE A C 1
ATOM 5293 O O . PHE A 1 683 ? 5.808 -20.378 -21.894 1.00 42.53 683 PHE A O 1
ATOM 5300 N N . PRO A 1 684 ? 3.586 -20.570 -21.589 1.00 51.12 684 PRO A N 1
ATOM 5301 C CA . PRO A 1 684 ? 3.482 -21.944 -22.094 1.00 51.12 684 PRO A CA 1
ATOM 5302 C C . PRO A 1 684 ? 4.123 -22.168 -23.473 1.00 51.12 684 PRO A C 1
ATOM 5304 O O . PRO A 1 684 ? 4.758 -23.195 -23.689 1.00 51.12 684 PRO A O 1
ATOM 5307 N N . ALA A 1 685 ? 4.061 -21.172 -24.365 1.00 50.53 685 ALA A N 1
ATOM 5308 C CA . ALA A 1 685 ? 4.677 -21.206 -25.698 1.00 50.53 685 ALA A CA 1
ATOM 5309 C C . ALA A 1 685 ? 6.220 -21.305 -25.696 1.00 50.53 685 ALA A C 1
ATOM 5311 O O . ALA A 1 685 ? 6.814 -21.532 -26.746 1.00 50.53 685 ALA A O 1
ATOM 5312 N N . LEU A 1 686 ? 6.868 -21.126 -24.537 1.00 52.88 686 LEU A N 1
ATOM 5313 C CA . LEU A 1 686 ? 8.319 -21.232 -24.343 1.00 52.88 686 LEU A CA 1
ATOM 5314 C C . LEU A 1 686 ? 8.753 -22.587 -23.761 1.00 52.88 686 LEU A C 1
ATOM 5316 O O . LEU A 1 686 ? 9.940 -22.789 -23.525 1.00 52.88 686 LEU A O 1
ATOM 5320 N N . ASN A 1 687 ? 7.819 -23.522 -23.555 1.00 65.19 687 ASN A N 1
ATOM 5321 C CA . ASN A 1 687 ? 8.113 -24.883 -23.099 1.00 65.19 687 ASN A CA 1
ATOM 5322 C C . ASN A 1 687 ? 7.937 -25.983 -24.175 1.00 65.19 687 ASN A C 1
ATOM 5324 O O . ASN A 1 687 ? 7.646 -27.115 -23.787 1.00 65.19 687 ASN A O 1
ATOM 5328 N N . PRO A 1 688 ? 8.072 -25.725 -25.496 1.00 70.88 688 PRO A N 1
ATOM 5329 C CA . PRO A 1 688 ? 7.786 -26.741 -26.502 1.00 70.88 688 PRO A CA 1
ATOM 5330 C C . PRO A 1 688 ? 8.798 -27.886 -26.425 1.00 70.88 688 PRO A C 1
ATOM 5332 O O . PRO A 1 688 ? 9.983 -27.675 -26.161 1.00 70.88 688 PRO A O 1
ATOM 5335 N N . SER A 1 689 ? 8.348 -29.107 -26.688 1.00 77.56 689 SER A N 1
ATOM 5336 C CA . SER A 1 689 ? 9.232 -30.258 -26.849 1.00 77.56 689 SER A CA 1
ATOM 5337 C C . SER A 1 689 ? 8.837 -31.067 -28.075 1.00 77.56 689 SER A C 1
ATOM 5339 O O . SER A 1 689 ? 7.790 -30.836 -28.671 1.00 77.56 689 SER A O 1
ATOM 5341 N N . ALA A 1 690 ? 9.683 -32.000 -28.493 1.00 83.38 690 ALA A N 1
ATOM 5342 C CA . ALA A 1 690 ? 9.307 -33.000 -29.475 1.00 83.38 690 ALA A CA 1
ATOM 5343 C C . ALA A 1 690 ? 9.653 -34.397 -28.973 1.00 83.38 690 ALA A C 1
ATOM 5345 O O . ALA A 1 690 ? 10.640 -34.606 -28.262 1.00 83.38 690 ALA A O 1
ATOM 5346 N N . VAL A 1 691 ? 8.825 -35.357 -29.367 1.00 90.19 691 VAL A N 1
ATOM 5347 C CA . VAL A 1 691 ? 9.130 -36.778 -29.233 1.00 90.19 691 VAL A CA 1
ATOM 5348 C C . VAL A 1 691 ? 9.855 -37.220 -30.494 1.00 90.19 691 VAL A C 1
ATOM 5350 O O . VAL A 1 691 ? 9.357 -37.026 -31.605 1.00 90.19 691 VAL A O 1
ATOM 5353 N N . ILE A 1 692 ? 11.031 -37.814 -30.314 1.00 93.69 692 ILE A N 1
ATOM 5354 C CA . ILE A 1 692 ? 11.885 -38.288 -31.399 1.00 93.69 692 ILE A CA 1
ATOM 5355 C C . ILE A 1 692 ? 11.624 -39.777 -31.627 1.00 93.69 692 ILE A C 1
ATOM 5357 O O . ILE A 1 692 ? 11.667 -40.581 -30.695 1.00 93.69 692 ILE A O 1
ATOM 5361 N N . GLN A 1 693 ? 11.425 -40.161 -32.883 1.00 95.69 693 GLN A N 1
ATOM 5362 C CA . GLN A 1 693 ? 11.498 -41.547 -33.319 1.00 95.69 693 GLN A CA 1
ATOM 5363 C C . GLN A 1 693 ? 12.918 -41.829 -33.845 1.00 95.69 693 GLN A C 1
ATOM 5365 O O . GLN A 1 693 ? 13.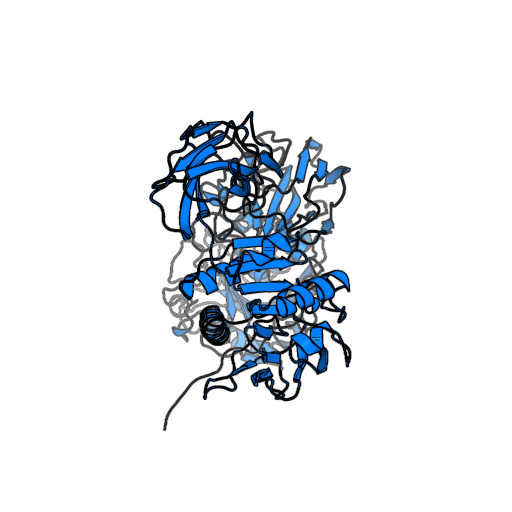255 -41.389 -34.946 1.00 95.69 693 GLN A O 1
ATOM 5370 N N . PRO A 1 694 ? 13.780 -42.528 -33.082 1.00 95.12 694 PRO A N 1
ATOM 5371 C CA . PRO A 1 694 ? 15.154 -42.796 -33.500 1.00 95.12 694 PRO A CA 1
ATOM 5372 C C . PRO A 1 694 ? 15.210 -43.806 -34.655 1.00 95.12 694 PRO A C 1
ATOM 5374 O O . PRO A 1 694 ? 14.434 -44.763 -34.694 1.00 95.12 694 PRO A O 1
ATOM 5377 N N . ALA A 1 695 ? 16.165 -43.618 -35.566 1.00 93.62 695 ALA A N 1
ATOM 5378 C CA . ALA A 1 695 ? 16.506 -44.604 -36.586 1.00 93.62 695 ALA A CA 1
ATOM 5379 C C . ALA A 1 695 ? 17.262 -45.805 -35.992 1.00 93.62 695 ALA A C 1
ATOM 5381 O O . ALA A 1 695 ? 17.812 -45.751 -34.887 1.00 93.62 695 ALA A O 1
ATOM 5382 N N . ALA A 1 696 ? 17.302 -46.910 -36.739 1.00 89.69 696 ALA A N 1
ATOM 5383 C CA . ALA A 1 696 ? 18.069 -48.085 -36.347 1.00 89.69 696 ALA A CA 1
ATOM 5384 C C . ALA A 1 696 ? 19.566 -47.740 -36.235 1.00 89.69 696 ALA A C 1
ATOM 5386 O O . ALA A 1 696 ? 20.151 -47.184 -37.160 1.00 89.69 696 ALA A O 1
ATOM 5387 N N . GLY A 1 697 ? 20.184 -48.081 -35.100 1.00 86.75 697 GLY A N 1
ATOM 5388 C CA . GLY A 1 697 ? 21.589 -47.764 -34.812 1.00 86.75 697 GLY A CA 1
ATOM 5389 C C . GLY A 1 697 ? 21.812 -46.453 -34.049 1.00 86.75 697 GLY A C 1
ATOM 5390 O O . GLY A 1 697 ? 22.919 -46.229 -33.561 1.00 86.75 697 GLY A O 1
ATOM 5391 N N . SER A 1 698 ? 20.777 -45.627 -33.871 1.00 93.75 698 SER A N 1
ATOM 5392 C CA . SER A 1 698 ? 20.840 -44.439 -33.017 1.00 93.75 698 SER A CA 1
ATOM 5393 C C . SER A 1 698 ? 20.688 -44.804 -31.536 1.00 93.75 698 SER A C 1
ATOM 5395 O O . SER A 1 698 ? 19.861 -45.634 -31.158 1.00 93.75 698 SER A O 1
ATOM 5397 N N . ALA A 1 699 ? 21.467 -44.154 -30.674 1.00 93.38 699 ALA A N 1
ATOM 5398 C CA . ALA A 1 699 ? 21.378 -44.287 -29.226 1.00 93.38 699 ALA A CA 1
ATOM 5399 C C . ALA A 1 699 ? 20.425 -43.235 -28.650 1.00 93.38 699 ALA A C 1
ATOM 5401 O O . ALA A 1 699 ? 20.602 -42.038 -28.875 1.00 93.38 699 ALA A O 1
ATOM 5402 N N . VAL A 1 700 ? 19.443 -43.661 -27.856 1.00 94.25 700 VAL A N 1
ATOM 5403 C CA . VAL A 1 700 ? 18.640 -42.736 -27.049 1.00 94.25 700 VAL A CA 1
ATOM 5404 C C . VAL A 1 700 ? 19.442 -42.372 -25.800 1.00 94.25 700 VAL A C 1
ATOM 5406 O O . VAL A 1 700 ? 19.974 -43.243 -25.114 1.00 94.25 700 VAL A O 1
ATOM 5409 N N . LEU A 1 701 ? 19.592 -41.073 -25.543 1.00 92.06 701 LEU A N 1
ATOM 5410 C CA . LEU A 1 701 ? 20.374 -40.559 -24.417 1.00 92.06 701 LEU A CA 1
ATOM 5411 C C . LEU A 1 701 ? 19.485 -40.099 -23.266 1.00 92.06 701 LEU A C 1
ATOM 5413 O O . LEU A 1 701 ? 19.801 -40.362 -22.106 1.00 92.06 701 LEU A O 1
ATOM 5417 N N . LEU A 1 702 ? 18.379 -39.421 -23.587 1.00 91.81 702 LEU A N 1
ATOM 5418 C CA . LEU A 1 702 ? 17.425 -38.906 -22.611 1.00 91.81 702 LEU A CA 1
ATOM 5419 C C . LEU A 1 702 ? 15.996 -39.296 -22.982 1.00 91.81 702 LEU A C 1
ATOM 5421 O O . LEU A 1 702 ? 15.612 -39.272 -24.158 1.00 91.81 702 LEU A O 1
ATOM 5425 N N . ARG A 1 703 ? 15.195 -39.573 -21.950 1.00 92.06 703 ARG A N 1
ATOM 5426 C CA . ARG A 1 703 ? 13.762 -39.862 -22.068 1.00 92.06 703 ARG A CA 1
ATOM 5427 C C . ARG A 1 703 ? 12.913 -38.965 -21.183 1.00 92.06 703 ARG A C 1
ATOM 5429 O O . ARG A 1 703 ? 13.357 -38.570 -20.104 1.00 92.06 703 ARG A O 1
ATOM 5436 N N . SER A 1 704 ? 11.679 -38.710 -21.610 1.00 89.31 704 SER A N 1
ATOM 5437 C CA . SER A 1 704 ? 10.630 -38.136 -20.762 1.00 89.31 704 SER A CA 1
ATOM 5438 C C . SER A 1 704 ? 10.219 -39.112 -19.646 1.00 89.31 704 SER A C 1
ATOM 5440 O O . SER A 1 704 ? 10.571 -40.299 -19.658 1.00 89.31 704 SER A O 1
ATOM 5442 N N . LEU A 1 705 ? 9.422 -38.644 -18.680 1.00 84.25 705 LEU A N 1
ATOM 5443 C CA . LEU A 1 705 ? 8.795 -39.531 -17.687 1.00 84.25 705 LEU A CA 1
ATOM 5444 C C . LEU A 1 705 ? 7.818 -40.531 -18.319 1.00 84.25 705 LEU A C 1
ATOM 5446 O O . LEU A 1 705 ? 7.666 -41.639 -17.806 1.00 84.25 705 LEU A O 1
ATOM 5450 N N . GLN A 1 706 ? 7.221 -40.164 -19.452 1.00 85.56 706 GLN A N 1
ATOM 5451 C CA . GLN A 1 706 ? 6.368 -41.010 -20.286 1.00 85.56 706 GLN A CA 1
ATOM 5452 C C . GLN A 1 706 ? 7.173 -42.010 -21.137 1.00 85.56 706 GLN A C 1
ATOM 5454 O O . GLN A 1 706 ? 6.590 -42.811 -21.857 1.00 85.56 706 GLN A O 1
ATOM 5459 N N . ASN A 1 707 ? 8.504 -42.034 -20.979 1.00 88.25 707 ASN A N 1
ATOM 5460 C CA . ASN A 1 707 ? 9.455 -42.918 -21.657 1.00 88.25 707 ASN A CA 1
ATOM 5461 C C . ASN A 1 707 ? 9.713 -42.595 -23.142 1.00 88.25 707 ASN A C 1
ATOM 5463 O O . ASN A 1 707 ? 10.383 -43.369 -23.836 1.00 88.25 707 ASN A O 1
ATOM 5467 N N . ASP A 1 708 ? 9.259 -41.434 -23.602 1.00 91.00 708 ASP A N 1
ATOM 5468 C CA . ASP A 1 708 ? 9.480 -40.951 -24.962 1.00 91.00 708 ASP A CA 1
ATOM 5469 C C . ASP A 1 708 ? 10.936 -40.499 -25.156 1.00 91.00 708 ASP A C 1
ATOM 5471 O O . ASP A 1 708 ? 11.463 -39.792 -24.290 1.00 91.00 708 ASP A O 1
ATOM 5475 N N . PRO A 1 709 ? 11.610 -40.863 -26.264 1.00 94.19 709 PRO A N 1
ATOM 5476 C CA . PRO A 1 709 ? 12.931 -40.334 -26.591 1.00 94.19 709 PRO A CA 1
ATOM 5477 C C . PRO A 1 709 ? 12.874 -38.827 -26.853 1.00 94.19 709 PRO A C 1
ATOM 5479 O O . PRO A 1 709 ? 12.091 -38.358 -27.678 1.00 94.19 709 PRO A O 1
ATOM 5482 N N . VAL A 1 710 ? 13.739 -38.075 -26.174 1.00 92.19 710 VAL A N 1
ATOM 5483 C CA . VAL A 1 710 ? 13.831 -36.607 -26.312 1.00 92.19 710 VAL A CA 1
ATOM 5484 C C . VAL A 1 710 ? 15.257 -36.115 -26.556 1.00 92.19 710 VAL A C 1
ATOM 5486 O O . VAL A 1 710 ? 15.460 -34.941 -26.860 1.00 92.19 710 VAL A O 1
ATOM 5489 N N . ALA A 1 711 ? 16.249 -37.005 -26.450 1.00 93.75 711 ALA A N 1
ATOM 5490 C CA . ALA A 1 711 ? 17.585 -36.774 -26.978 1.00 93.75 711 ALA A CA 1
ATOM 5491 C C . ALA A 1 711 ? 18.142 -38.048 -27.617 1.00 93.75 711 ALA A C 1
ATOM 5493 O O . ALA A 1 711 ? 18.104 -39.119 -27.003 1.00 93.75 711 ALA A O 1
ATOM 5494 N N . VAL A 1 712 ? 18.664 -37.924 -28.834 1.00 94.81 712 VAL A N 1
ATOM 5495 C CA . VAL A 1 712 ? 19.162 -39.040 -29.648 1.00 94.81 712 VAL A CA 1
ATOM 5496 C C . VAL A 1 712 ? 20.550 -38.705 -30.173 1.00 94.81 712 VAL A C 1
ATOM 5498 O O . VAL A 1 712 ? 20.831 -37.562 -30.522 1.00 94.81 712 VAL A O 1
ATOM 5501 N N . PHE A 1 713 ? 21.420 -39.708 -30.207 1.00 95.56 713 PHE A N 1
ATOM 5502 C CA . PHE A 1 713 ? 22.756 -39.627 -30.770 1.00 95.56 713 PHE A CA 1
ATOM 5503 C C . PHE A 1 713 ? 22.936 -40.672 -31.865 1.00 95.56 713 PHE A C 1
ATOM 5505 O O . PHE A 1 713 ? 22.720 -41.862 -31.637 1.00 95.56 713 PHE A O 1
ATOM 5512 N N . ALA A 1 714 ? 23.393 -40.231 -33.028 1.00 93.31 714 ALA A N 1
ATOM 5513 C CA . ALA A 1 714 ? 23.763 -41.077 -34.145 1.00 93.31 714 ALA A CA 1
ATOM 5514 C C . ALA A 1 714 ? 25.233 -40.851 -34.497 1.00 93.31 714 ALA A C 1
ATOM 5516 O O . ALA A 1 714 ? 25.743 -39.728 -34.461 1.00 93.31 714 ALA A O 1
ATOM 5517 N N . LYS A 1 715 ? 25.923 -41.932 -34.855 1.00 88.38 715 LYS A N 1
ATOM 5518 C CA . LYS A 1 715 ? 27.307 -41.885 -35.318 1.00 88.38 715 LYS A CA 1
ATOM 5519 C C . LYS A 1 715 ? 27.405 -42.597 -36.657 1.00 88.38 715 LYS A C 1
ATOM 5521 O O . LYS A 1 715 ? 26.995 -43.748 -36.764 1.00 88.38 715 LYS A O 1
ATOM 5526 N N . ALA A 1 716 ? 27.979 -41.921 -37.642 1.00 80.81 716 ALA A N 1
ATOM 5527 C CA . ALA A 1 716 ? 28.268 -42.475 -38.958 1.00 80.81 716 ALA A CA 1
ATOM 5528 C C . ALA A 1 716 ? 29.690 -42.058 -39.343 1.00 80.81 716 ALA A C 1
ATOM 5530 O O . ALA A 1 716 ? 30.032 -40.887 -39.242 1.00 80.81 716 ALA A O 1
ATOM 5531 N N . ASP A 1 717 ? 30.545 -42.999 -39.739 1.00 76.88 717 ASP A N 1
ATOM 5532 C CA . ASP A 1 717 ? 31.937 -42.733 -40.130 1.00 76.88 717 ASP A CA 1
ATOM 5533 C C . ASP A 1 717 ? 32.700 -41.789 -39.166 1.00 76.88 717 ASP A C 1
ATOM 5535 O O . ASP A 1 717 ? 32.947 -42.138 -38.006 1.00 76.88 717 ASP A O 1
ATOM 5539 N N . ARG A 1 718 ? 33.096 -40.595 -39.640 1.00 71.31 718 ARG A N 1
ATOM 5540 C CA . ARG A 1 718 ? 33.822 -39.564 -38.872 1.00 71.31 718 ARG A CA 1
ATOM 5541 C C . ARG A 1 718 ? 32.914 -38.504 -38.226 1.00 71.31 718 ARG A C 1
ATOM 5543 O O . ARG A 1 718 ? 33.444 -37.638 -37.534 1.00 71.31 718 ARG A O 1
ATOM 5550 N N . ARG A 1 719 ? 31.588 -38.582 -38.410 1.00 83.44 719 ARG A N 1
ATOM 5551 C CA . ARG A 1 719 ? 30.600 -37.621 -37.887 1.00 83.44 719 ARG A CA 1
ATOM 5552 C C . ARG A 1 719 ? 29.775 -38.186 -36.732 1.00 83.44 719 ARG A C 1
ATOM 5554 O O . ARG A 1 719 ? 29.389 -39.357 -36.721 1.00 83.44 719 ARG A O 1
ATOM 5561 N N . GLY A 1 720 ? 29.467 -37.323 -35.772 1.00 91.50 720 GLY A N 1
ATOM 5562 C CA . GLY A 1 720 ? 28.486 -37.550 -34.720 1.00 91.50 720 GLY A CA 1
ATOM 5563 C C . GLY A 1 720 ? 27.401 -36.480 -34.767 1.00 91.50 720 GLY A C 1
ATOM 5564 O O . GLY A 1 720 ? 27.704 -35.290 -34.836 1.00 91.50 720 GLY A O 1
ATOM 5565 N N . ALA A 1 721 ? 26.144 -36.905 -34.712 1.00 95.06 721 ALA A N 1
ATOM 5566 C CA . ALA A 1 721 ? 24.985 -36.031 -34.620 1.00 95.06 721 ALA A CA 1
ATOM 5567 C C . ALA A 1 721 ? 24.259 -36.302 -33.303 1.00 95.06 721 ALA A C 1
ATOM 5569 O O . ALA A 1 721 ? 23.891 -37.441 -33.017 1.00 95.06 721 ALA A O 1
ATOM 5570 N N . LEU A 1 722 ? 24.061 -35.267 -32.493 1.00 95.81 722 LEU A N 1
ATOM 5571 C CA . LEU A 1 722 ? 23.257 -35.328 -31.280 1.00 95.81 722 LEU A CA 1
ATOM 5572 C C . LEU A 1 722 ? 22.119 -34.324 -31.394 1.00 95.81 722 LEU A C 1
ATOM 5574 O O . LEU A 1 722 ? 22.362 -33.142 -31.618 1.00 95.81 722 LEU A O 1
ATOM 5578 N N . THR A 1 723 ? 20.887 -34.779 -31.204 1.00 94.44 723 THR A N 1
ATOM 5579 C CA . THR A 1 723 ? 19.695 -33.927 -31.238 1.00 94.44 723 THR A CA 1
ATOM 5580 C C . THR A 1 723 ? 19.013 -33.923 -29.881 1.00 94.44 723 THR A C 1
ATOM 5582 O O . THR A 1 723 ? 18.771 -34.986 -29.313 1.00 94.44 723 THR A O 1
ATOM 5585 N N . ILE A 1 724 ? 18.680 -32.734 -29.378 1.00 91.75 724 ILE A N 1
ATOM 5586 C CA . ILE A 1 724 ? 17.922 -32.509 -28.145 1.00 91.75 724 ILE A CA 1
ATOM 5587 C C . ILE A 1 724 ? 16.636 -31.767 -28.504 1.00 91.75 724 ILE A C 1
ATOM 5589 O O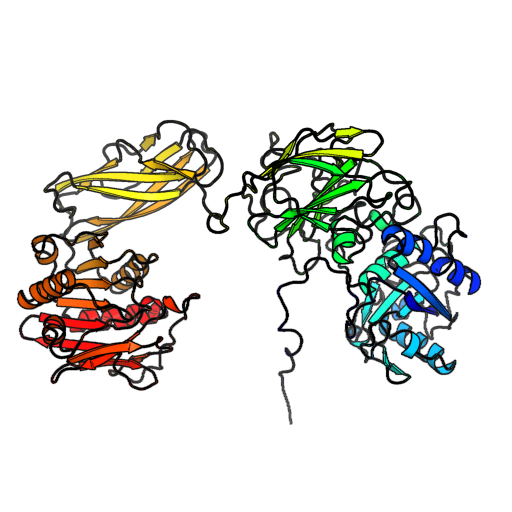 . ILE A 1 724 ? 16.681 -30.660 -29.036 1.00 91.75 724 ILE A O 1
ATOM 5593 N N . ALA A 1 725 ? 15.493 -32.371 -28.193 1.00 89.62 725 ALA A N 1
ATOM 5594 C CA . ALA A 1 725 ? 14.175 -31.883 -28.590 1.00 89.62 725 ALA A CA 1
ATOM 5595 C C . ALA A 1 725 ? 13.394 -31.203 -27.452 1.00 89.62 725 ALA A C 1
ATOM 5597 O O . ALA A 1 725 ? 12.166 -31.198 -27.444 1.00 89.62 725 ALA A O 1
ATOM 5598 N N . PHE A 1 726 ? 14.080 -30.645 -26.459 1.00 85.19 726 PHE A N 1
ATOM 5599 C CA . PHE A 1 726 ? 13.471 -29.903 -25.351 1.00 85.19 726 PHE A CA 1
ATOM 5600 C C . PHE A 1 726 ? 14.390 -28.740 -24.946 1.00 85.19 726 PHE A C 1
ATOM 5602 O O . PHE A 1 726 ? 15.582 -28.781 -25.267 1.00 85.19 726 PHE A O 1
ATOM 5609 N N . PRO A 1 727 ? 13.879 -27.710 -24.245 1.00 79.50 727 PRO A N 1
ATOM 5610 C CA . PRO A 1 727 ? 14.690 -26.565 -23.852 1.00 79.50 727 PRO A CA 1
ATOM 5611 C C . PRO A 1 727 ? 15.653 -26.976 -22.736 1.00 79.50 727 PRO A C 1
ATOM 5613 O O . PRO A 1 727 ? 15.292 -27.042 -21.559 1.00 79.50 727 PRO A O 1
ATOM 5616 N N . MET A 1 728 ? 16.897 -27.295 -23.096 1.00 82.81 728 MET A N 1
ATOM 5617 C CA . MET A 1 728 ? 17.915 -27.749 -22.144 1.00 82.81 728 MET A CA 1
ATOM 5618 C C . MET A 1 728 ? 18.236 -26.677 -21.085 1.00 82.81 728 MET A C 1
ATOM 5620 O O . MET A 1 728 ? 18.740 -26.982 -20.005 1.00 82.81 728 MET A O 1
ATOM 5624 N N . GLU A 1 729 ? 17.908 -25.416 -21.353 1.00 78.00 729 GLU A N 1
ATOM 5625 C CA . GLU A 1 729 ? 18.055 -24.270 -20.455 1.00 78.00 729 GLU A CA 1
ATOM 5626 C C . GLU A 1 729 ? 17.120 -24.355 -19.244 1.00 78.00 729 GLU A C 1
ATOM 5628 O O . GLU A 1 729 ? 17.455 -23.814 -18.192 1.00 78.00 729 GLU A O 1
ATOM 5633 N N . ALA A 1 730 ? 16.014 -25.100 -19.355 1.00 77.62 730 ALA A N 1
ATOM 5634 C CA . ALA A 1 730 ? 15.102 -25.389 -18.249 1.00 77.62 730 ALA A CA 1
ATOM 5635 C C . ALA A 1 730 ? 15.694 -26.357 -17.206 1.00 77.62 730 ALA A C 1
ATOM 5637 O O . ALA A 1 730 ? 15.118 -26.530 -16.129 1.00 77.62 730 ALA A O 1
ATOM 5638 N N . LEU A 1 731 ? 16.834 -26.998 -17.494 1.00 81.81 731 LEU A N 1
ATOM 5639 C CA . LEU A 1 731 ? 17.527 -27.836 -16.519 1.00 81.81 731 LEU A CA 1
ATOM 5640 C C . LEU A 1 731 ? 18.243 -26.985 -15.460 1.00 81.81 731 LEU A C 1
ATOM 5642 O O . LEU A 1 731 ? 18.845 -25.956 -15.793 1.00 81.81 731 LEU A O 1
ATOM 5646 N N . PRO A 1 732 ? 18.308 -27.468 -14.203 1.00 81.06 732 PRO A N 1
ATOM 5647 C CA . PRO A 1 732 ? 19.205 -26.908 -13.203 1.00 81.06 732 PRO A CA 1
ATOM 5648 C C . PRO A 1 732 ? 20.638 -26.838 -13.737 1.00 81.06 732 PRO A C 1
ATOM 5650 O O . PRO A 1 732 ? 21.132 -27.790 -14.346 1.00 81.06 732 PRO A O 1
ATOM 5653 N N . GLU A 1 733 ? 21.325 -25.730 -13.464 1.00 79.88 733 GLU A N 1
ATOM 5654 C CA . GLU A 1 733 ? 22.626 -25.400 -14.059 1.00 79.88 733 GLU A CA 1
ATOM 5655 C C . GLU A 1 733 ? 23.661 -26.534 -13.950 1.00 79.88 733 GLU A C 1
ATOM 5657 O O . GLU A 1 733 ? 24.295 -26.903 -14.938 1.00 79.88 733 GLU A O 1
ATOM 5662 N N . ASN A 1 734 ? 23.789 -27.143 -12.767 1.00 82.12 734 ASN A N 1
ATOM 5663 C CA . ASN A 1 734 ? 24.734 -28.240 -12.536 1.00 82.12 734 ASN A CA 1
ATOM 5664 C C . ASN A 1 734 ? 24.396 -29.495 -13.355 1.00 82.12 734 ASN A C 1
ATOM 5666 O O . ASN A 1 734 ? 25.299 -30.191 -13.814 1.00 82.12 734 ASN A O 1
ATOM 5670 N N . THR A 1 735 ? 23.106 -29.766 -13.567 1.00 83.69 735 THR A N 1
ATOM 5671 C CA . THR A 1 735 ? 22.649 -30.910 -14.371 1.00 83.69 735 THR A CA 1
ATOM 5672 C C . THR A 1 735 ? 22.932 -30.661 -15.847 1.00 83.69 735 THR A C 1
ATOM 5674 O O . THR A 1 735 ? 23.507 -31.516 -16.518 1.00 83.69 735 THR A O 1
ATOM 5677 N N . ARG A 1 736 ? 22.613 -29.454 -16.335 1.00 86.56 736 ARG A N 1
ATOM 5678 C CA . ARG A 1 736 ? 22.895 -29.040 -17.713 1.00 86.56 736 ARG A CA 1
ATOM 5679 C C . ARG A 1 736 ? 24.383 -29.146 -18.043 1.00 86.56 736 ARG A C 1
ATOM 5681 O O . ARG A 1 736 ? 24.737 -29.729 -19.063 1.00 86.56 736 ARG A O 1
ATOM 5688 N N . ALA A 1 737 ? 25.254 -28.629 -17.174 1.00 82.50 737 ALA A N 1
ATOM 5689 C CA . ALA A 1 737 ? 26.701 -28.696 -17.373 1.00 82.50 737 ALA A CA 1
ATOM 5690 C C . ALA A 1 737 ? 27.230 -30.144 -17.373 1.00 82.50 737 ALA A C 1
ATOM 5692 O O . ALA A 1 737 ? 28.076 -30.489 -18.198 1.00 82.50 737 ALA A O 1
ATOM 5693 N N . ALA A 1 738 ? 26.714 -31.005 -16.488 1.00 84.62 738 ALA A N 1
ATOM 5694 C CA . ALA A 1 738 ? 27.105 -32.413 -16.428 1.00 84.62 738 ALA A CA 1
ATOM 5695 C C . ALA A 1 738 ? 26.729 -33.180 -17.707 1.00 84.62 738 ALA A C 1
ATOM 5697 O O . ALA A 1 738 ? 27.558 -33.907 -18.252 1.00 84.62 738 ALA A O 1
ATOM 5698 N N . TRP A 1 739 ? 25.511 -32.988 -18.217 1.00 87.19 739 TRP A N 1
ATOM 5699 C CA . TRP A 1 739 ? 25.067 -33.648 -19.447 1.00 87.19 739 TRP A CA 1
ATOM 5700 C C . TRP A 1 739 ? 25.738 -33.091 -20.689 1.00 87.19 739 TRP A C 1
ATOM 5702 O O . TRP A 1 739 ? 26.151 -33.869 -21.541 1.00 87.19 739 TRP A O 1
ATOM 5712 N N . LEU A 1 740 ? 25.947 -31.775 -20.766 1.00 88.31 740 LEU A N 1
ATOM 5713 C CA . LEU A 1 740 ? 26.708 -31.196 -21.867 1.00 88.31 740 LEU A CA 1
ATOM 5714 C C . LEU A 1 740 ? 28.122 -31.791 -21.926 1.00 88.31 740 LEU A C 1
ATOM 5716 O O . LEU A 1 740 ? 28.587 -32.143 -23.004 1.00 88.31 740 LEU A O 1
ATOM 5720 N N . LYS A 1 741 ? 28.777 -32.000 -20.778 1.00 87.75 741 LYS A N 1
ATOM 5721 C CA . LYS A 1 741 ? 30.075 -32.687 -20.715 1.00 87.75 741 LYS A CA 1
ATOM 5722 C C . LYS A 1 741 ? 30.011 -34.130 -21.240 1.00 87.75 741 LYS A C 1
ATOM 5724 O O . LYS A 1 741 ? 30.908 -34.546 -21.969 1.00 87.75 741 LYS A O 1
ATOM 5729 N N . GLU A 1 742 ? 28.967 -34.890 -20.906 1.00 88.50 742 GLU A N 1
ATOM 5730 C CA . GLU A 1 742 ? 28.757 -36.244 -21.450 1.00 88.50 742 GLU A CA 1
ATOM 5731 C C . GLU A 1 742 ? 28.527 -36.218 -22.970 1.00 88.50 742 GLU A C 1
ATOM 5733 O O . GLU A 1 742 ? 29.111 -37.013 -23.707 1.00 88.50 742 GLU A O 1
ATOM 5738 N N . PHE A 1 743 ? 27.703 -35.290 -23.453 1.00 90.62 743 PHE A N 1
ATOM 5739 C CA . PHE A 1 743 ? 27.380 -35.135 -24.871 1.00 90.62 743 PHE A CA 1
ATOM 5740 C C . PHE A 1 743 ? 28.609 -34.774 -25.701 1.00 90.62 743 PHE A C 1
ATOM 5742 O O . PHE A 1 743 ? 28.854 -35.394 -26.735 1.00 90.62 743 PHE A O 1
ATOM 5749 N N . LEU A 1 744 ? 29.424 -33.839 -25.214 1.00 90.50 744 LEU A N 1
ATOM 5750 C CA . LEU A 1 744 ? 30.695 -33.478 -25.840 1.00 90.50 744 LEU A CA 1
ATOM 5751 C C . LEU A 1 744 ? 31.642 -34.677 -25.916 1.00 90.50 744 LEU A C 1
ATOM 5753 O O . LEU A 1 744 ? 32.185 -34.948 -26.984 1.00 90.50 744 LEU A O 1
ATOM 5757 N N . SER A 1 745 ? 31.735 -35.471 -24.846 1.00 89.31 745 SER A N 1
ATOM 5758 C CA . SER A 1 745 ? 32.558 -36.682 -24.840 1.00 89.31 745 SER A CA 1
ATOM 5759 C C . SER A 1 745 ? 32.123 -37.693 -25.909 1.00 89.31 745 SER A C 1
ATOM 5761 O O . SER A 1 745 ? 32.973 -38.287 -26.574 1.00 89.31 745 SER A O 1
ATOM 5763 N N . ARG A 1 746 ? 30.813 -37.851 -26.148 1.00 88.56 746 ARG A N 1
ATOM 5764 C CA . ARG A 1 746 ? 30.278 -38.714 -27.223 1.00 88.56 746 ARG A CA 1
ATOM 5765 C C . ARG A 1 746 ? 30.604 -38.190 -28.622 1.00 88.56 746 ARG A C 1
ATOM 5767 O O . ARG A 1 746 ? 30.817 -38.989 -29.534 1.00 88.56 746 ARG A O 1
ATOM 5774 N N . LEU A 1 747 ? 30.680 -36.869 -28.769 1.00 90.50 747 LEU A N 1
ATOM 5775 C CA . LEU A 1 747 ? 31.100 -36.181 -29.992 1.00 90.50 747 LEU A CA 1
ATOM 5776 C C . LEU A 1 747 ? 32.635 -36.110 -30.137 1.00 90.50 747 LEU A C 1
ATOM 5778 O O . LEU A 1 747 ? 33.127 -35.654 -31.165 1.00 90.50 747 LEU A O 1
ATOM 5782 N N . GLY A 1 748 ? 33.396 -36.592 -29.147 1.00 87.12 748 GLY A N 1
ATOM 5783 C CA . GLY A 1 748 ? 34.860 -36.649 -29.175 1.00 87.12 748 GLY A CA 1
ATOM 5784 C C . GLY A 1 748 ? 35.574 -35.386 -28.683 1.00 87.12 748 GLY A C 1
ATOM 5785 O O . GLY A 1 748 ? 36.714 -35.160 -29.093 1.00 87.12 748 GLY A O 1
ATOM 5786 N N . PHE A 1 749 ? 34.921 -34.584 -27.832 1.00 84.75 749 PHE A N 1
ATOM 5787 C CA . PHE A 1 749 ? 35.444 -33.343 -27.248 1.00 84.75 749 PHE A CA 1
ATOM 5788 C C . PHE A 1 749 ? 35.595 -33.434 -25.735 1.00 84.75 749 PHE A C 1
ATOM 5790 O O . PHE A 1 749 ? 34.660 -33.886 -25.041 1.00 84.75 749 PHE A O 1
#

Radius of gyration: 35.26 Å; chains: 1; bounding box: 82×78×88 Å

Secondary structure (DSSP, 8-state):
----------S-----SS-SS-----TT-SSPPSSEEEEEEEEEEEBTTB---S-HHHHHHHHH-SS-STT--HHHHHHHHTTTSEEEEEEEEEEEEPSS-HHHHHTTTTT--GGGTTSSHHHHHHHHHHHHHHTT--GGGG-TT-SSB---EEEEEEEE-TTTT--TTSPPPEEEETTTTTS-PEEETTEEE-EEEEEEEE-TTSSB--HHHHHHHHHHHTTPPP-S-TTSSS-TTGGG-TTTGGGGSTTSPPPPPHHHHHHTT-S-EEE--S-EEEEE-BGGGTPPEEEEE-SSTTEEEEEEEE-S-GGGTT-S--EEEEEEEETT--S-S----SS--SSS--SEEE--TTS--TTTTTS-S--GGGSBSTTTT--EEETTTT--SSTT-S---B-TTS-B--EEEEEEEEETTEEEEEEEE---S-GGG----SEEEEEEEEE-SSSSS---TT-EEEEEEEEE--SSPEEEEEEEEE-TTSEES-SEEEEEEEEPTT-EEE-TT-EEEE--TTS-SEEEEEEEEEEEETTSS-EEEEEEEEEEE--SEEEEEES--SSHHHHHHHHHHHTT--EEEEE-SSSPPPHHHHTT-SEEEEEE-STTGGGTPPPPHHHHHHHHHHHHTT-EEEEE-TT--B-TT-HHHHHHTEEEEEEES--SEEEESSS-PPPEEPPPPSSGGG--EEEEEEPTTPEEEEEETT--EEEEEEEETTEEEEEE-S-GGGS-HHHHHHHHHHHHHHHT-

pLDDT: mean 84.35, std 15.86, range [23.42, 98.75]

Foldseek 3Di:
DDDDDDDDDDDDDDDDDDDQQDADLAQLDLFAGLFDEAAAEEFEEEEPVFGADDDQVRVCCQAQNDPPDDQDHLQPQSCLLLVNRYGYHYHYDDHDYDPHGLLQQLVLAQQQALVSPVSHVLVVVVSRVVVCVVVVDQQVSQPNSNSLARLRYEYEYGWAACVQPVGSSGHHWAKFFSVSSNHAFDQGNSGTYTIYTYFYQADNVGDRRGRLSVNLRSLVSNVDAQQQAPVLQFQRLFLQASSTVQSVQPSHRAHHHLSSCSNNNSAAEAEDPDWWKDKFAASSVRTHWYWDAFLPRQWTKIKHWHDLDDRNVRPQATAIKIKIAGVVCVDYQRFQDQFAAPPTHGRIHIQAQQLQSCRSNVNHRDHQRRHVVGPVRRFKEFQCSNCPPDGRGGGHPADNNSHGRQWMWGRWDADPSMTMTTIDGPHDPHPPLRDDAWDQPDKDKQWPAPRLPAAEAFTKIFIKTKIAGQGAKAFKKKKAKDWVQKDWPDRMATDDTIHHHGDIDIGPPGTMITHHNPDDQKDKTKMWMWIAGPVRPDIDIDIDIDMHHQFQEEEEAAPDAPCLVVLVCVLCVVLVGDYHYHYDDPDDDDLVSCVSHQEYEYEHHLVCLLVLDADDPVVLVSLLVCLVVLHEYEYEAASHFDAAPDSSCVSQQFRTKGKDQAFQWKDFPPDDDDTFGFADDPDSSRRIFIFTHGHPQKDQTMAGPVRGRQWIWHDDDNYIHIYGHTSLSRTDSVVSSVVVSVVVVVRVD

Sequence (749 aa):
MKLSKAFSLLAVVLAPWLLSFAPHQTIGSPFLPSCGKVNLLVLLVSFPDQPGKASLEEAEQMIFSRGR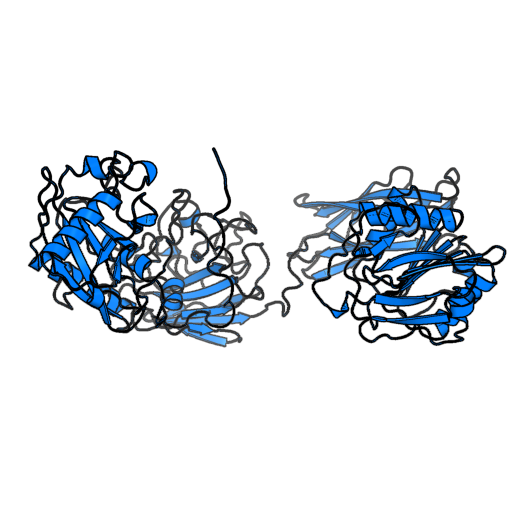RTGGSVADYFFEVSGGRVEITGKVLGWFSAAQPEAYYANYAFGHQAEAYPRNSGRLVEEAVEAARKLGEDFATFDNSQSGSVDGLVVVFAGPGGNLGGRKDRLWPWLSYLSMNGSRPVLAGGKKIDRYILVGEQNARGEPNFVMPFCHELGHLFGLPDLYDWSSGSFGVGKFDLMGAGLYGGGKPFWPSAWTRAYLGWSELRELDTDGRYQLAPAEKNGPVFKIPTFVPQEYFLLENRAPMGMDAGLFGKGLVIYHVDEKVLTANDRACIGYCPEHHYLVAVEQADGSNQLERKQNSGDEGDFFPGTSRVRSFNDSTGMGEKYMEGASARLWNGELSGIRLNRIKLRQDQASFSLKLNQPKSPDLVTRELRLYEFRIIDLGNGDSVLEPGEEFKLLPVVSNQGVKVGKVKLALSAPGLWPEAAEIRLSGPLKPGQRIEAEPGFRLKVPESWPEAKQLTLHLAIETWLGNFRKDEKIELVIGRPEIVLVVDDSGLGLKNYYRESLWRAGKICHTLELKDSLPEPTLLEKFRLVIWLTGVRGAGQGQALDEKRQELLAALLDEGKNLLLVSPGISLPENSELGDRLGIISARFNDGVSAVRSESGSGAAAGLAQFYFPALNPSAVIQPAAGSAVLLRSLQNDPVAVFAKADRRGALTIAFPMEALPENTRAAWLKEFLSRLGF